Protein AF-A0A7Y3FM57-F1 (afdb_monomer)

Solvent-accessible surface area (backbone atoms only — not comparable to full-atom values): 23063 Å² total; per-residue (Å²): 140,81,91,77,89,79,87,84,93,79,85,79,88,87,86,83,86,82,70,80,78,75,78,76,75,72,80,77,81,76,71,95,62,81,79,86,74,94,65,78,88,65,86,68,80,74,81,64,99,66,69,58,32,25,31,26,63,42,56,32,79,55,20,45,92,72,53,52,64,70,27,26,35,34,25,35,68,86,34,71,12,58,30,52,68,40,40,51,53,34,43,60,75,47,58,44,65,41,74,34,51,31,34,26,37,50,97,87,38,82,44,80,43,78,37,45,24,33,61,45,99,87,56,47,34,32,62,38,63,45,66,45,67,86,78,84,85,74,90,77,80,79,78,67,79,83,73,44,80,54,59,45,50,41,67,42,31,51,82,42,29,36,30,36,36,39,69,91,75,73,42,76,41,77,64,76,43,77,49,59,94,77,52,43,40,39,34,41,67,60,37,46,33,38,37,42,68,42,98,84,50,38,44,34,38,26,30,37,67,85,81,64,50,73,26,65,33,82,43,84,73,32,37,76,73,45,62,24,15,13,51,91,44,22,40,30,37,33,34,41,52,99,74,40,27,32,44,34,33,26,30,54,86,74,28,43,75,74,44,74,36,83,70,41,77,55,79,24,45,77,51,45,36,41,38,45,81,71,53,30,30,44,36,35,48,10,68,41,68,84,27,51,64,28,49,34,36,31,21,39,85,78,59,46,79,74,47,73,42,74,46,62,77,85,28,62,23,18,50,81,48,37,40,29,27,84,52,28,38,32,24,33,24,60,85,40,87,40,36,31,36,35,36,32,70,86,76,65,48,74,45,79,47,50,53,70,94,60,80,56,62,78,47,67,37,50,68,43,72,64,44,42,32,42,35,28,37,76,30,21,34,27,40,28,43,77,44,85,81,42,64,73,44,75,74,46,91,69,52,61,73,53,81,48,50,47,54,13,31,77

Radius 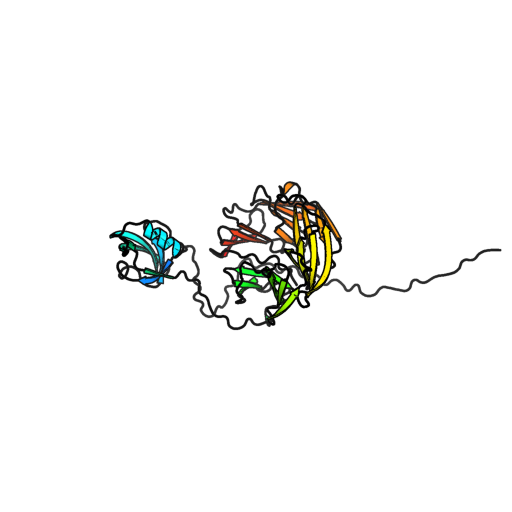of gyration: 27.64 Å; Cα contacts (8 Å, |Δi|>4): 940; chains: 1; bounding box: 70×47×112 Å

Sequence (410 aa):
MRFRVLVPLLALVIAACSGPSRPVSAVPDIPTTLAPLPIPPATCSISLDLGSGARVRTTSGSSADVLLPDDVIVSVGGIAVHSSGSLLTAVEAQTAGSTVDVVVVRSGLEQTVRVTLGASADGGPRLGVIVVTEQETVPLSAVPTTAISGRYIRALSLEGQVYLLDPATAAWQATGLEVSQQDIWFASSGDLYRLEVTPDQNELLSVSLTDGETVTLDLQERRVLTVAGTFSGAVMLVFATEDDNALVAFDPATGRQLWELPIGETTGRTIAFTNPIRANVALVTSADPETLVGTVEILGTDGTPTGSVVAPADSGGGRLLGWYDETTLLFSDATDNRRIVALSLETGETTTLQLPSLAGLTRLQPLGDGRHLIIQVDGDIARIEASADGEAISLTGGCEIGVLTDFGWS

pLDDT: mean 71.61, std 20.55, range [23.08, 98.19]

Nearest PDB structures (foldseek):
  3i18-assembly1_A  TM=8.625E-01  e=1.278E-04  Listeria monocytogenes
  2hga-assembly1_A  TM=7.712E-01  e=1.572E-04  Methanothermobacter thermautotrophicus
  2kjk-assembly1_A  TM=7.837E-01  e=4.674E-04  Listeria innocua
  2kl1-assembly1_A  TM=7.727E-01  e=3.186E-03  Geobacillus thermodenitrificans NG80-2
  2kjp-assembly1_A  TM=6.273E-01  e=1.227E-02  Bacillus subtilis

Foldseek 3Di:
DDDDDDDDDDPDDPDDDPDPDDPPPAQPDDDPDADDDPDPDDPPPPPDPDAQFWAFQAFDDQCRVWDDHGWGWQAKQNQGHNYPVSVVVRQQVDAQQDWIWTWTQDPNDTDTTITGFHADPVGGTHRRTDTDPDPDDDDDDDDDLVQLQALAWDWFQWPQWIWIQR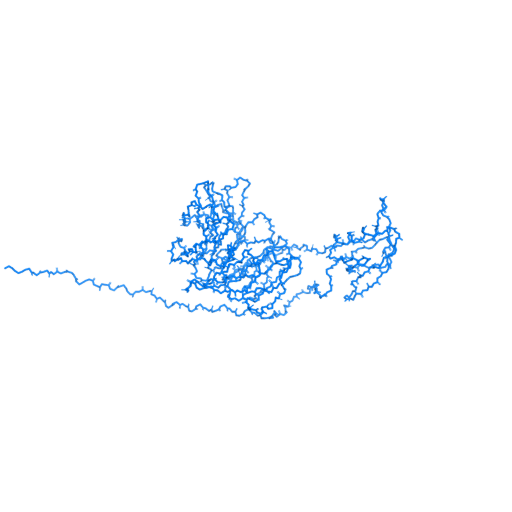SVNRDTDTPSHGHDLQWAWEDFPSWIWIFHQDPQQQWTWTATPSVRDTEIQGRVSWHFPDFQAYFNQWTWTWTDDPWWIKIWIANSVHSDTQAIDTPTDACADWHKHALQPQQWIFIQGHNHNQASQTKTFIAHNSRHGPDIAGPDPQLCRFDFQYAQANFWTWGARPVDNQWIWIAGNVPRDIDIFGHDDQAQWPDWHHSHSNFWIWTAGQQWIWIWGRDNPTDTHTPDPHIDTSDNPYYRGD

Secondary structure (DSSP, 8-state):
------------------PPPPP----PPPPSSPPPP--SS-------SS---EEEEEE-GGGTTT--TT-EEEEETTEE--SHHHHHHHHHTSPTT-EEEEEEEETTEEEEEEEE-EE-TTS-EE--EEEE------PPP---GGG---TTPEEEEETTEEEEEETTTTEEEEEEEE--TT-EEEEETTEEEEEEE-TTSSEEEEEETTT--EEEEE-TTPEEEEEEEEETTEEEEEEE-SS-EEEEEE-TTT--EEEEEEEE--SS-EEEEEETTTTEEEEEE-S-SS---SEEEEE-TTS-EEEEEEPPGGGTT--EEEESSSSEEEEE-SS-TTEEEEEETTT--EEEEEPP--TTEEEEEE-SSSSEEEEEETTEEEEEE-STTPPEEEEESS--EE--------

Mean predicted aligned error: 16.63 Å

Structure (mmCIF, N/CA/C/O backbone):
data_AF-A0A7Y3FM57-F1
#
_entry.id   AF-A0A7Y3FM57-F1
#
loop_
_atom_site.group_PDB
_atom_site.id
_atom_site.type_symbol
_atom_site.label_atom_id
_atom_site.label_alt_id
_atom_site.label_comp_id
_atom_site.label_asym_id
_atom_site.label_entity_id
_atom_site.label_seq_id
_atom_site.pdbx_PDB_ins_code
_atom_site.Cartn_x
_atom_site.Cartn_y
_atom_site.Cartn_z
_atom_site.occupancy
_atom_site.B_iso_or_equiv
_atom_site.auth_seq_id
_atom_site.auth_comp_id
_atom_site.auth_asym_id
_atom_site.auth_atom_id
_atom_site.pdbx_PDB_model_num
ATOM 1 N N . MET A 1 1 ? -39.407 -12.483 69.896 1.00 40.81 1 MET A N 1
ATOM 2 C CA . MET A 1 1 ? -39.522 -12.036 68.492 1.00 40.81 1 MET A CA 1
ATOM 3 C C . MET A 1 1 ? -38.212 -12.359 67.789 1.00 40.81 1 MET A C 1
ATOM 5 O O . MET A 1 1 ? -37.201 -11.764 68.128 1.00 40.81 1 MET A O 1
ATOM 9 N N . ARG A 1 2 ? -38.186 -13.386 66.931 1.00 40.53 2 ARG A N 1
ATOM 10 C CA . ARG A 1 2 ? -36.991 -13.812 66.184 1.00 40.53 2 ARG A CA 1
ATOM 11 C C . ARG A 1 2 ? -37.270 -13.618 64.696 1.00 40.53 2 ARG A C 1
ATOM 13 O O . ARG A 1 2 ? -38.188 -14.239 64.172 1.00 40.53 2 ARG A O 1
ATOM 20 N N . PHE A 1 3 ? -36.492 -12.745 64.063 1.00 43.91 3 PHE A N 1
ATOM 21 C CA . PHE A 1 3 ? -36.459 -12.544 62.617 1.00 43.91 3 PHE A CA 1
ATOM 22 C C . PHE A 1 3 ? -35.921 -13.809 61.937 1.00 43.91 3 PHE A C 1
ATOM 24 O O . PHE A 1 3 ? -34.827 -14.270 62.263 1.00 43.91 3 PHE A O 1
ATOM 31 N N . ARG A 1 4 ? -36.674 -14.364 60.986 1.00 49.12 4 ARG A N 1
ATOM 32 C CA . ARG A 1 4 ? -36.139 -15.258 59.956 1.00 49.12 4 ARG A CA 1
ATOM 33 C C . ARG A 1 4 ? -36.400 -14.608 58.608 1.00 49.12 4 ARG A C 1
ATOM 35 O O . ARG A 1 4 ? -37.524 -14.589 58.124 1.00 49.12 4 ARG A O 1
ATOM 42 N N . VAL A 1 5 ? -35.327 -14.033 58.080 1.00 42.28 5 VAL A N 1
ATOM 43 C CA . VAL A 1 5 ? -35.165 -13.632 56.687 1.00 42.28 5 VAL A CA 1
ATOM 44 C C . VAL A 1 5 ? -35.217 -14.903 55.843 1.00 42.28 5 VAL A C 1
ATOM 46 O O . VAL A 1 5 ? -34.544 -15.886 56.153 1.00 42.28 5 VAL A O 1
ATOM 49 N N . LEU A 1 6 ? -36.045 -14.894 54.808 1.00 50.03 6 LEU A N 1
ATOM 50 C CA . LEU A 1 6 ? -36.089 -15.922 53.780 1.00 50.03 6 LEU A CA 1
ATOM 51 C C . LEU A 1 6 ? -36.225 -15.209 52.435 1.00 50.03 6 LEU A C 1
ATOM 53 O O . LEU A 1 6 ? -36.873 -14.166 52.382 1.00 50.03 6 LEU A O 1
ATOM 57 N N . VAL A 1 7 ? -35.677 -15.849 51.398 1.00 44.59 7 VAL A N 1
ATOM 58 C CA . VAL A 1 7 ? -35.648 -15.499 49.959 1.00 44.59 7 VAL A CA 1
ATOM 59 C C . VAL A 1 7 ? -34.310 -14.865 49.507 1.00 44.59 7 VAL A C 1
ATOM 61 O O . VAL A 1 7 ? -33.831 -13.975 50.207 1.00 44.59 7 VAL A O 1
ATOM 64 N N . PRO A 1 8 ? -33.707 -15.243 48.347 1.00 52.28 8 PRO A N 1
ATOM 65 C CA . PRO A 1 8 ? -34.047 -16.315 47.390 1.00 52.28 8 PRO A CA 1
ATOM 66 C C . PRO A 1 8 ? -32.908 -17.314 47.081 1.00 52.28 8 PRO A C 1
ATOM 68 O O . PRO A 1 8 ? -31.731 -16.973 47.029 1.00 52.28 8 PRO A O 1
ATOM 71 N N . LEU A 1 9 ? -33.306 -18.540 46.734 1.00 47.44 9 LEU A N 1
ATOM 72 C CA . LEU A 1 9 ? -32.533 -19.460 45.901 1.00 47.44 9 LEU A CA 1
ATOM 73 C C . LEU A 1 9 ? -33.028 -19.264 44.456 1.00 47.44 9 LEU A C 1
ATOM 75 O O . LEU A 1 9 ? -34.041 -19.838 44.067 1.00 47.44 9 LEU A O 1
ATOM 79 N N . LEU A 1 10 ? -32.363 -18.399 43.689 1.00 43.50 10 LEU A N 1
ATOM 80 C CA . LEU A 1 10 ? -32.582 -18.237 42.248 1.00 43.50 10 LEU A CA 1
ATOM 81 C C . LEU A 1 10 ? -31.214 -18.241 41.557 1.00 43.50 10 LEU A C 1
ATOM 83 O O . LEU A 1 10 ? -30.664 -17.202 41.219 1.00 43.50 10 LEU A O 1
ATOM 87 N N . ALA A 1 11 ? -30.647 -19.435 41.405 1.00 39.84 11 ALA A N 1
ATOM 88 C CA . ALA A 1 11 ? -29.503 -19.693 40.538 1.00 39.84 11 ALA A CA 1
ATOM 89 C C . ALA A 1 11 ? -30.023 -20.506 39.347 1.00 39.84 11 ALA A C 1
ATOM 91 O O . ALA A 1 11 ? -29.978 -21.736 39.347 1.00 39.84 11 ALA A O 1
ATOM 92 N N . LEU A 1 12 ? -30.627 -19.809 38.381 1.00 41.22 12 LEU A N 1
ATOM 93 C CA . LEU A 1 12 ? -31.074 -20.404 37.129 1.00 41.22 12 LEU A CA 1
ATOM 94 C C . LEU A 1 12 ? -29.944 -20.283 36.099 1.00 41.22 12 LEU A C 1
ATOM 96 O O . LEU A 1 12 ? -29.580 -19.195 35.669 1.00 41.22 12 LEU A O 1
ATOM 100 N N . VAL A 1 13 ? -29.398 -21.451 35.783 1.00 48.53 13 VAL A N 1
ATOM 101 C CA . VAL A 1 13 ? -28.557 -21.849 34.651 1.00 48.53 13 VAL A CA 1
ATOM 102 C C . VAL A 1 13 ? -28.582 -20.879 33.456 1.00 48.53 13 VAL A C 1
ATOM 104 O O . VAL A 1 13 ? -29.534 -20.863 32.682 1.00 48.53 13 VAL A O 1
ATOM 107 N N . ILE A 1 14 ? -27.472 -20.162 33.250 1.00 45.78 14 ILE A N 1
ATOM 108 C CA . ILE A 1 14 ? -27.044 -19.659 31.937 1.00 45.78 14 ILE A CA 1
ATOM 109 C C . ILE A 1 14 ? -25.718 -20.358 31.631 1.00 45.78 14 ILE A C 1
ATOM 111 O O . ILE A 1 14 ? -24.642 -19.883 31.974 1.00 45.78 14 ILE A O 1
ATOM 115 N N . ALA A 1 15 ? -25.811 -21.552 31.057 1.00 47.25 15 ALA A N 1
ATOM 116 C CA . ALA A 1 15 ? -24.681 -22.270 30.483 1.00 47.25 15 ALA A CA 1
ATOM 117 C C . ALA A 1 15 ? -25.138 -22.816 29.131 1.00 47.25 15 ALA A C 1
ATOM 119 O O . ALA A 1 15 ? -25.518 -23.977 29.005 1.00 47.25 15 ALA A O 1
ATOM 120 N N . ALA A 1 16 ? -25.182 -21.939 28.131 1.00 43.00 16 ALA A N 1
ATOM 121 C CA . ALA A 1 16 ? -25.380 -22.324 26.745 1.00 43.00 16 ALA A CA 1
ATOM 122 C C . ALA A 1 16 ? -24.575 -21.386 25.835 1.00 43.00 16 ALA A C 1
ATOM 124 O O . ALA A 1 16 ? -24.736 -20.171 25.902 1.00 43.00 16 ALA A O 1
ATOM 125 N N . CYS A 1 17 ? -23.755 -22.012 24.982 1.00 37.91 17 CYS A N 1
ATOM 126 C CA . CYS A 1 17 ? -23.083 -21.468 23.796 1.00 37.91 17 CYS A CA 1
ATOM 127 C C . CYS A 1 17 ? -21.706 -20.799 23.968 1.00 37.91 17 CYS A C 1
ATOM 129 O O . CYS A 1 17 ? -21.470 -19.723 23.435 1.00 37.91 17 CYS A O 1
ATOM 131 N N . SER A 1 18 ? -20.739 -21.498 24.567 1.00 38.41 18 SER A N 1
ATOM 132 C CA . SER A 1 18 ? -19.344 -21.413 24.104 1.00 38.41 18 SER A CA 1
ATOM 133 C C . SER A 1 18 ? -19.045 -22.652 23.256 1.00 38.41 18 SER A C 1
ATOM 135 O O . SER A 1 18 ? -18.629 -23.698 23.752 1.00 38.41 18 SER A O 1
ATOM 137 N N . GLY A 1 19 ? -19.349 -22.573 21.957 1.00 44.41 19 GLY A N 1
ATOM 138 C CA . GLY A 1 19 ? -18.838 -23.564 21.009 1.00 44.41 19 GLY A CA 1
ATOM 139 C C . GLY A 1 19 ? -17.305 -23.526 21.028 1.00 44.41 19 GLY A C 1
ATOM 140 O O . GLY A 1 19 ? -16.750 -22.439 21.195 1.00 44.41 19 GLY A O 1
ATOM 141 N N . PRO A 1 20 ? -16.606 -24.669 20.896 1.00 36.28 20 PRO A N 1
ATOM 142 C CA . PRO A 1 20 ? -15.153 -24.656 20.799 1.00 36.28 20 PRO A CA 1
ATOM 143 C C . PRO A 1 20 ? -14.764 -23.748 19.632 1.00 36.28 20 PRO A C 1
ATOM 145 O O . PRO A 1 20 ? -15.245 -23.941 18.511 1.00 36.28 20 PRO A O 1
ATOM 148 N N . SER A 1 21 ? -13.935 -22.739 19.907 1.00 33.88 21 SER A N 1
ATOM 149 C CA . SER A 1 21 ? -13.277 -21.956 18.870 1.00 33.88 21 SER A CA 1
ATOM 150 C C . SER A 1 21 ? -12.628 -22.949 17.910 1.00 33.88 21 SER A C 1
ATOM 152 O O . SER A 1 21 ? -11.826 -23.793 18.314 1.00 33.88 21 SER A O 1
ATOM 154 N N . ARG A 1 22 ? -13.053 -22.927 16.640 1.00 30.70 22 ARG A N 1
ATOM 155 C CA . ARG A 1 22 ? -12.376 -23.714 15.608 1.00 30.70 22 ARG A CA 1
ATOM 156 C C . ARG A 1 22 ? -10.906 -23.291 15.638 1.00 30.70 22 ARG A C 1
ATOM 158 O O . ARG A 1 22 ? -10.664 -22.084 15.629 1.00 30.70 22 ARG A O 1
ATOM 165 N N . PRO A 1 23 ? -9.948 -24.230 15.692 1.00 35.47 23 PRO A N 1
ATOM 166 C CA . PRO A 1 23 ? -8.550 -23.871 15.542 1.00 35.47 23 PRO A CA 1
ATOM 167 C C . PRO A 1 23 ? -8.414 -23.108 14.225 1.00 35.47 23 PRO A C 1
ATOM 169 O O . PRO A 1 23 ? -8.820 -23.603 13.171 1.00 35.47 23 PRO A O 1
ATOM 172 N N . VAL A 1 24 ? -7.924 -21.873 14.315 1.00 32.25 24 VAL A N 1
ATOM 173 C CA . VAL A 1 24 ? -7.473 -21.108 13.158 1.00 32.25 24 VAL A CA 1
ATOM 174 C C . VAL A 1 24 ? -6.351 -21.947 12.558 1.00 32.25 24 VAL A C 1
ATOM 176 O O . VAL A 1 24 ? -5.334 -22.187 13.208 1.00 32.25 24 VAL A O 1
ATOM 179 N N . SER A 1 25 ? -6.587 -22.521 11.377 1.00 32.47 25 SER A N 1
ATOM 180 C CA . SER A 1 25 ? -5.512 -23.165 10.630 1.00 32.47 25 SER A CA 1
ATOM 181 C C . SER A 1 25 ? -4.457 -22.100 10.378 1.00 32.47 25 SER A C 1
ATOM 183 O O . SER A 1 25 ? -4.779 -21.058 9.811 1.00 32.47 25 SER A O 1
ATOM 185 N N . ALA A 1 26 ? -3.234 -22.368 10.840 1.00 34.88 26 ALA A N 1
ATOM 186 C CA . ALA A 1 26 ? -2.067 -21.557 10.540 1.00 34.88 26 ALA A CA 1
ATOM 187 C C . ALA A 1 26 ? -2.051 -21.216 9.047 1.00 34.88 26 ALA A C 1
ATOM 189 O O . ALA A 1 26 ? -2.389 -22.065 8.212 1.00 34.88 26 ALA A O 1
ATOM 190 N N . VAL A 1 27 ? -1.690 -19.968 8.745 1.00 35.91 27 VAL A N 1
ATOM 191 C CA . VAL A 1 27 ? -1.449 -19.489 7.384 1.00 35.91 27 VAL A CA 1
ATOM 192 C C . VAL A 1 27 ? -0.609 -20.548 6.658 1.00 35.91 27 VAL A C 1
ATOM 194 O O . VAL A 1 27 ? 0.419 -20.959 7.200 1.00 35.91 27 VAL A O 1
ATOM 197 N N . PRO A 1 28 ? -1.053 -21.072 5.500 1.00 37.62 28 PRO A N 1
ATOM 198 C CA . PRO A 1 28 ? -0.258 -22.042 4.763 1.00 37.62 28 PRO A CA 1
ATOM 199 C C . PRO A 1 28 ? 1.110 -21.436 4.443 1.00 37.62 28 PRO A C 1
ATOM 201 O O . PRO A 1 28 ? 1.197 -20.282 4.021 1.00 37.62 28 PRO A O 1
ATOM 204 N N . ASP A 1 29 ? 2.175 -22.211 4.661 1.00 35.50 29 ASP A N 1
ATOM 205 C CA . ASP A 1 29 ? 3.536 -21.781 4.353 1.00 35.50 29 ASP A CA 1
ATOM 206 C C . ASP A 1 29 ? 3.620 -21.309 2.900 1.00 35.50 29 ASP A C 1
ATOM 208 O O . ASP A 1 29 ? 3.301 -22.048 1.963 1.00 35.50 29 ASP A O 1
ATOM 212 N N . ILE A 1 30 ? 4.063 -20.066 2.713 1.00 36.50 30 ILE A N 1
ATOM 213 C CA . ILE A 1 30 ? 4.281 -19.509 1.381 1.00 36.50 30 ILE A CA 1
ATOM 214 C C . ILE A 1 30 ? 5.362 -20.341 0.674 1.00 36.50 30 ILE A C 1
ATOM 216 O O . ILE A 1 30 ? 6.456 -20.499 1.234 1.00 36.50 30 ILE A O 1
ATOM 220 N N . PRO A 1 31 ? 5.106 -20.842 -0.551 1.00 36.41 31 PRO A N 1
ATOM 221 C CA . PRO A 1 31 ? 6.097 -21.586 -1.310 1.00 36.41 31 PRO A CA 1
ATOM 222 C C . PRO A 1 31 ? 7.377 -20.763 -1.494 1.00 36.41 31 PRO A C 1
ATOM 224 O O . PRO A 1 31 ? 7.342 -19.603 -1.914 1.00 36.41 31 PRO A O 1
ATOM 227 N N . THR A 1 32 ? 8.527 -21.377 -1.218 1.00 34.81 32 THR A N 1
ATOM 228 C CA . THR A 1 32 ? 9.849 -20.792 -1.506 1.00 34.81 32 THR A CA 1
ATOM 229 C C . THR A 1 32 ? 10.141 -20.734 -3.006 1.00 34.81 32 THR A C 1
ATOM 231 O O . THR A 1 32 ? 11.044 -20.026 -3.434 1.00 34.81 32 THR A O 1
ATOM 234 N N . THR A 1 33 ? 9.359 -21.454 -3.813 1.00 32.28 33 THR A N 1
ATOM 235 C CA . THR A 1 33 ? 9.426 -21.472 -5.275 1.00 32.28 33 THR A CA 1
ATOM 236 C C . THR A 1 33 ? 8.013 -21.578 -5.846 1.00 32.28 33 THR A C 1
ATOM 238 O O . THR A 1 33 ? 7.200 -22.373 -5.374 1.00 32.28 33 THR A O 1
ATOM 241 N N . LEU A 1 34 ? 7.702 -20.760 -6.852 1.00 35.84 34 LEU A N 1
ATOM 242 C CA . LEU A 1 34 ? 6.446 -20.853 -7.593 1.00 35.84 34 LEU A CA 1
ATOM 243 C C . LEU A 1 34 ? 6.546 -22.020 -8.581 1.00 35.84 34 LEU A C 1
ATOM 245 O O . LEU A 1 34 ? 7.512 -22.114 -9.341 1.00 35.84 34 LEU A O 1
ATOM 249 N N . ALA A 1 35 ? 5.556 -22.915 -8.587 1.00 36.97 35 ALA A N 1
ATOM 250 C CA . ALA A 1 35 ? 5.447 -23.905 -9.651 1.00 36.97 35 ALA A CA 1
ATOM 251 C C . ALA A 1 35 ? 5.196 -23.166 -10.982 1.00 36.97 35 ALA A C 1
ATOM 253 O O . ALA A 1 35 ? 4.317 -22.302 -11.025 1.00 36.97 35 ALA A O 1
ATOM 254 N N . PRO A 1 36 ? 5.940 -23.466 -12.063 1.00 34.88 36 PRO A N 1
ATOM 255 C CA . PRO A 1 36 ? 5.733 -22.805 -13.344 1.00 34.88 36 PRO A CA 1
ATOM 256 C C . PRO A 1 36 ? 4.309 -23.079 -13.839 1.00 34.88 36 PRO A C 1
ATOM 258 O O . PRO A 1 36 ? 3.889 -24.230 -13.981 1.00 34.88 36 PRO A O 1
ATOM 261 N N . LEU A 1 37 ? 3.559 -22.002 -14.058 1.00 38.56 37 LEU A N 1
ATOM 262 C CA . LEU A 1 37 ? 2.166 -22.034 -14.493 1.00 38.56 37 LEU A CA 1
ATOM 263 C C . LEU A 1 37 ? 2.049 -22.639 -15.911 1.00 38.56 37 LEU A C 1
ATOM 265 O O . LEU A 1 37 ? 2.897 -22.366 -16.764 1.00 38.56 37 LEU A O 1
ATOM 269 N N . PRO A 1 38 ? 0.992 -23.415 -16.222 1.00 36.41 38 PRO A N 1
ATOM 270 C CA . PRO A 1 38 ? 0.647 -23.764 -17.595 1.00 36.41 38 PRO A CA 1
ATOM 271 C C . PRO A 1 38 ? -0.058 -22.569 -18.254 1.00 36.41 38 PRO A C 1
ATOM 273 O O . PRO A 1 38 ? -1.277 -22.423 -18.190 1.00 36.41 38 PRO A O 1
ATOM 276 N N . ILE A 1 39 ? 0.731 -21.693 -18.867 1.00 38.47 39 ILE A N 1
ATOM 277 C CA . ILE A 1 39 ? 0.267 -20.507 -19.595 1.00 38.47 39 ILE A CA 1
ATOM 278 C C . ILE A 1 39 ? -0.042 -20.938 -21.054 1.00 38.47 39 ILE A C 1
ATOM 280 O O . ILE A 1 39 ? 0.822 -21.567 -21.673 1.00 38.47 39 ILE A O 1
ATOM 284 N N . PRO A 1 40 ? -1.228 -20.664 -21.650 1.00 32.16 40 PRO A N 1
ATOM 285 C CA . PRO A 1 40 ? -1.392 -20.750 -23.115 1.00 32.16 40 PRO A CA 1
ATOM 286 C C . PRO A 1 40 ? -0.384 -19.780 -23.730 1.00 32.16 40 PRO A C 1
ATOM 288 O O . PRO A 1 40 ? -0.256 -18.723 -23.135 1.00 32.16 40 PRO A O 1
ATOM 291 N N . PRO A 1 41 ? 0.335 -20.091 -24.831 1.00 31.33 41 PRO A N 1
ATOM 292 C CA . PRO A 1 41 ? 1.626 -19.480 -25.158 1.00 31.33 41 PRO A CA 1
ATOM 293 C C . PRO A 1 41 ? 1.583 -17.957 -25.051 1.00 31.33 41 PRO A C 1
ATOM 295 O O . PRO A 1 41 ? 1.292 -17.247 -26.009 1.00 31.33 41 PRO A O 1
ATOM 298 N N . ALA A 1 42 ? 1.891 -17.476 -23.854 1.00 29.36 42 ALA A N 1
ATOM 299 C CA . ALA A 1 42 ? 2.344 -16.143 -23.641 1.00 29.36 42 ALA A CA 1
ATOM 300 C C . ALA A 1 42 ? 3.745 -16.183 -24.214 1.00 29.36 42 ALA A C 1
ATOM 302 O O . ALA A 1 42 ? 4.576 -17.019 -23.840 1.00 29.36 42 ALA A O 1
ATOM 303 N N . THR A 1 43 ? 4.026 -15.270 -25.122 1.00 28.58 43 THR A N 1
ATOM 304 C CA . THR A 1 43 ? 5.356 -14.692 -25.163 1.00 28.58 43 THR A CA 1
ATOM 305 C C . THR A 1 43 ? 5.582 -14.012 -23.817 1.00 28.58 43 THR A C 1
ATOM 307 O O . THR A 1 43 ? 5.431 -12.808 -23.674 1.00 28.58 43 THR A O 1
ATOM 310 N N . CYS A 1 44 ? 5.912 -14.803 -22.796 1.00 24.16 44 CYS A N 1
ATOM 311 C CA . CYS A 1 44 ? 6.663 -14.295 -21.673 1.00 24.16 44 CYS A CA 1
ATOM 312 C C . CYS A 1 44 ? 8.018 -13.904 -22.251 1.00 24.16 44 CYS A C 1
ATOM 314 O O . CYS A 1 44 ? 8.819 -14.772 -22.611 1.00 24.16 44 CYS A O 1
ATOM 316 N N . SER A 1 45 ? 8.292 -12.607 -22.341 1.00 26.61 45 SER A N 1
ATOM 317 C CA . SER A 1 45 ? 9.672 -12.165 -22.246 1.00 26.61 45 SER A CA 1
ATOM 318 C C . SER A 1 45 ? 10.119 -12.498 -20.827 1.00 26.61 45 SER A C 1
ATOM 320 O O . SER A 1 45 ? 9.859 -11.766 -19.875 1.00 26.61 45 SER A O 1
ATOM 322 N N . ILE A 1 46 ? 10.739 -13.663 -20.669 1.00 23.08 46 ILE A N 1
ATOM 323 C CA . ILE A 1 46 ? 11.619 -13.902 -19.536 1.00 23.08 46 ILE A CA 1
ATOM 324 C C . ILE A 1 46 ? 12.689 -12.818 -19.659 1.00 23.08 46 ILE A C 1
ATOM 326 O O . ILE A 1 46 ? 13.507 -12.867 -20.578 1.00 23.08 46 ILE A O 1
ATOM 330 N N . SER A 1 47 ? 12.639 -11.818 -18.782 1.00 33.59 47 SER A N 1
ATOM 331 C CA . SER A 1 47 ? 13.761 -10.909 -18.586 1.00 33.59 47 SER A CA 1
ATOM 332 C C . SER A 1 47 ? 14.845 -11.730 -17.895 1.00 33.59 47 SER A C 1
ATOM 334 O O . SER A 1 47 ? 14.876 -11.877 -16.677 1.00 33.59 47 SER A O 1
ATOM 336 N N . LEU A 1 48 ? 15.644 -12.415 -18.709 1.00 28.75 48 LEU A N 1
ATOM 337 C CA . LEU A 1 48 ? 16.920 -12.975 -18.295 1.00 28.75 48 LEU A CA 1
ATOM 338 C C . LEU A 1 48 ? 17.822 -11.774 -18.023 1.00 28.75 48 LEU A C 1
ATOM 340 O O . LEU A 1 48 ? 17.956 -10.976 -18.938 1.00 28.75 48 LEU A O 1
ATOM 344 N N . ASP A 1 49 ? 18.376 -11.664 -16.813 1.00 32.97 49 ASP A N 1
ATOM 345 C CA . ASP A 1 49 ? 19.520 -10.869 -16.301 1.00 32.97 49 ASP A CA 1
ATOM 346 C C . ASP A 1 49 ? 20.456 -10.084 -17.274 1.00 32.97 49 ASP A C 1
ATOM 348 O O . ASP A 1 49 ? 21.665 -9.997 -17.067 1.00 32.97 49 ASP A O 1
ATOM 352 N N . LEU A 1 50 ? 19.942 -9.447 -18.324 1.00 34.41 50 LEU A N 1
ATOM 353 C CA . LEU A 1 50 ? 20.669 -8.670 -19.326 1.00 34.41 50 LEU A CA 1
ATOM 354 C C . LEU A 1 50 ? 19.767 -7.540 -19.842 1.00 34.41 50 LEU A C 1
ATOM 356 O O . LEU A 1 50 ? 19.122 -7.657 -20.879 1.00 34.41 50 LEU A O 1
ATOM 360 N N . GLY A 1 51 ? 19.757 -6.434 -19.095 1.00 44.03 51 GLY A N 1
ATOM 361 C CA . GLY A 1 51 ? 19.499 -5.087 -19.607 1.00 44.03 51 GLY A CA 1
ATOM 362 C C . GLY A 1 51 ? 18.066 -4.762 -20.035 1.00 44.03 51 GLY A C 1
ATOM 363 O O . GLY A 1 51 ? 17.640 -5.073 -21.145 1.00 44.03 51 GLY A O 1
ATOM 364 N N . SER A 1 52 ? 17.378 -3.965 -19.213 1.00 66.06 52 SER A N 1
ATOM 365 C CA . SER A 1 52 ? 16.370 -3.002 -19.674 1.00 66.06 52 SER A CA 1
ATOM 366 C C . SER A 1 52 ? 16.891 -2.323 -20.949 1.00 66.06 52 SER A C 1
ATOM 368 O O . SER A 1 52 ? 18.063 -1.966 -20.959 1.00 66.06 52 SER A O 1
ATOM 370 N N . GLY A 1 53 ? 16.075 -2.159 -21.996 1.00 82.19 53 GLY A N 1
ATOM 371 C CA . GLY A 1 53 ? 16.498 -1.664 -23.314 1.00 82.19 53 GLY A CA 1
ATOM 372 C C . GLY A 1 53 ? 15.332 -1.150 -24.164 1.00 82.19 53 GLY A C 1
ATOM 373 O O . GLY A 1 53 ? 14.180 -1.176 -23.738 1.00 82.19 53 GLY A O 1
ATOM 374 N N . ALA A 1 54 ? 15.606 -0.653 -25.372 1.00 90.81 54 ALA A N 1
ATOM 375 C CA . ALA A 1 54 ? 14.594 -0.102 -26.281 1.00 90.81 54 ALA A CA 1
ATOM 376 C C . ALA A 1 54 ? 14.397 -0.993 -27.520 1.00 90.81 54 ALA A C 1
ATOM 378 O O . ALA A 1 54 ? 15.328 -1.178 -28.309 1.00 90.81 54 ALA A O 1
ATOM 379 N N . ARG A 1 55 ? 13.181 -1.525 -27.713 1.00 91.75 55 ARG A N 1
ATOM 380 C CA . ARG A 1 55 ? 12.870 -2.476 -28.792 1.00 91.75 55 ARG A CA 1
ATOM 381 C C . ARG A 1 55 ? 12.637 -1.769 -30.123 1.00 91.75 55 ARG A C 1
ATOM 383 O O . ARG A 1 55 ? 11.788 -0.883 -30.234 1.00 91.75 55 ARG A O 1
ATOM 390 N N . VAL A 1 56 ? 13.370 -2.172 -31.154 1.00 94.19 56 VAL A N 1
ATOM 391 C CA . VAL A 1 56 ? 13.269 -1.637 -32.515 1.00 94.19 56 VAL A CA 1
ATOM 392 C C . VAL A 1 56 ? 12.018 -2.190 -33.194 1.00 94.19 56 VAL A C 1
ATOM 394 O O . VAL A 1 56 ? 11.915 -3.385 -33.439 1.00 94.19 56 VAL A O 1
ATOM 397 N N . ARG A 1 57 ? 11.072 -1.319 -33.560 1.00 92.50 57 ARG A N 1
ATOM 398 C CA . ARG A 1 57 ? 9.882 -1.702 -34.339 1.00 92.50 57 ARG A CA 1
ATOM 399 C C . ARG A 1 57 ? 10.156 -1.646 -35.835 1.00 92.50 57 ARG A C 1
ATOM 401 O O . ARG A 1 57 ? 9.850 -2.572 -36.575 1.00 92.50 57 ARG A O 1
ATOM 408 N N . THR A 1 58 ? 10.721 -0.533 -36.287 1.00 94.25 58 THR A N 1
ATOM 409 C CA . THR A 1 58 ? 11.083 -0.329 -37.693 1.00 94.25 58 THR A CA 1
ATOM 410 C C . THR A 1 58 ? 12.364 0.473 -37.787 1.00 94.25 58 THR A C 1
ATOM 412 O O . THR A 1 58 ? 12.592 1.378 -36.983 1.00 94.25 58 THR A O 1
ATOM 415 N N . THR A 1 59 ? 13.158 0.199 -38.812 1.00 94.75 59 THR A N 1
ATOM 416 C CA . THR A 1 59 ? 14.389 0.930 -39.108 1.00 94.75 59 THR A CA 1
ATOM 417 C C . THR A 1 59 ? 14.228 1.776 -40.364 1.00 94.75 59 THR A C 1
ATOM 419 O O . THR A 1 59 ? 13.399 1.510 -41.234 1.00 94.75 59 THR A O 1
ATOM 422 N N . SER A 1 60 ? 14.980 2.867 -40.429 1.00 93.00 60 SER A N 1
ATOM 423 C CA . SER A 1 60 ? 14.964 3.830 -41.522 1.00 93.00 60 SER A CA 1
ATOM 424 C C . SER A 1 60 ? 16.284 4.597 -41.555 1.00 93.00 60 SER A C 1
ATOM 426 O O . SER A 1 60 ? 17.001 4.693 -40.558 1.00 93.00 60 SER A O 1
ATOM 428 N N . GLY A 1 61 ? 16.618 5.174 -42.708 1.00 93.12 61 GLY A N 1
ATOM 429 C CA . GLY A 1 61 ? 17.839 5.965 -42.844 1.00 93.12 61 GLY A CA 1
ATOM 430 C C . GLY A 1 61 ? 19.088 5.172 -42.451 1.00 93.12 61 GLY A C 1
ATOM 431 O O . GLY A 1 61 ? 19.276 4.045 -42.896 1.00 93.12 61 GLY A O 1
ATOM 432 N N . SER A 1 62 ? 19.943 5.765 -41.617 1.00 88.69 62 SER A N 1
ATOM 433 C CA . SER A 1 62 ? 21.296 5.257 -41.372 1.00 88.69 62 SER A CA 1
ATOM 434 C C . SER A 1 62 ? 21.392 3.925 -40.617 1.00 88.69 62 SER A C 1
ATOM 436 O O . SER A 1 62 ? 22.458 3.318 -40.618 1.00 88.69 62 SER A O 1
ATOM 438 N N . SER A 1 63 ? 20.316 3.462 -39.974 1.00 92.75 63 SER A N 1
ATOM 439 C CA . SER A 1 63 ? 20.276 2.157 -39.296 1.00 92.75 63 SER A CA 1
ATOM 440 C C . SER A 1 63 ? 19.573 1.061 -40.095 1.00 92.75 63 SER A C 1
ATOM 442 O O . SER A 1 63 ? 19.563 -0.080 -39.637 1.00 92.75 63 SER A O 1
ATOM 444 N N . ALA A 1 64 ? 19.008 1.377 -41.270 1.00 92.94 64 ALA A N 1
ATOM 445 C CA . ALA A 1 64 ? 18.143 0.466 -42.027 1.00 92.94 64 ALA A CA 1
ATOM 446 C C . ALA A 1 64 ? 18.803 -0.882 -42.368 1.00 92.94 64 ALA A C 1
ATOM 448 O O . ALA A 1 64 ? 18.131 -1.907 -42.342 1.00 92.94 64 ALA A O 1
ATOM 449 N N . ASP A 1 65 ? 20.113 -0.879 -42.624 1.00 92.88 65 ASP A N 1
ATOM 450 C CA . ASP A 1 65 ? 20.868 -2.074 -43.022 1.00 92.88 65 ASP A CA 1
ATOM 451 C C . ASP A 1 65 ? 21.581 -2.778 -41.851 1.00 92.88 65 ASP A C 1
ATOM 453 O O . ASP A 1 65 ? 22.250 -3.792 -42.051 1.00 92.88 65 ASP A O 1
ATOM 457 N N . VAL A 1 66 ? 21.495 -2.231 -40.632 1.00 96.69 66 VAL A N 1
ATOM 458 C CA . VAL A 1 66 ? 22.304 -2.677 -39.481 1.00 96.69 66 VAL A CA 1
ATOM 459 C C . VAL A 1 66 ? 21.435 -3.183 -38.332 1.00 96.69 66 VAL A C 1
ATOM 461 O O . VAL A 1 66 ? 21.698 -4.250 -37.764 1.00 96.69 66 VAL A O 1
ATOM 464 N N . LEU A 1 67 ? 20.404 -2.413 -37.992 1.00 97.00 67 LEU A N 1
ATOM 465 C CA . LEU A 1 67 ? 19.431 -2.773 -36.971 1.00 97.00 67 LEU A CA 1
ATOM 466 C C . LEU A 1 67 ? 18.257 -3.489 -37.635 1.00 97.00 67 LEU A C 1
ATOM 468 O O . LEU A 1 67 ? 17.833 -3.137 -38.738 1.00 97.00 67 LEU A O 1
ATOM 472 N N . LEU A 1 68 ? 17.742 -4.505 -36.958 1.00 96.75 68 LEU A N 1
ATOM 473 C CA . LEU A 1 68 ? 16.613 -5.298 -37.415 1.00 96.75 68 LEU A CA 1
ATOM 474 C C . LEU A 1 68 ? 15.399 -5.014 -36.525 1.00 96.75 68 LEU A C 1
ATOM 476 O O . LEU A 1 68 ? 15.567 -4.660 -35.354 1.00 96.75 68 LEU A O 1
ATOM 480 N N . PRO A 1 69 ? 14.172 -5.165 -37.052 1.00 95.25 69 PRO A N 1
ATOM 481 C CA . PRO A 1 69 ? 12.997 -5.279 -36.201 1.00 95.25 69 PRO A CA 1
ATOM 482 C C . PRO A 1 69 ? 13.225 -6.327 -35.106 1.00 95.25 69 PRO A C 1
ATOM 484 O O . PRO A 1 69 ? 13.870 -7.347 -35.346 1.00 95.25 69 PRO A O 1
ATOM 487 N N . ASP A 1 70 ? 12.696 -6.045 -33.920 1.00 91.62 70 ASP A N 1
ATOM 488 C CA . ASP A 1 70 ? 12.788 -6.846 -32.698 1.00 91.62 70 ASP A CA 1
ATOM 489 C C . ASP A 1 70 ? 14.151 -6.859 -31.984 1.00 91.62 70 ASP A C 1
ATOM 491 O O . ASP A 1 70 ? 14.252 -7.458 -30.912 1.00 91.62 70 ASP A O 1
ATOM 495 N N . ASP A 1 71 ? 15.171 -6.158 -32.494 1.00 95.06 71 ASP A N 1
ATOM 496 C CA . ASP A 1 71 ? 16.385 -5.884 -31.714 1.00 95.06 71 ASP A CA 1
ATOM 497 C C . ASP A 1 71 ? 16.039 -5.089 -30.447 1.00 95.06 71 ASP A C 1
ATOM 499 O O . ASP A 1 71 ? 15.272 -4.125 -30.504 1.00 95.06 71 ASP A O 1
ATOM 503 N N . VAL A 1 72 ? 16.652 -5.433 -29.312 1.00 92.56 72 VAL A N 1
ATOM 504 C CA . VAL A 1 72 ? 16.558 -4.640 -28.076 1.00 92.56 72 VAL A CA 1
ATOM 505 C C . VAL A 1 72 ? 17.860 -3.878 -27.880 1.00 92.56 72 VAL A C 1
ATOM 507 O O . VAL A 1 72 ? 18.899 -4.478 -27.623 1.00 92.56 72 VAL A O 1
ATOM 510 N N . ILE A 1 73 ? 17.828 -2.554 -28.023 1.00 94.44 73 ILE A N 1
ATOM 511 C CA . ILE A 1 73 ? 19.008 -1.700 -27.846 1.00 94.44 73 ILE A CA 1
ATOM 512 C C . ILE A 1 73 ? 19.260 -1.501 -26.353 1.00 94.44 73 ILE A C 1
ATOM 514 O O . ILE A 1 73 ? 18.433 -0.894 -25.677 1.00 94.44 73 ILE A O 1
ATOM 518 N N . VAL A 1 74 ? 20.412 -1.960 -25.868 1.00 93.44 74 VAL A N 1
ATOM 519 C CA . VAL A 1 74 ? 20.810 -1.871 -24.450 1.00 93.44 74 VAL A CA 1
ATOM 520 C C . VAL A 1 74 ? 21.956 -0.882 -24.216 1.00 93.44 74 VAL A C 1
ATOM 522 O O . VAL A 1 74 ? 22.171 -0.433 -23.093 1.00 93.44 74 VAL A O 1
ATOM 525 N N . SER A 1 75 ? 22.683 -0.473 -25.266 1.00 95.75 75 SER A N 1
ATOM 526 C CA . SER A 1 75 ? 23.656 0.624 -25.174 1.00 95.75 75 SER A CA 1
ATOM 527 C C . SER A 1 75 ? 23.885 1.338 -26.507 1.00 95.75 75 SER A C 1
ATOM 529 O O . SER A 1 75 ? 23.862 0.711 -27.565 1.00 95.75 75 SER A O 1
ATOM 531 N N . VAL A 1 76 ? 24.162 2.646 -26.455 1.00 97.38 76 VAL A N 1
ATOM 532 C CA . VAL A 1 76 ? 24.603 3.465 -27.597 1.00 97.38 76 VAL A CA 1
ATOM 533 C C . VAL A 1 76 ? 25.825 4.282 -27.187 1.00 97.38 76 VAL A C 1
ATOM 535 O O . VAL A 1 76 ? 25.766 5.073 -26.248 1.00 97.38 76 VAL A O 1
ATOM 538 N N . GLY A 1 77 ? 26.948 4.100 -27.883 1.00 97.00 77 GLY A N 1
ATOM 539 C CA . GLY A 1 77 ? 28.185 4.840 -27.615 1.00 97.00 77 GLY A CA 1
ATOM 540 C C . GLY A 1 77 ? 28.728 4.640 -26.195 1.00 97.00 77 GLY A C 1
ATOM 541 O O . GLY A 1 77 ? 29.330 5.556 -25.641 1.00 97.00 77 GLY A O 1
ATOM 542 N N . GLY A 1 78 ? 28.477 3.474 -25.588 1.00 95.62 78 GLY A N 1
ATOM 543 C CA . GLY A 1 78 ? 28.865 3.155 -24.210 1.00 95.62 78 GLY A CA 1
ATOM 544 C C . GLY A 1 78 ? 27.920 3.691 -23.128 1.00 95.62 78 GLY A C 1
ATOM 545 O O . GLY A 1 78 ? 28.149 3.428 -21.951 1.00 95.62 78 GLY A O 1
ATOM 546 N N . ILE A 1 79 ? 26.857 4.413 -23.495 1.00 94.31 79 ILE A N 1
ATOM 547 C CA . ILE A 1 79 ? 25.803 4.843 -22.568 1.00 94.31 79 ILE A CA 1
ATOM 548 C C . ILE A 1 79 ? 24.746 3.742 -22.511 1.00 94.31 79 ILE A C 1
ATOM 550 O O . ILE A 1 79 ? 24.298 3.272 -23.560 1.00 94.31 79 ILE A O 1
ATOM 554 N N . ALA A 1 80 ? 24.378 3.301 -21.309 1.00 91.75 80 ALA A N 1
ATOM 555 C CA . ALA A 1 80 ? 23.333 2.300 -21.115 1.00 91.75 80 ALA A CA 1
ATOM 556 C C . ALA A 1 80 ? 21.955 2.863 -21.494 1.00 91.75 80 ALA A C 1
ATOM 558 O O . ALA A 1 80 ? 21.658 4.036 -21.263 1.00 91.75 80 ALA A O 1
ATOM 559 N N . VAL A 1 81 ? 21.118 2.020 -22.085 1.00 91.19 81 VAL A N 1
ATOM 560 C CA . VAL A 1 81 ? 19.761 2.353 -22.515 1.00 91.19 81 VAL A CA 1
ATOM 561 C C . VAL A 1 81 ? 18.827 1.414 -21.791 1.00 91.19 81 VAL A C 1
ATOM 563 O O . VAL A 1 81 ? 18.954 0.228 -22.010 1.00 91.19 81 VAL A O 1
ATOM 566 N N . HIS A 1 82 ? 17.897 1.938 -20.993 1.00 83.94 82 HIS A N 1
ATOM 567 C CA . HIS A 1 82 ? 16.927 1.171 -20.203 1.00 83.94 82 HIS A CA 1
ATOM 568 C C . HIS A 1 82 ? 15.470 1.322 -20.660 1.00 83.94 82 HIS A C 1
ATOM 570 O O . HIS A 1 82 ? 14.593 0.578 -20.239 1.00 83.94 82 HIS A O 1
ATOM 576 N N . SER A 1 83 ? 15.213 2.310 -21.510 1.00 82.56 83 SER A N 1
ATOM 577 C CA . SER A 1 83 ? 13.893 2.715 -21.992 1.00 82.56 83 SER A CA 1
ATOM 578 C C . SER A 1 83 ? 14.024 3.520 -23.286 1.00 82.56 83 SER A C 1
ATOM 580 O O . SER A 1 83 ? 15.112 3.994 -23.631 1.00 82.56 83 SER A O 1
ATOM 582 N N . SER A 1 84 ? 12.911 3.755 -23.982 1.00 87.50 84 SER A N 1
ATOM 583 C CA . SER A 1 84 ? 12.866 4.627 -25.165 1.00 87.50 84 SER A CA 1
ATOM 584 C C . SER A 1 84 ? 13.344 6.059 -24.868 1.00 87.50 84 SER A C 1
ATOM 586 O O . SER A 1 84 ? 14.048 6.648 -25.688 1.00 87.50 84 SER A O 1
ATOM 588 N N . GLY A 1 85 ? 13.045 6.589 -23.676 1.00 84.12 85 GLY A N 1
ATOM 589 C CA . GLY A 1 85 ? 13.537 7.894 -23.221 1.00 84.12 85 GLY A CA 1
ATOM 590 C C . GLY A 1 85 ? 15.057 7.923 -23.045 1.00 84.12 85 GLY A C 1
ATOM 591 O O . GLY A 1 85 ? 15.725 8.798 -23.588 1.00 84.12 85 GLY A O 1
ATOM 592 N N . SER A 1 86 ? 15.630 6.924 -22.366 1.00 87.12 86 SER A N 1
ATOM 593 C CA . SER A 1 86 ? 17.093 6.839 -22.205 1.00 87.12 86 SER A CA 1
ATOM 594 C C . SER A 1 86 ? 17.829 6.583 -23.527 1.00 87.12 86 SER A C 1
ATOM 596 O O . SER A 1 86 ? 18.949 7.060 -23.697 1.00 87.12 86 SER A O 1
ATOM 598 N N . LEU A 1 87 ? 17.195 5.900 -24.494 1.00 94.19 87 LEU A N 1
ATOM 599 C CA . LEU A 1 87 ? 17.736 5.751 -25.846 1.00 94.19 87 LEU A CA 1
ATOM 600 C C . LEU A 1 87 ? 17.882 7.112 -26.523 1.00 94.19 87 LEU A C 1
ATOM 602 O O . LEU A 1 87 ? 18.921 7.385 -27.122 1.00 94.19 87 LEU A O 1
ATOM 606 N N . LEU A 1 88 ? 16.853 7.959 -26.429 1.00 94.19 88 LEU A N 1
ATOM 607 C CA . LEU A 1 88 ? 16.895 9.306 -26.988 1.00 94.19 88 LEU A CA 1
ATOM 608 C C . LEU A 1 88 ? 18.058 10.100 -26.381 1.00 94.19 88 LEU A C 1
ATOM 610 O O . LEU A 1 88 ? 18.898 10.596 -27.126 1.00 94.19 88 LEU A O 1
ATOM 614 N N . THR A 1 89 ? 18.178 10.116 -25.050 1.00 93.12 89 THR A N 1
ATOM 615 C CA . THR A 1 89 ? 19.290 10.782 -24.351 1.00 93.12 89 THR A CA 1
ATOM 616 C C . THR A 1 89 ? 20.659 10.240 -24.778 1.00 93.12 89 THR A C 1
ATOM 618 O O . THR A 1 89 ? 21.583 11.013 -25.029 1.00 93.12 89 THR A O 1
ATOM 621 N N . ALA A 1 90 ? 20.803 8.917 -24.901 1.00 96.25 90 ALA A N 1
ATOM 622 C CA . ALA A 1 90 ? 22.055 8.284 -25.308 1.00 96.25 90 ALA A CA 1
ATOM 623 C C . ALA A 1 90 ? 22.453 8.634 -26.752 1.00 96.25 90 ALA A C 1
ATOM 625 O O . ALA A 1 90 ? 23.641 8.788 -27.036 1.00 96.25 90 ALA A O 1
ATOM 626 N N . VAL A 1 91 ? 21.477 8.784 -27.657 1.00 97.38 91 VAL A N 1
ATOM 627 C CA . VAL A 1 91 ? 21.697 9.213 -29.049 1.00 97.38 91 VAL A CA 1
ATOM 628 C C . VAL A 1 91 ? 22.018 10.707 -29.124 1.00 97.38 91 VAL A C 1
ATOM 630 O O . VAL A 1 91 ? 22.944 11.081 -29.840 1.00 97.38 91 VAL A O 1
ATOM 633 N N . GLU A 1 92 ? 21.309 11.555 -28.376 1.00 96.56 92 GLU A N 1
ATOM 634 C CA . GLU A 1 92 ? 21.531 13.010 -28.322 1.00 96.56 92 GLU A CA 1
ATOM 635 C C . GLU A 1 92 ? 22.902 13.390 -27.749 1.00 96.56 92 GLU A C 1
ATOM 637 O O . GLU A 1 92 ? 23.463 14.419 -28.123 1.00 96.56 92 GLU A O 1
ATOM 642 N N . ALA A 1 93 ? 23.486 12.535 -26.906 1.00 97.00 93 ALA A N 1
ATOM 643 C CA . ALA A 1 93 ? 24.849 12.695 -26.403 1.00 97.00 93 ALA A CA 1
ATOM 644 C C . ALA A 1 93 ? 25.941 12.480 -27.475 1.00 97.00 93 ALA A C 1
ATOM 646 O O . ALA A 1 93 ? 27.123 12.707 -27.208 1.00 97.00 93 ALA A O 1
ATOM 647 N N . GLN A 1 94 ? 25.575 12.029 -28.679 1.00 98.06 94 GLN A N 1
ATOM 648 C CA . GLN A 1 94 ? 26.502 11.747 -29.776 1.00 98.06 94 GLN A CA 1
ATOM 649 C C . GLN A 1 94 ? 26.536 12.885 -30.807 1.00 98.06 94 GLN A C 1
ATOM 651 O O . GLN A 1 94 ? 25.780 13.849 -30.758 1.00 98.06 94 GLN A O 1
ATOM 656 N N . THR A 1 95 ? 27.439 12.787 -31.784 1.00 97.69 95 THR A N 1
ATOM 657 C CA . THR A 1 95 ? 27.554 13.773 -32.872 1.00 97.69 95 THR A CA 1
ATOM 658 C C . THR A 1 95 ? 26.932 13.233 -34.159 1.00 97.69 95 THR A C 1
ATOM 660 O O . THR A 1 95 ? 27.228 12.115 -34.571 1.00 97.69 95 THR A O 1
ATOM 663 N N . ALA A 1 96 ? 26.102 14.025 -34.842 1.00 97.94 96 ALA A N 1
ATOM 664 C CA . ALA A 1 96 ? 25.558 13.634 -36.142 1.00 97.94 96 ALA A CA 1
ATOM 665 C C . ALA A 1 96 ? 26.687 13.338 -37.152 1.00 97.94 96 ALA A C 1
ATOM 667 O O . ALA A 1 96 ? 27.665 14.079 -37.252 1.00 97.94 96 ALA A O 1
ATOM 668 N N . GLY A 1 97 ? 26.563 12.241 -37.901 1.00 96.88 97 GLY A N 1
ATOM 669 C CA . GLY A 1 97 ? 27.588 11.749 -38.825 1.00 96.88 97 GLY A CA 1
ATOM 670 C C . GLY A 1 97 ? 28.700 10.918 -38.176 1.00 96.88 97 GLY A C 1
ATOM 671 O O . GLY A 1 97 ? 29.499 10.327 -38.905 1.00 96.88 97 GLY A O 1
ATOM 672 N N . SER A 1 98 ? 28.773 10.827 -36.842 1.00 97.69 98 SER A N 1
ATOM 673 C CA . SER A 1 98 ? 29.722 9.928 -36.181 1.00 97.69 98 SER A CA 1
ATOM 674 C C . SER A 1 98 ? 29.274 8.470 -36.304 1.00 97.69 98 SER A C 1
ATOM 676 O O . SER A 1 98 ? 28.089 8.172 -36.449 1.00 97.69 98 SER A O 1
ATOM 678 N N . THR A 1 99 ? 30.234 7.545 -36.263 1.00 97.75 99 THR A N 1
ATOM 679 C CA . THR A 1 99 ? 29.947 6.109 -36.147 1.00 97.75 99 THR A CA 1
ATOM 680 C C . THR A 1 99 ? 30.049 5.705 -34.688 1.00 97.75 99 THR A C 1
ATOM 682 O O . THR A 1 99 ? 31.092 5.926 -34.074 1.00 97.75 99 THR A O 1
ATOM 685 N N . VAL A 1 100 ? 28.977 5.127 -34.152 1.00 97.75 100 VAL A N 1
ATOM 686 C CA . VAL A 1 100 ? 28.877 4.696 -32.756 1.00 97.75 100 VAL A CA 1
ATOM 687 C C . VAL A 1 100 ? 28.648 3.192 -32.679 1.00 97.75 100 VAL A C 1
ATOM 689 O O . VAL A 1 100 ? 27.987 2.608 -33.542 1.00 97.75 100 VAL A O 1
ATOM 692 N N . ASP A 1 101 ? 29.200 2.574 -31.640 1.00 98.19 101 ASP A N 1
ATOM 693 C CA . ASP A 1 101 ? 28.877 1.199 -31.277 1.00 98.19 101 ASP A CA 1
ATOM 694 C C . ASP A 1 101 ? 27.504 1.184 -30.589 1.00 98.19 101 ASP A C 1
ATOM 696 O O . ASP A 1 101 ? 27.256 1.935 -29.644 1.00 98.19 101 ASP A O 1
ATOM 700 N N . VAL A 1 102 ? 26.606 0.339 -31.081 1.00 97.56 102 VAL A N 1
ATOM 701 C CA . VAL A 1 102 ? 25.283 0.082 -30.513 1.00 97.56 102 VAL A CA 1
ATOM 702 C C . VAL A 1 102 ? 25.269 -1.369 -30.062 1.00 97.56 102 VAL A C 1
ATOM 704 O O . VAL A 1 102 ? 25.485 -2.270 -30.872 1.00 97.56 102 VAL A O 1
ATOM 707 N N . VAL A 1 103 ? 25.049 -1.601 -28.772 1.00 96.50 103 VAL A N 1
ATOM 708 C CA . VAL A 1 103 ? 24.882 -2.952 -28.235 1.00 96.50 103 VAL A CA 1
ATOM 709 C C . VAL A 1 103 ? 23.401 -3.290 -28.285 1.00 96.50 103 VAL A C 1
ATOM 711 O O . VAL A 1 103 ? 22.572 -2.560 -27.735 1.00 96.50 103 VAL A O 1
ATOM 714 N N . VAL A 1 104 ? 23.079 -4.383 -28.967 1.00 95.69 104 VAL A N 1
ATOM 715 C CA . VAL A 1 104 ? 21.724 -4.914 -29.077 1.00 95.69 104 VAL A CA 1
ATOM 716 C C . VAL A 1 104 ? 21.668 -6.339 -28.564 1.00 95.69 104 VAL A C 1
ATOM 718 O O . VAL A 1 104 ? 22.607 -7.106 -28.760 1.00 95.69 104 VAL A O 1
ATOM 721 N N . VAL A 1 105 ? 20.544 -6.719 -27.974 1.00 90.25 105 VAL A N 1
ATOM 722 C CA . VAL A 1 105 ? 20.194 -8.118 -27.754 1.00 90.25 105 VAL A CA 1
ATOM 723 C C . VAL A 1 105 ? 19.369 -8.576 -28.950 1.00 90.25 105 VAL A C 1
ATOM 725 O O . VAL A 1 105 ? 18.274 -8.069 -29.200 1.00 90.25 105 VAL A O 1
ATOM 728 N N . ARG A 1 106 ? 19.902 -9.542 -29.702 1.00 93.50 106 ARG A N 1
ATOM 729 C CA . ARG A 1 106 ? 19.261 -10.132 -30.881 1.00 93.50 106 ARG A CA 1
ATOM 730 C C . ARG A 1 106 ? 19.166 -11.635 -30.695 1.00 93.50 106 ARG A C 1
ATOM 732 O O . ARG A 1 106 ? 20.182 -12.311 -30.557 1.00 93.50 106 ARG A O 1
ATOM 739 N N . SER A 1 107 ? 17.942 -12.168 -30.706 1.00 87.62 107 SER A N 1
ATOM 740 C CA . SER A 1 107 ? 17.694 -13.594 -30.420 1.00 87.62 107 SER A CA 1
ATOM 741 C C . SER A 1 107 ? 18.311 -14.047 -29.083 1.00 87.62 107 SER A C 1
ATOM 743 O O . SER A 1 107 ? 18.861 -15.141 -28.987 1.00 87.62 107 SER A O 1
ATOM 745 N N . GLY A 1 108 ? 18.264 -13.175 -28.068 1.00 80.75 108 GLY A N 1
ATOM 746 C CA . GLY A 1 108 ? 18.807 -13.439 -26.730 1.00 80.75 108 GLY A CA 1
ATOM 747 C C . GLY A 1 108 ? 20.332 -13.345 -26.604 1.00 80.75 108 GLY A C 1
ATOM 748 O O . GLY A 1 108 ? 20.862 -13.665 -25.547 1.00 80.75 108 GLY A O 1
ATOM 749 N N . LEU A 1 109 ? 21.050 -12.923 -27.651 1.00 86.19 109 LEU A N 1
ATOM 750 C CA . LEU A 1 109 ? 22.504 -12.749 -27.622 1.00 86.19 109 LEU A CA 1
ATOM 751 C C . LEU A 1 109 ? 22.872 -11.277 -27.786 1.00 86.19 109 LEU A C 1
ATOM 753 O O . LEU A 1 109 ? 22.385 -10.620 -28.708 1.00 86.19 109 LEU A O 1
ATOM 757 N N . GLU A 1 110 ? 23.769 -10.781 -26.936 1.00 91.00 110 GLU A N 1
ATOM 758 C CA . GLU A 1 110 ? 24.349 -9.450 -27.103 1.00 91.00 110 GLU A CA 1
ATOM 759 C C . GLU A 1 110 ? 25.257 -9.394 -28.336 1.00 91.00 110 GLU A C 1
ATOM 761 O O . GLU A 1 110 ? 26.115 -10.251 -28.565 1.00 91.00 110 GLU A O 1
ATOM 766 N N . GLN A 1 111 ? 25.062 -8.358 -29.144 1.00 96.69 111 GLN A N 1
ATOM 767 C CA . GLN A 1 111 ? 25.833 -8.068 -30.342 1.00 96.69 111 GLN A CA 1
ATOM 768 C C . GLN A 1 111 ? 26.151 -6.580 -30.372 1.00 96.69 111 GLN A C 1
ATOM 770 O O . GLN A 1 111 ? 25.275 -5.740 -30.186 1.00 96.69 111 GLN A O 1
ATOM 775 N N . THR A 1 112 ? 27.402 -6.240 -30.664 1.00 97.38 112 THR A N 1
ATOM 776 C CA . THR A 1 112 ? 27.786 -4.859 -30.955 1.00 97.38 112 THR A CA 1
ATOM 777 C C . THR A 1 112 ? 27.732 -4.627 -32.457 1.00 97.38 112 THR A C 1
ATOM 779 O O . THR A 1 112 ? 28.417 -5.308 -33.224 1.00 97.38 112 THR A O 1
ATOM 782 N N . VAL A 1 113 ? 26.947 -3.642 -32.883 1.00 97.25 113 VAL A N 1
ATOM 783 C CA . VAL A 1 113 ? 26.858 -3.201 -34.276 1.00 97.25 113 VAL A CA 1
ATOM 784 C C . VAL A 1 113 ? 27.306 -1.750 -34.401 1.00 97.25 113 VAL A C 1
ATOM 786 O O . VAL A 1 113 ? 27.087 -0.941 -33.507 1.00 97.25 113 VAL A O 1
ATOM 789 N N . ARG A 1 114 ? 27.940 -1.399 -35.521 1.00 97.50 114 ARG A N 1
ATOM 790 C CA . ARG A 1 114 ? 28.377 -0.023 -35.787 1.00 97.50 114 ARG A CA 1
ATOM 791 C C . ARG A 1 114 ? 27.346 0.701 -36.629 1.00 97.50 114 ARG A C 1
ATOM 793 O O . ARG A 1 114 ? 27.061 0.263 -37.742 1.00 97.50 114 ARG A O 1
ATOM 800 N N . VAL A 1 115 ? 26.838 1.822 -36.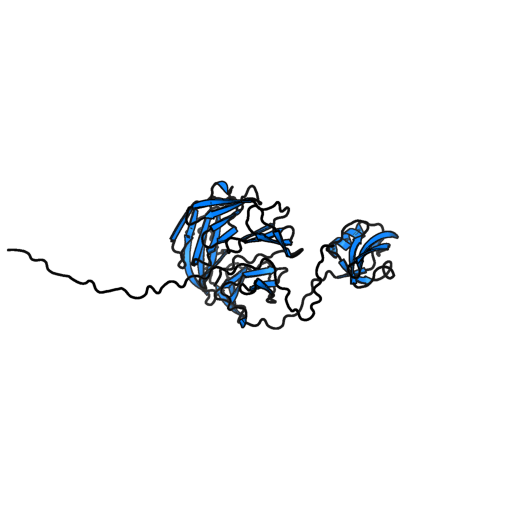129 1.00 97.69 115 VAL A N 1
ATOM 801 C CA . VAL A 1 115 ? 25.853 2.650 -36.833 1.00 97.69 115 VAL A CA 1
ATOM 802 C C . VAL A 1 115 ? 26.404 4.058 -37.005 1.00 97.69 115 VAL A C 1
ATOM 804 O O . VAL A 1 115 ? 26.838 4.686 -36.042 1.00 97.69 115 VAL A O 1
ATOM 807 N N . THR A 1 116 ? 26.384 4.574 -38.233 1.00 97.56 116 THR A N 1
ATOM 808 C CA . THR A 1 116 ? 26.683 5.987 -38.490 1.00 97.56 116 THR A CA 1
ATOM 809 C C . THR A 1 116 ? 25.425 6.812 -38.256 1.00 97.56 116 THR A C 1
ATOM 811 O O . THR A 1 116 ? 24.438 6.635 -38.960 1.00 97.56 116 THR A O 1
ATOM 814 N N . LEU A 1 117 ? 25.425 7.715 -37.281 1.00 97.44 117 LEU A N 1
ATOM 815 C CA . LEU A 1 117 ? 24.241 8.508 -36.958 1.00 97.44 117 LEU A CA 1
ATOM 816 C C . LEU A 1 117 ? 23.924 9.490 -38.090 1.00 97.44 117 LEU A C 1
ATOM 818 O O . LEU A 1 117 ? 24.807 10.162 -38.621 1.00 97.44 117 LEU A O 1
ATOM 822 N N . GLY A 1 118 ? 22.654 9.586 -38.475 1.00 96.44 118 GLY A N 1
ATOM 823 C CA . GLY A 1 118 ? 22.196 10.627 -39.394 1.00 96.44 118 GLY A CA 1
ATOM 824 C C . GLY A 1 118 ? 22.090 11.988 -38.701 1.00 96.44 118 GLY A C 1
ATOM 825 O O . GLY A 1 118 ? 22.222 12.078 -37.484 1.00 96.44 118 GLY A O 1
ATOM 826 N N . ALA A 1 119 ? 21.774 13.030 -39.472 1.00 96.38 119 ALA A N 1
ATOM 827 C CA . ALA A 1 119 ? 21.398 14.346 -38.950 1.00 96.38 119 ALA A CA 1
ATOM 828 C C . ALA A 1 119 ? 19.891 14.584 -39.133 1.00 96.38 119 ALA A C 1
ATOM 830 O O . ALA A 1 119 ? 19.387 14.412 -40.246 1.00 96.38 119 ALA A O 1
ATOM 831 N N . SER A 1 120 ? 19.161 14.959 -38.083 1.00 93.81 120 SER A N 1
ATOM 832 C CA . SER A 1 120 ? 17.789 15.477 -38.172 1.00 93.81 120 SER A CA 1
ATOM 833 C C . SER A 1 120 ? 17.751 16.862 -38.839 1.00 93.81 120 SER A C 1
ATOM 835 O O . SER A 1 120 ? 18.781 17.418 -39.219 1.00 93.81 120 SER A O 1
ATOM 837 N N . ALA A 1 121 ? 16.551 17.404 -39.069 1.00 93.38 121 ALA A N 1
ATOM 838 C CA . ALA A 1 121 ? 16.376 18.674 -39.784 1.00 93.38 121 ALA A CA 1
ATOM 839 C C . ALA A 1 121 ? 17.002 19.879 -39.053 1.00 93.38 121 ALA A C 1
ATOM 841 O O . ALA A 1 121 ? 17.410 20.845 -39.691 1.00 93.38 121 ALA A O 1
ATOM 842 N N . ASP A 1 122 ? 17.101 19.798 -37.730 1.00 93.69 122 ASP A N 1
ATOM 843 C CA . ASP A 1 122 ? 17.771 20.739 -36.829 1.00 93.69 122 ASP A CA 1
ATOM 844 C C . ASP A 1 122 ? 19.272 20.441 -36.637 1.00 93.69 122 ASP A C 1
ATOM 846 O O . ASP A 1 122 ? 19.959 21.164 -35.921 1.00 93.69 122 ASP A O 1
ATOM 850 N N . GLY A 1 123 ? 19.802 19.403 -37.292 1.00 95.94 123 GLY A N 1
ATOM 851 C CA . GLY A 1 123 ? 21.207 19.003 -37.210 1.00 95.94 123 GLY A CA 1
ATOM 852 C C . GLY A 1 123 ? 21.548 18.065 -36.047 1.00 95.94 123 GLY A C 1
ATOM 853 O O . GLY A 1 123 ? 22.708 17.666 -35.935 1.00 95.94 123 GLY A O 1
ATOM 854 N N . GLY A 1 124 ? 20.572 17.681 -35.217 1.00 96.12 124 GLY A N 1
ATOM 855 C CA . GLY A 1 124 ? 20.762 16.710 -34.136 1.00 96.12 124 GLY A CA 1
ATOM 856 C C . GLY A 1 124 ? 21.105 15.296 -34.638 1.00 96.12 124 GLY A C 1
ATOM 857 O O . GLY A 1 124 ? 20.774 14.933 -35.772 1.00 96.12 124 GLY A O 1
ATOM 858 N N . PRO A 1 125 ? 21.798 14.467 -33.838 1.00 97.44 125 PRO A N 1
ATOM 859 C CA . PRO A 1 125 ? 22.058 13.074 -34.190 1.00 97.44 125 PRO A CA 1
ATOM 860 C C . PRO A 1 125 ? 20.752 12.267 -34.223 1.00 97.44 125 PRO A C 1
ATOM 862 O O . PRO A 1 125 ? 19.899 12.390 -33.350 1.00 97.44 125 PRO A O 1
ATOM 865 N N . ARG A 1 126 ? 20.602 11.382 -35.213 1.00 97.06 126 ARG A N 1
ATOM 866 C CA . ARG A 1 126 ? 19.485 10.427 -35.273 1.00 97.06 126 ARG A CA 1
ATOM 867 C C . ARG A 1 126 ? 19.968 9.018 -35.573 1.00 97.06 126 ARG A C 1
ATOM 869 O O . ARG A 1 126 ? 20.742 8.803 -36.506 1.00 97.06 126 ARG A O 1
ATOM 876 N N . LEU A 1 127 ? 19.439 8.049 -34.832 1.00 96.81 127 LEU A N 1
ATOM 877 C CA . LEU A 1 127 ? 19.712 6.633 -35.075 1.00 96.81 127 LEU A CA 1
ATOM 878 C C . LEU A 1 127 ? 18.893 6.088 -36.258 1.00 96.81 127 LEU A C 1
ATOM 880 O O . LEU A 1 127 ? 19.363 5.226 -36.990 1.00 96.81 127 LEU A O 1
ATOM 884 N N . GLY A 1 128 ? 17.692 6.626 -36.496 1.00 95.62 128 GLY A N 1
ATOM 885 C CA . GLY A 1 128 ? 16.822 6.206 -37.603 1.00 95.62 128 GLY A CA 1
ATOM 886 C C . GLY A 1 128 ? 15.903 5.026 -37.279 1.00 95.62 128 GLY A C 1
ATOM 887 O O . GLY A 1 128 ? 15.371 4.395 -38.185 1.00 95.62 128 GLY A O 1
ATOM 888 N N . VAL A 1 129 ? 15.676 4.732 -36.004 1.00 95.38 129 VAL A N 1
ATOM 889 C CA . VAL A 1 129 ? 14.742 3.689 -35.567 1.00 95.38 129 VAL A CA 1
ATOM 890 C C . VAL A 1 129 ? 13.451 4.298 -35.035 1.00 95.38 129 VAL A C 1
ATOM 892 O O . VAL A 1 129 ? 13.460 5.378 -34.447 1.00 95.38 129 VAL A O 1
ATOM 895 N N . ILE A 1 130 ? 12.344 3.587 -35.215 1.00 90.38 130 ILE A N 1
ATOM 896 C CA . ILE A 1 130 ? 11.144 3.772 -34.403 1.00 90.38 130 ILE A CA 1
ATOM 897 C C . ILE A 1 130 ? 11.180 2.667 -33.365 1.00 90.38 130 ILE A C 1
ATOM 899 O O . ILE A 1 130 ? 11.150 1.489 -33.725 1.00 90.38 130 ILE A O 1
ATOM 903 N N . VAL A 1 131 ? 11.261 3.052 -32.098 1.00 90.06 131 VAL A N 1
ATOM 904 C CA . VAL A 1 131 ? 11.207 2.111 -30.983 1.00 90.06 131 VAL A CA 1
ATOM 905 C C . VAL A 1 131 ? 9.822 2.093 -30.368 1.00 90.06 131 VAL A C 1
ATOM 907 O O . VAL A 1 131 ? 9.077 3.071 -30.443 1.00 90.06 131 VAL A O 1
ATOM 910 N N . VAL A 1 132 ? 9.489 0.970 -29.756 1.00 76.88 132 VAL A N 1
ATOM 911 C CA . VAL A 1 132 ? 8.404 0.879 -28.789 1.00 76.88 132 VAL A CA 1
ATOM 912 C C . VAL A 1 132 ? 9.027 0.514 -27.451 1.00 76.88 132 VAL A C 1
ATOM 914 O O . VAL A 1 132 ? 9.855 -0.389 -27.362 1.00 76.88 132 VAL A O 1
ATOM 917 N N . THR A 1 133 ? 8.668 1.251 -26.410 1.00 60.59 133 THR A N 1
ATOM 918 C CA . THR A 1 133 ? 8.658 0.686 -25.062 1.00 60.59 133 THR A CA 1
ATOM 919 C C . THR A 1 133 ? 7.373 -0.122 -25.010 1.00 60.59 133 THR A C 1
ATOM 921 O O . THR A 1 133 ? 6.295 0.461 -25.100 1.00 60.59 133 THR A O 1
ATOM 924 N N . GLU A 1 134 ? 7.463 -1.449 -25.005 1.00 43.44 134 GLU A N 1
ATOM 925 C CA . GLU A 1 134 ? 6.287 -2.279 -24.742 1.00 43.44 134 GLU A CA 1
ATOM 926 C C . GLU A 1 134 ? 5.826 -1.994 -23.305 1.00 43.44 134 GLU A C 1
ATOM 928 O O . GLU A 1 134 ? 6.388 -2.512 -22.351 1.00 43.44 134 GLU A O 1
ATOM 933 N N . GLN A 1 135 ? 4.826 -1.128 -23.155 1.00 38.22 135 GLN A N 1
ATOM 934 C CA . GLN A 1 135 ? 3.747 -1.368 -22.204 1.00 38.22 135 GLN A CA 1
ATOM 935 C C . GLN A 1 135 ? 2.542 -1.748 -23.061 1.00 38.22 135 GLN A C 1
ATOM 937 O O . GLN A 1 135 ? 1.938 -0.912 -23.738 1.00 38.22 135 GLN A O 1
ATOM 942 N N . GLU A 1 136 ? 2.277 -3.047 -23.141 1.00 28.61 136 GLU A N 1
ATOM 943 C CA . GLU A 1 136 ? 1.155 -3.599 -23.888 1.00 28.61 136 GLU A CA 1
ATOM 944 C C . GLU A 1 136 ? -0.125 -3.432 -23.058 1.00 28.61 136 GLU A C 1
ATOM 946 O O . GLU A 1 136 ? -0.272 -4.021 -21.992 1.00 28.61 136 GLU A O 1
ATOM 951 N N . THR A 1 137 ? -1.063 -2.614 -23.537 1.00 28.67 137 THR A N 1
ATOM 952 C CA . THR A 1 137 ? -2.432 -2.562 -23.007 1.00 28.67 137 THR A CA 1
ATOM 953 C C . THR A 1 137 ? -3.280 -3.601 -23.740 1.00 28.67 137 THR A C 1
ATOM 955 O O . THR A 1 137 ? -3.454 -3.525 -24.957 1.00 28.67 137 THR A O 1
ATOM 958 N N . VAL A 1 138 ? -3.824 -4.571 -23.000 1.00 25.06 138 VAL A N 1
ATOM 959 C CA . VAL A 1 138 ? -4.726 -5.614 -23.519 1.00 25.06 138 VAL A CA 1
ATOM 960 C C . VAL A 1 138 ? -6.162 -5.312 -23.068 1.00 25.06 138 VAL A C 1
ATOM 962 O O . VAL A 1 138 ? -6.376 -5.060 -21.883 1.00 25.06 138 VAL A O 1
ATOM 965 N N . PRO A 1 139 ? -7.179 -5.365 -23.951 1.00 26.25 139 PRO A N 1
ATOM 966 C CA . PRO A 1 139 ? -8.571 -5.241 -23.530 1.00 26.25 139 PRO A CA 1
ATOM 967 C C . PRO A 1 139 ? -9.028 -6.520 -22.810 1.00 26.25 139 PRO A C 1
ATOM 969 O O . PRO A 1 139 ? -8.905 -7.625 -23.343 1.00 26.25 139 PRO A O 1
ATOM 972 N N . LEU A 1 140 ? -9.577 -6.372 -21.602 1.00 30.80 140 LEU A N 1
ATOM 973 C CA . LEU A 1 140 ? -9.941 -7.494 -20.735 1.00 30.80 140 LEU A CA 1
ATOM 974 C C . LEU A 1 140 ? -11.359 -8.017 -20.988 1.00 30.80 140 LEU A C 1
ATOM 976 O O . LEU A 1 140 ? -12.334 -7.273 -21.062 1.00 30.80 140 LEU A O 1
ATOM 980 N N . SER A 1 141 ? -11.461 -9.343 -21.082 1.00 32.22 141 SER A N 1
ATOM 981 C CA . SER A 1 141 ? -12.723 -10.080 -21.017 1.00 32.22 141 SER A CA 1
ATOM 982 C C . SER A 1 141 ? -12.901 -10.619 -19.597 1.00 32.22 141 SER A C 1
ATOM 984 O O . SER A 1 141 ? -12.088 -11.423 -19.157 1.00 32.22 141 SER A O 1
ATOM 986 N N . ALA A 1 142 ? -13.958 -10.155 -18.925 1.00 33.38 142 ALA A N 1
ATOM 987 C CA . ALA A 1 142 ? -14.623 -10.678 -17.724 1.00 33.38 142 ALA A CA 1
ATOM 988 C C . ALA A 1 142 ? -13.781 -11.486 -16.708 1.00 33.38 142 ALA A C 1
ATOM 990 O O . ALA A 1 142 ? -13.515 -12.675 -16.887 1.00 33.38 142 ALA A O 1
ATOM 991 N N . VAL A 1 143 ? -13.501 -10.857 -15.563 1.00 33.41 143 VAL A N 1
ATOM 992 C CA . VAL A 1 143 ? -13.063 -11.527 -14.330 1.00 33.41 143 VAL A CA 1
ATOM 993 C C . VAL A 1 143 ? -14.156 -12.507 -13.867 1.00 33.41 143 VAL A C 1
ATOM 995 O O . VAL A 1 143 ? -15.302 -12.090 -13.683 1.00 33.41 143 VAL A O 1
ATOM 998 N N . PRO A 1 144 ? -13.859 -13.802 -13.651 1.00 33.38 144 PRO A N 1
ATOM 999 C CA . PRO A 1 144 ? -14.812 -14.714 -13.034 1.00 33.38 144 PRO A CA 1
ATOM 1000 C C . PRO A 1 144 ? -14.991 -14.342 -11.556 1.00 33.38 144 PRO A C 1
ATOM 1002 O O . PRO A 1 144 ? -14.077 -14.511 -10.749 1.00 33.38 144 PRO A O 1
ATOM 1005 N N . THR A 1 145 ? -16.188 -13.889 -11.190 1.00 38.03 145 THR A N 1
ATOM 1006 C CA . THR A 1 145 ? -16.609 -13.531 -9.819 1.00 38.03 145 THR A CA 1
ATOM 1007 C C . THR A 1 145 ? -16.399 -14.645 -8.783 1.00 38.03 145 THR A C 1
ATOM 1009 O O . THR A 1 145 ? -16.367 -14.393 -7.585 1.00 38.03 145 THR A O 1
ATOM 1012 N N . THR A 1 146 ? -16.184 -15.888 -9.218 1.00 33.94 146 THR A N 1
ATOM 1013 C CA . THR A 1 146 ? -15.907 -17.037 -8.345 1.00 33.94 146 THR A CA 1
ATOM 1014 C C . THR A 1 146 ? -14.492 -17.073 -7.753 1.00 33.94 146 THR A C 1
ATOM 1016 O O . THR A 1 146 ? -14.248 -17.902 -6.883 1.00 33.94 146 THR A O 1
ATOM 1019 N N . ALA A 1 147 ? -13.560 -16.219 -8.195 1.00 34.41 147 ALA A N 1
ATOM 1020 C CA . ALA A 1 147 ? -12.195 -16.156 -7.648 1.00 34.41 147 ALA A CA 1
ATOM 1021 C C . ALA A 1 147 ? -12.073 -15.278 -6.383 1.00 34.41 147 ALA A C 1
ATOM 1023 O O . ALA A 1 147 ? -11.070 -15.346 -5.679 1.00 34.41 147 ALA A O 1
ATOM 1024 N N . ILE A 1 148 ? -13.103 -14.488 -6.060 1.00 38.75 148 ILE A N 1
ATOM 1025 C CA . ILE A 1 148 ? -13.052 -13.453 -5.011 1.00 38.75 148 ILE A CA 1
ATOM 1026 C C . ILE A 1 148 ? -13.589 -13.966 -3.653 1.00 38.75 148 ILE A C 1
ATOM 1028 O O . ILE A 1 148 ? -13.841 -13.205 -2.730 1.00 38.75 148 ILE A O 1
ATOM 1032 N N . SER A 1 149 ? -13.758 -15.282 -3.475 1.00 35.56 149 SER A N 1
ATOM 1033 C CA . SER A 1 149 ? -14.274 -15.857 -2.217 1.00 35.56 149 SER A CA 1
ATOM 1034 C C . SER A 1 149 ? -13.182 -16.278 -1.221 1.00 35.56 149 SER A C 1
ATOM 1036 O O . SER A 1 149 ? -13.450 -17.048 -0.294 1.00 35.56 149 S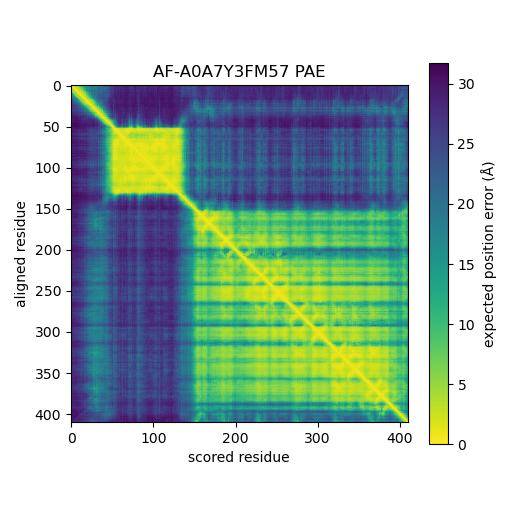ER A O 1
ATOM 1038 N N . GLY A 1 150 ? -11.933 -15.861 -1.439 1.00 37.09 150 GLY A N 1
ATOM 1039 C CA . GLY A 1 150 ? -10.812 -16.150 -0.548 1.00 37.09 150 GLY A CA 1
ATOM 1040 C C . GLY A 1 150 ? -10.784 -15.178 0.628 1.00 37.09 150 GLY A C 1
ATOM 1041 O O . GLY A 1 150 ? -10.823 -13.973 0.428 1.00 37.09 150 GLY A O 1
ATOM 1042 N N . ARG A 1 151 ? -10.643 -15.705 1.848 1.00 45.88 151 ARG A N 1
ATOM 1043 C CA . ARG A 1 151 ? -10.600 -14.982 3.140 1.00 45.88 151 ARG A CA 1
ATOM 1044 C C . ARG A 1 151 ? -9.523 -13.886 3.261 1.00 45.88 151 ARG A C 1
ATOM 1046 O O . ARG A 1 151 ? -9.359 -13.285 4.312 1.00 45.88 151 ARG A O 1
ATOM 1053 N N . TYR A 1 152 ? -8.721 -13.678 2.222 1.00 50.22 152 TYR A N 1
ATOM 1054 C CA . TYR A 1 152 ? -7.372 -13.149 2.338 1.00 50.22 152 TYR A CA 1
ATOM 1055 C C . TYR A 1 152 ? -6.889 -12.493 1.025 1.00 50.22 152 TYR A C 1
ATOM 1057 O O . TYR A 1 152 ? -5.814 -12.814 0.533 1.00 50.22 152 TYR A O 1
ATOM 1065 N N . ILE A 1 153 ? -7.684 -11.613 0.408 1.00 54.00 153 ILE A N 1
ATOM 1066 C CA . ILE A 1 153 ? -7.292 -10.954 -0.850 1.00 54.00 153 ILE A CA 1
ATOM 1067 C C . ILE A 1 153 ? -6.562 -9.644 -0.552 1.00 54.00 153 ILE A C 1
ATOM 1069 O O . ILE A 1 153 ? -7.107 -8.753 0.094 1.00 54.00 153 ILE A O 1
ATOM 1073 N N . ARG A 1 154 ? -5.335 -9.506 -1.062 1.00 61.91 154 ARG A N 1
ATOM 1074 C CA . ARG A 1 154 ? -4.625 -8.219 -1.095 1.00 61.91 154 ARG A CA 1
ATOM 1075 C C . ARG A 1 154 ? -4.755 -7.629 -2.482 1.00 61.91 154 ARG A C 1
ATOM 1077 O O . ARG A 1 154 ? -4.422 -8.323 -3.437 1.00 61.91 154 ARG A O 1
ATOM 1084 N N . ALA A 1 155 ? -5.181 -6.375 -2.600 1.00 62.84 155 ALA A N 1
ATOM 1085 C CA . ALA A 1 155 ? -5.042 -5.669 -3.863 1.00 62.84 155 ALA A CA 1
ATOM 1086 C C . ALA A 1 155 ? -3.727 -4.877 -3.910 1.00 62.84 155 ALA A C 1
ATOM 1088 O O . ALA A 1 155 ? -3.165 -4.492 -2.886 1.00 62.84 155 ALA A O 1
ATOM 1089 N N . LEU A 1 156 ? -3.210 -4.644 -5.105 1.00 67.31 156 LEU A N 1
ATOM 1090 C CA . LEU A 1 156 ? -2.047 -3.802 -5.351 1.00 67.31 156 LEU A CA 1
ATOM 1091 C C . LEU A 1 156 ? -2.295 -3.024 -6.637 1.00 67.31 156 LEU A C 1
ATOM 1093 O O . LEU A 1 156 ? -2.760 -3.612 -7.609 1.00 67.31 156 LEU A O 1
ATOM 1097 N N . SER A 1 157 ? -1.999 -1.724 -6.650 1.00 66.19 157 SER A N 1
ATOM 1098 C CA . SER A 1 157 ? -1.998 -0.955 -7.892 1.00 66.19 157 SER A CA 1
ATOM 1099 C C . SER A 1 157 ? -0.582 -0.921 -8.451 1.00 66.19 157 SER A C 1
ATOM 1101 O O . SER A 1 157 ? 0.343 -0.425 -7.802 1.00 66.19 157 SER A O 1
ATOM 1103 N N . LEU A 1 158 ? -0.417 -1.484 -9.645 1.00 64.81 158 LEU A N 1
ATOM 1104 C CA . LEU A 1 158 ? 0.828 -1.479 -10.406 1.00 64.81 158 LEU A CA 1
ATOM 1105 C C . LEU A 1 158 ? 0.546 -0.880 -11.771 1.00 64.81 158 LEU A C 1
ATOM 1107 O O . LEU A 1 158 ? -0.342 -1.359 -12.470 1.00 64.81 158 LEU A O 1
ATOM 1111 N N . GLU A 1 159 ? 1.286 0.167 -12.135 1.00 69.06 159 GLU A N 1
ATOM 1112 C CA . GLU A 1 159 ? 1.156 0.824 -13.445 1.00 69.06 159 GLU A CA 1
ATOM 1113 C C . GLU A 1 159 ? -0.282 1.279 -13.761 1.00 69.06 159 GLU A C 1
ATOM 1115 O O . GLU A 1 159 ? -0.749 1.220 -14.896 1.00 69.06 159 GLU A O 1
ATOM 1120 N N . GLY A 1 160 ? -1.015 1.710 -12.731 1.00 70.25 160 GLY A N 1
ATOM 1121 C CA . GLY A 1 160 ? -2.410 2.110 -12.881 1.00 70.25 160 GLY A CA 1
ATOM 1122 C C . GLY A 1 160 ? -3.371 0.939 -13.090 1.00 70.25 160 GLY A C 1
ATOM 1123 O O . GLY A 1 160 ? -4.486 1.179 -13.522 1.00 70.25 160 GLY A O 1
ATOM 1124 N N . GLN A 1 161 ? -2.981 -0.303 -12.795 1.00 73.50 161 GLN A N 1
ATOM 1125 C CA . GLN A 1 161 ? -3.849 -1.484 -12.830 1.00 73.50 161 GLN A CA 1
ATOM 1126 C C . GLN A 1 161 ? -3.970 -2.116 -11.443 1.00 73.50 161 GLN A C 1
ATOM 1128 O O . GLN A 1 161 ? -2.966 -2.260 -10.745 1.00 73.50 161 GLN A O 1
ATOM 1133 N N . VAL A 1 162 ? -5.172 -2.555 -11.051 1.00 72.69 162 VAL A N 1
ATOM 1134 C CA . VAL A 1 162 ? -5.354 -3.322 -9.806 1.00 72.69 162 VAL A CA 1
ATOM 1135 C C . VAL A 1 162 ? -5.066 -4.806 -10.038 1.00 72.69 162 VAL A C 1
ATOM 1137 O O . VAL A 1 162 ? -5.657 -5.449 -10.911 1.00 72.69 162 VAL A O 1
ATOM 1140 N N . TYR A 1 163 ? -4.223 -5.373 -9.186 1.00 73.12 163 TYR A N 1
ATOM 1141 C CA . TYR A 1 163 ? -3.943 -6.798 -9.074 1.00 73.12 163 TYR A CA 1
ATOM 1142 C C . TYR A 1 163 ? -4.462 -7.317 -7.742 1.00 73.12 163 TYR A C 1
ATOM 1144 O O . TYR A 1 163 ? -4.350 -6.619 -6.743 1.00 73.12 163 TYR A O 1
ATOM 1152 N N . LEU A 1 164 ? -4.985 -8.539 -7.712 1.00 72.00 164 LEU A N 1
ATOM 1153 C CA . LEU A 1 164 ? -5.409 -9.236 -6.500 1.00 72.00 164 LEU A CA 1
ATOM 1154 C C . LEU A 1 164 ? -4.482 -10.422 -6.251 1.00 72.00 164 LEU A C 1
ATOM 1156 O O . LEU A 1 164 ? -4.282 -11.240 -7.142 1.00 72.00 164 LEU A O 1
ATOM 1160 N N . LEU A 1 165 ? -3.915 -10.531 -5.055 1.00 64.81 165 LEU A N 1
ATOM 1161 C CA . LEU A 1 165 ? -3.200 -11.724 -4.628 1.00 64.81 165 LEU A CA 1
ATOM 1162 C C . LEU A 1 165 ? -4.226 -12.771 -4.205 1.00 64.81 165 LEU A C 1
ATOM 1164 O O . LEU A 1 165 ? -4.944 -12.564 -3.225 1.00 64.81 165 LEU A O 1
ATOM 1168 N N . ASP A 1 166 ? -4.265 -13.893 -4.916 1.00 61.72 166 ASP A N 1
ATOM 1169 C CA . ASP A 1 166 ? -4.980 -15.077 -4.465 1.00 61.72 166 ASP A CA 1
ATOM 1170 C C . ASP A 1 166 ? -4.157 -15.750 -3.349 1.00 61.72 166 ASP A C 1
ATOM 1172 O O . ASP A 1 166 ? -3.081 -16.296 -3.610 1.00 61.72 166 ASP A O 1
ATOM 1176 N N . PRO A 1 167 ? -4.642 -15.743 -2.100 1.00 50.44 167 PRO A N 1
ATOM 1177 C CA . PRO A 1 167 ? -3.942 -16.326 -0.959 1.00 50.44 167 PRO A CA 1
ATOM 1178 C C . PRO A 1 167 ? -3.814 -17.851 -1.053 1.00 50.44 167 PRO A C 1
ATOM 1180 O O . PRO A 1 167 ? -2.913 -18.427 -0.448 1.00 50.44 167 PRO A O 1
ATOM 1183 N N . ALA A 1 168 ? -4.712 -18.525 -1.780 1.00 50.09 168 ALA A N 1
ATOM 1184 C CA . ALA A 1 168 ? -4.699 -19.978 -1.906 1.00 50.09 168 ALA A CA 1
ATOM 1185 C C . ALA A 1 168 ? -3.609 -20.454 -2.872 1.00 50.09 168 ALA A C 1
ATOM 1187 O O . ALA A 1 168 ? -3.049 -21.535 -2.688 1.00 50.09 168 ALA A O 1
ATOM 1188 N N . THR A 1 169 ? -3.311 -19.656 -3.897 1.00 58.91 169 THR A N 1
ATOM 1189 C CA . THR A 1 169 ? -2.343 -20.001 -4.949 1.00 58.91 169 THR A CA 1
ATOM 1190 C C . THR A 1 169 ? -1.071 -19.158 -4.907 1.00 58.91 169 THR A C 1
ATOM 1192 O O . THR A 1 169 ? -0.112 -19.477 -5.609 1.00 58.91 169 THR A O 1
ATOM 1195 N N . ALA A 1 170 ? -1.046 -18.102 -4.088 1.00 57.50 170 ALA A N 1
ATOM 1196 C CA . ALA A 1 170 ? -0.028 -17.053 -4.085 1.00 57.50 170 ALA A CA 1
ATOM 1197 C C . ALA A 1 170 ? 0.183 -16.405 -5.469 1.00 57.50 170 ALA A C 1
ATOM 1199 O O . ALA A 1 170 ? 1.259 -15.878 -5.757 1.00 57.50 170 ALA A O 1
ATOM 1200 N N . ALA A 1 171 ? -0.832 -16.456 -6.337 1.00 65.31 171 ALA A N 1
ATOM 1201 C CA . ALA A 1 171 ? -0.783 -15.875 -7.668 1.00 65.31 171 ALA A CA 1
ATOM 1202 C C . ALA A 1 171 ? -1.409 -14.479 -7.666 1.00 65.31 171 ALA A C 1
ATOM 1204 O O . ALA A 1 171 ? -2.466 -14.261 -7.078 1.00 65.31 171 ALA A O 1
ATOM 1205 N N . TRP A 1 172 ? -0.775 -13.540 -8.363 1.00 67.56 172 TRP A N 1
ATOM 1206 C CA . TRP A 1 172 ? -1.384 -12.249 -8.657 1.00 67.56 172 TRP A CA 1
ATOM 1207 C C . TRP A 1 172 ? -2.306 -12.376 -9.867 1.00 67.56 172 TRP A C 1
ATOM 1209 O O . TRP A 1 172 ? -1.901 -12.856 -10.926 1.00 67.56 172 TRP A O 1
ATOM 1219 N N . GLN A 1 173 ? -3.541 -11.916 -9.715 1.00 73.75 173 GLN A N 1
ATOM 1220 C CA . GLN A 1 173 ? -4.539 -11.849 -10.766 1.00 73.75 173 GLN A CA 1
ATOM 1221 C C . GLN A 1 173 ? -4.800 -10.386 -11.122 1.00 73.75 173 GLN A C 1
ATOM 1223 O O . GLN A 1 173 ? -5.280 -9.614 -10.295 1.00 73.75 173 GLN A O 1
ATOM 1228 N N . ALA A 1 174 ? -4.507 -10.006 -12.366 1.00 74.62 174 ALA A N 1
ATOM 1229 C CA . ALA A 1 174 ? -4.924 -8.712 -12.891 1.00 74.62 174 ALA A CA 1
ATOM 1230 C C . ALA A 1 174 ? -6.456 -8.638 -12.927 1.00 74.62 174 ALA A C 1
ATOM 1232 O O . ALA A 1 174 ? -7.124 -9.563 -13.396 1.00 74.62 174 ALA A O 1
ATOM 1233 N N . THR A 1 175 ? -7.012 -7.534 -12.440 1.00 71.56 175 THR A N 1
ATOM 1234 C CA . THR A 1 175 ? -8.466 -7.301 -12.454 1.00 71.56 175 THR A CA 1
ATOM 1235 C C . THR A 1 175 ? -8.938 -6.613 -13.734 1.00 71.56 175 THR A C 1
ATOM 1237 O O . THR A 1 175 ? -10.107 -6.726 -14.092 1.00 71.56 175 THR A O 1
ATOM 1240 N N . GLY A 1 176 ? -8.038 -5.898 -14.421 1.00 73.69 176 GLY A N 1
ATOM 1241 C CA . GLY A 1 176 ? -8.373 -5.006 -15.537 1.00 73.69 176 GLY A CA 1
ATOM 1242 C C . GLY A 1 176 ? -8.953 -3.665 -15.122 1.00 73.69 176 GLY A C 1
ATOM 1243 O O . GLY A 1 176 ? -9.446 -2.929 -15.972 1.00 73.69 176 GLY A O 1
ATOM 1244 N N . LEU A 1 177 ? -8.947 -3.372 -13.824 1.00 72.62 177 LEU A N 1
ATOM 1245 C CA . LEU A 1 177 ? -9.383 -2.095 -13.294 1.00 72.62 177 LEU A CA 1
ATOM 1246 C C . LEU A 1 177 ? -8.249 -1.086 -13.403 1.00 72.62 177 LEU A C 1
ATOM 1248 O O . LEU A 1 177 ? -7.164 -1.314 -12.865 1.00 72.62 177 LEU A O 1
ATOM 1252 N N . GLU A 1 178 ? -8.540 0.039 -14.048 1.00 75.19 178 GLU A N 1
ATOM 1253 C CA . GLU A 1 178 ? -7.647 1.189 -14.076 1.00 75.19 178 GLU A CA 1
ATOM 1254 C C . GLU A 1 178 ? -7.748 1.998 -12.777 1.00 75.19 178 GLU A C 1
ATOM 1256 O O . GLU A 1 178 ? -8.838 2.238 -12.253 1.00 75.19 178 GLU A O 1
ATOM 1261 N N . VAL A 1 179 ? -6.598 2.431 -12.269 1.00 69.81 179 VAL A N 1
ATOM 1262 C CA . VAL A 1 179 ? -6.450 3.190 -11.028 1.00 69.81 179 VAL A CA 1
ATOM 1263 C C . VAL A 1 179 ? -6.034 4.612 -11.356 1.00 69.81 179 VAL A C 1
ATOM 1265 O O . VAL A 1 179 ? -4.956 4.834 -11.911 1.00 69.81 179 VAL A O 1
ATOM 1268 N N . SER A 1 180 ? -6.849 5.589 -10.956 1.00 69.00 180 SER A N 1
ATOM 1269 C CA . SER A 1 180 ? -6.381 6.970 -10.852 1.00 69.00 180 SER A CA 1
ATOM 1270 C C . SER A 1 180 ? -5.462 7.102 -9.640 1.00 69.00 180 SER A C 1
ATOM 1272 O O . SER A 1 180 ? -5.716 6.517 -8.588 1.00 69.00 180 SER A O 1
ATOM 1274 N N . GLN A 1 181 ? -4.421 7.931 -9.741 1.00 64.62 181 GLN A N 1
ATOM 1275 C CA . GLN A 1 181 ? -3.536 8.232 -8.606 1.00 64.62 181 GLN A CA 1
ATOM 1276 C C . GLN A 1 181 ? -4.257 8.903 -7.422 1.00 64.62 181 GLN A C 1
ATOM 1278 O O . GLN A 1 181 ? -3.680 9.011 -6.342 1.00 64.62 181 GLN A O 1
ATOM 1283 N N . GLN A 1 182 ? -5.483 9.390 -7.628 1.00 67.12 182 GLN A N 1
ATOM 1284 C CA . GLN A 1 182 ? -6.285 10.060 -6.603 1.00 67.12 182 GLN A CA 1
ATOM 1285 C C . GLN A 1 182 ? -7.274 9.127 -5.899 1.00 67.12 182 GLN A C 1
ATOM 1287 O O . GLN A 1 182 ? -7.821 9.502 -4.863 1.00 67.12 182 GLN A O 1
ATOM 1292 N N . ASP A 1 183 ? -7.492 7.931 -6.440 1.00 70.38 183 ASP A N 1
ATOM 1293 C CA . ASP A 1 183 ? -8.458 6.990 -5.895 1.00 70.38 183 ASP A CA 1
ATOM 1294 C C . ASP A 1 183 ? -7.834 6.212 -4.740 1.00 70.38 183 ASP A C 1
ATOM 1296 O O . ASP A 1 183 ? -6.710 5.707 -4.835 1.00 70.38 183 ASP A O 1
ATOM 1300 N N . ILE A 1 184 ? -8.594 6.049 -3.662 1.00 72.19 184 ILE A N 1
ATOM 1301 C CA . ILE A 1 184 ? -8.226 5.133 -2.588 1.00 72.19 184 ILE A CA 1
ATOM 1302 C C . ILE A 1 184 ? -8.975 3.824 -2.819 1.00 72.19 184 ILE A C 1
ATOM 1304 O O . ILE A 1 184 ? -10.158 3.848 -3.125 1.00 72.19 184 ILE A O 1
ATOM 1308 N N . TRP A 1 185 ? -8.327 2.668 -2.676 1.00 72.75 185 TRP A N 1
ATOM 1309 C CA . TRP A 1 185 ? -9.006 1.379 -2.847 1.00 72.75 185 TRP A CA 1
ATOM 1310 C C . TRP A 1 185 ? -8.801 0.496 -1.635 1.00 72.75 185 TRP A C 1
ATOM 1312 O O . TRP A 1 185 ? -7.739 0.517 -1.015 1.00 72.75 185 TRP A O 1
ATOM 1322 N N . PHE A 1 186 ? -9.823 -0.290 -1.329 1.00 73.06 186 PHE A N 1
ATOM 1323 C CA . PHE A 1 186 ? -9.852 -1.216 -0.204 1.00 73.06 186 PHE A CA 1
ATOM 1324 C C . PHE A 1 186 ? -10.767 -2.395 -0.542 1.00 73.06 186 PHE A C 1
ATOM 1326 O O . PHE A 1 186 ? -11.624 -2.288 -1.411 1.00 73.06 186 PHE A O 1
ATOM 1333 N N . ALA A 1 187 ? -10.602 -3.527 0.134 1.00 70.75 187 ALA A N 1
ATOM 1334 C CA . ALA A 1 187 ? -11.464 -4.692 -0.042 1.00 70.75 187 ALA A CA 1
ATOM 1335 C C . ALA A 1 187 ? -12.173 -4.999 1.270 1.00 70.75 187 ALA A C 1
ATOM 1337 O O . ALA A 1 187 ? -11.565 -4.939 2.337 1.00 70.75 187 ALA A O 1
ATOM 1338 N N . SER A 1 188 ? -13.458 -5.317 1.204 1.00 73.06 188 SER A N 1
ATOM 1339 C CA . SER A 1 188 ? -14.277 -5.606 2.377 1.00 73.06 188 SER A CA 1
ATOM 1340 C C . SER A 1 188 ? -15.305 -6.678 2.037 1.00 73.06 188 SER A C 1
ATOM 1342 O O . SER A 1 188 ? -15.913 -6.633 0.975 1.00 73.06 188 SER A O 1
ATOM 1344 N N . SER A 1 189 ? -15.499 -7.665 2.915 1.00 70.00 189 SER A N 1
ATOM 1345 C CA . SER A 1 189 ? -16.479 -8.752 2.715 1.00 70.00 189 SER A CA 1
ATOM 1346 C C . SER A 1 189 ? -16.371 -9.510 1.378 1.00 70.00 189 SER A C 1
ATOM 1348 O O . SER A 1 189 ? -17.361 -10.069 0.916 1.00 70.00 189 SER A O 1
ATOM 1350 N N . GLY A 1 190 ? -15.183 -9.568 0.769 1.00 66.56 190 GLY A N 1
ATOM 1351 C CA . GLY A 1 190 ? -14.988 -10.214 -0.535 1.00 66.56 190 GLY A CA 1
ATOM 1352 C C . GLY A 1 190 ? -15.339 -9.341 -1.742 1.00 66.56 190 GLY A C 1
ATOM 1353 O O . GLY A 1 190 ? -15.295 -9.835 -2.861 1.00 66.56 190 GLY A O 1
ATOM 1354 N N . ASP A 1 191 ? -15.626 -8.057 -1.540 1.00 71.38 191 ASP A N 1
ATOM 1355 C CA . ASP A 1 191 ? -15.762 -7.072 -2.611 1.00 71.38 191 ASP A CA 1
ATOM 1356 C C . ASP A 1 191 ? -14.584 -6.097 -2.596 1.00 71.38 191 ASP A C 1
ATOM 1358 O O . ASP A 1 191 ? -13.992 -5.818 -1.548 1.00 71.38 191 ASP A O 1
ATOM 1362 N N . LEU A 1 192 ? -14.239 -5.574 -3.771 1.00 73.81 192 LEU A N 1
ATOM 1363 C CA . LEU A 1 192 ? -13.268 -4.497 -3.926 1.00 73.81 192 LEU A CA 1
ATOM 1364 C C . LEU A 1 192 ? -14.030 -3.185 -4.096 1.00 73.81 192 LEU A C 1
ATOM 1366 O O . LEU A 1 192 ? -14.947 -3.092 -4.913 1.00 73.81 192 LEU A O 1
ATOM 1370 N N . TYR A 1 193 ? -13.610 -2.188 -3.332 1.00 77.56 193 TYR A N 1
ATOM 1371 C CA . TYR A 1 193 ? -14.198 -0.868 -3.290 1.00 77.56 193 TYR A CA 1
ATOM 1372 C C . TYR A 1 193 ? -13.195 0.187 -3.728 1.00 77.56 193 TYR A C 1
ATOM 1374 O O . TYR A 1 193 ? -12.013 0.145 -3.372 1.00 77.56 193 TYR A O 1
ATOM 1382 N N . ARG A 1 194 ? -13.704 1.170 -4.461 1.00 80.50 194 ARG A N 1
ATOM 1383 C CA . ARG A 1 194 ? -13.017 2.430 -4.742 1.00 80.50 194 ARG A CA 1
ATOM 1384 C C . ARG A 1 194 ? -13.643 3.533 -3.903 1.00 80.50 194 ARG A C 1
ATOM 1386 O O . ARG A 1 194 ? -14.862 3.617 -3.879 1.00 80.50 194 ARG A O 1
ATOM 1393 N N . LEU A 1 195 ? -12.811 4.342 -3.259 1.00 74.94 195 LEU A N 1
ATOM 1394 C CA . LEU A 1 195 ? -13.112 5.596 -2.577 1.00 74.94 195 LEU A CA 1
ATOM 1395 C C . LEU A 1 195 ? -12.668 6.742 -3.483 1.00 74.94 195 LEU A C 1
ATOM 1397 O O . LEU A 1 195 ? -11.474 7.016 -3.624 1.00 74.94 195 LEU A O 1
ATOM 1401 N N . GLU A 1 196 ? -13.643 7.389 -4.106 1.00 76.31 196 GLU A N 1
ATOM 1402 C CA . GLU A 1 196 ? -13.426 8.588 -4.911 1.00 76.31 196 GLU A CA 1
ATOM 1403 C C . GLU A 1 196 ? -13.693 9.816 -4.040 1.00 76.31 196 GLU A C 1
ATOM 1405 O O . GLU A 1 196 ? -14.808 9.990 -3.544 1.00 76.31 196 GLU A O 1
ATOM 1410 N N . VAL A 1 197 ? -12.663 10.637 -3.819 1.00 68.88 197 VAL A N 1
ATOM 1411 C CA . VAL A 1 197 ? -12.805 11.927 -3.130 1.00 68.88 197 VAL A CA 1
ATOM 1412 C C . VAL A 1 197 ? -13.258 12.946 -4.162 1.00 68.88 197 VAL A C 1
ATOM 1414 O O . VAL A 1 197 ? -12.514 13.269 -5.091 1.00 68.88 197 VAL A O 1
ATOM 1417 N N . THR A 1 198 ? -14.474 13.459 -4.013 1.00 67.38 198 THR A N 1
ATOM 1418 C CA . THR A 1 198 ? -15.002 14.462 -4.938 1.00 67.38 198 THR A CA 1
ATOM 1419 C C . THR A 1 198 ? -14.189 15.768 -4.869 1.00 67.38 198 THR A C 1
ATOM 1421 O O . THR A 1 198 ? -13.560 16.071 -3.850 1.00 67.38 198 THR A O 1
ATOM 1424 N N . PRO A 1 199 ? -14.167 16.590 -5.937 1.00 59.31 199 PRO A N 1
ATOM 1425 C CA . PRO A 1 199 ? -13.403 17.844 -5.961 1.00 59.31 199 PRO A CA 1
ATOM 1426 C C . PRO A 1 199 ? -13.801 18.874 -4.889 1.00 59.31 199 PRO A C 1
ATOM 1428 O O . PRO A 1 199 ? -13.007 19.757 -4.571 1.00 59.31 199 PRO A O 1
ATOM 1431 N N . ASP A 1 200 ? -15.014 18.775 -4.343 1.00 63.28 200 ASP A N 1
ATOM 1432 C CA . ASP A 1 200 ? -15.509 19.558 -3.204 1.00 63.28 200 ASP A CA 1
ATOM 1433 C C . ASP A 1 200 ? -15.187 18.925 -1.833 1.00 63.28 200 ASP A C 1
ATOM 1435 O O . ASP A 1 200 ? -15.524 19.504 -0.807 1.00 63.28 200 ASP A O 1
ATOM 1439 N N . GLN A 1 201 ? -14.468 17.795 -1.822 1.00 56.81 201 GLN A N 1
ATOM 1440 C CA . GLN A 1 201 ? -13.864 17.101 -0.672 1.00 56.81 201 GLN A CA 1
ATOM 1441 C C . GLN A 1 201 ? -14.832 16.584 0.403 1.00 56.81 201 GLN A C 1
ATOM 1443 O O . GLN A 1 201 ? -14.371 16.139 1.454 1.00 56.81 201 GLN A O 1
ATOM 1448 N N . ASN A 1 202 ? -16.140 16.597 0.142 1.00 53.97 202 ASN A N 1
ATOM 1449 C CA . ASN A 1 202 ? -17.154 16.311 1.161 1.00 53.97 202 ASN A CA 1
ATOM 1450 C C . ASN A 1 202 ? -17.925 15.010 0.938 1.00 53.97 202 ASN A C 1
ATOM 1452 O O . ASN A 1 202 ? -18.654 14.582 1.832 1.00 53.97 202 ASN A O 1
ATOM 1456 N N . GLU A 1 203 ? -17.760 14.371 -0.217 1.00 56.84 203 GLU A N 1
ATOM 1457 C CA . GLU A 1 203 ? -18.390 13.093 -0.512 1.00 56.84 203 GLU A CA 1
ATOM 1458 C C . GLU A 1 203 ? -17.331 12.056 -0.862 1.00 56.84 203 GLU A C 1
ATOM 1460 O O . GLU A 1 203 ? -16.338 12.321 -1.547 1.00 56.84 203 GLU A O 1
ATOM 1465 N N . LEU A 1 204 ? -17.563 10.850 -0.359 1.00 62.91 204 LEU A N 1
ATOM 1466 C CA . LEU A 1 204 ? -16.779 9.682 -0.693 1.00 62.91 204 LEU A CA 1
ATOM 1467 C C . LEU A 1 204 ? -17.702 8.683 -1.360 1.00 62.91 204 LEU A C 1
ATOM 1469 O O . LEU A 1 204 ? -18.643 8.178 -0.746 1.00 62.91 204 LEU A O 1
ATOM 1473 N N . LEU A 1 205 ? -17.429 8.399 -2.627 1.00 59.56 205 LEU A N 1
ATOM 1474 C CA . LEU A 1 205 ? -18.137 7.350 -3.338 1.00 59.56 205 LEU A CA 1
ATOM 1475 C C . LEU A 1 205 ? -17.445 6.026 -3.045 1.00 59.56 205 LEU A C 1
ATOM 1477 O O . LEU A 1 205 ? -16.280 5.881 -3.389 1.00 59.56 205 LEU A O 1
ATOM 1481 N N . SER A 1 206 ? -18.158 5.091 -2.426 1.00 64.94 206 SER A N 1
ATOM 1482 C CA . SER A 1 206 ? -17.790 3.681 -2.328 1.00 64.94 206 SER A CA 1
ATOM 1483 C C . SER A 1 206 ? -18.357 2.963 -3.551 1.00 64.94 206 SER A C 1
ATOM 1485 O O . SER A 1 206 ? -19.572 2.894 -3.715 1.00 64.94 206 SER A O 1
ATOM 1487 N N . VAL A 1 207 ? -17.507 2.469 -4.447 1.00 61.16 207 VAL A N 1
ATOM 1488 C CA . VAL A 1 207 ? -17.951 1.728 -5.641 1.00 61.16 207 VAL A CA 1
ATOM 1489 C C . VAL A 1 207 ? -17.639 0.256 -5.462 1.00 61.16 207 VAL A C 1
ATOM 1491 O O . VAL A 1 207 ? -16.466 -0.104 -5.504 1.00 61.16 207 VAL A O 1
ATOM 1494 N N . SER A 1 208 ? -18.662 -0.581 -5.293 1.00 67.38 208 SER A N 1
ATOM 1495 C CA . SER A 1 208 ? -18.517 -2.034 -5.374 1.00 67.38 208 SER A CA 1
ATOM 1496 C C . SER A 1 208 ? -18.222 -2.422 -6.817 1.00 67.38 208 SER A C 1
ATOM 1498 O O . SER A 1 208 ? -18.935 -2.051 -7.748 1.00 67.38 208 SER A O 1
ATOM 1500 N N . LEU A 1 209 ? -17.144 -3.165 -7.031 1.00 63.72 209 LEU A N 1
ATOM 1501 C CA . LEU A 1 209 ? -16.685 -3.511 -8.380 1.00 63.72 209 LEU A CA 1
ATOM 1502 C C . LEU A 1 209 ? -17.206 -4.866 -8.852 1.00 63.72 209 LEU A C 1
ATOM 1504 O O . LEU A 1 209 ? -17.070 -5.201 -10.028 1.00 63.72 209 LEU A O 1
ATOM 1508 N N . THR A 1 210 ? -17.813 -5.636 -7.950 1.00 64.44 210 THR A N 1
ATOM 1509 C CA . THR A 1 210 ? -18.442 -6.916 -8.279 1.00 64.44 210 THR A CA 1
ATOM 1510 C C . THR A 1 210 ? -19.736 -6.701 -9.064 1.00 64.44 210 THR A C 1
ATOM 1512 O O . THR A 1 210 ? -20.026 -7.446 -10.002 1.00 64.44 210 THR A O 1
ATOM 1515 N N . ASP A 1 211 ? -20.496 -5.661 -8.722 1.00 69.62 211 ASP A N 1
ATOM 1516 C CA . ASP A 1 211 ? -21.785 -5.315 -9.331 1.00 69.62 211 ASP A CA 1
ATOM 1517 C C . ASP A 1 211 ? -21.841 -3.896 -9.923 1.00 69.62 211 ASP A C 1
ATOM 1519 O O . ASP A 1 211 ? -22.785 -3.578 -10.650 1.00 69.62 211 ASP A O 1
ATOM 1523 N N . GLY A 1 212 ? -20.820 -3.066 -9.687 1.00 69.94 212 GLY A N 1
ATOM 1524 C CA . GLY A 1 212 ? -20.778 -1.674 -10.133 1.00 69.94 212 GLY A CA 1
ATOM 1525 C C . GLY A 1 212 ? -21.670 -0.747 -9.307 1.00 69.94 212 GLY A C 1
ATOM 1526 O O . GLY A 1 212 ? -21.915 0.383 -9.737 1.00 69.94 212 GLY A O 1
ATOM 1527 N N . GLU A 1 213 ? -22.197 -1.208 -8.166 1.00 76.56 213 GLU A N 1
ATOM 1528 C CA . GLU A 1 213 ? -23.060 -0.398 -7.314 1.00 76.56 213 GLU A CA 1
ATOM 1529 C C . GLU A 1 213 ? -22.250 0.705 -6.627 1.00 76.56 213 GLU A C 1
ATOM 1531 O O . GLU A 1 213 ? -21.181 0.480 -6.057 1.00 76.56 213 GLU A O 1
ATOM 1536 N N . THR A 1 214 ? -22.765 1.928 -6.699 1.00 79.44 214 THR A N 1
ATOM 1537 C CA . THR A 1 214 ? -22.141 3.104 -6.102 1.00 79.44 214 THR A CA 1
ATOM 1538 C C . THR A 1 214 ? -22.923 3.534 -4.872 1.00 79.44 214 THR A C 1
ATOM 1540 O O . THR A 1 214 ? -24.127 3.786 -4.957 1.00 79.44 214 THR A O 1
ATOM 1543 N N . VAL A 1 215 ? -22.230 3.686 -3.754 1.00 82.88 215 VAL A N 1
ATOM 1544 C CA . VAL A 1 215 ? -22.791 4.054 -2.460 1.00 82.88 215 VAL A CA 1
ATOM 1545 C C . VAL A 1 215 ? -22.078 5.302 -1.963 1.00 82.88 215 VAL A C 1
ATOM 1547 O O . VAL A 1 215 ? -20.862 5.307 -1.796 1.00 82.88 215 VAL A O 1
ATOM 1550 N N . THR A 1 216 ? -22.822 6.374 -1.718 1.00 83.12 216 THR A N 1
ATOM 1551 C CA . THR A 1 216 ? -22.255 7.589 -1.126 1.00 83.12 216 THR A CA 1
ATOM 1552 C C . THR A 1 216 ? -22.096 7.401 0.379 1.00 83.12 216 THR A C 1
ATOM 1554 O O . THR A 1 216 ? -23.056 7.061 1.073 1.00 83.12 216 THR A O 1
ATOM 1557 N N . LEU A 1 217 ? -20.890 7.640 0.887 1.00 82.50 217 LEU A N 1
ATOM 1558 C CA . LEU A 1 217 ? -20.624 7.769 2.314 1.00 82.50 217 LEU A CA 1
ATOM 1559 C C . LEU A 1 217 ? -20.867 9.228 2.715 1.00 82.50 217 LEU A C 1
ATOM 1561 O O . LEU A 1 217 ? -20.209 10.128 2.195 1.00 82.50 217 LEU A O 1
ATOM 1565 N N . ASP A 1 218 ? -21.809 9.461 3.629 1.00 81.75 218 ASP A N 1
ATOM 1566 C CA . ASP A 1 218 ? -22.030 10.788 4.213 1.00 81.75 218 ASP A CA 1
ATOM 1567 C C . ASP A 1 218 ? -20.912 11.093 5.213 1.00 81.75 218 ASP A C 1
ATOM 1569 O O . ASP A 1 218 ? -20.819 10.479 6.278 1.00 81.75 218 ASP A O 1
ATOM 1573 N N . LEU A 1 219 ? -20.048 12.036 4.845 1.00 77.62 219 LEU A N 1
ATOM 1574 C CA . LEU A 1 219 ? -18.897 12.432 5.650 1.00 77.62 219 LEU A CA 1
ATOM 1575 C C . LEU A 1 219 ? -19.198 13.609 6.566 1.00 77.62 219 LEU A C 1
ATOM 1577 O O . LEU A 1 219 ? -18.315 14.003 7.319 1.00 77.62 219 LEU A O 1
ATOM 1581 N N . GLN A 1 220 ? -20.401 14.188 6.508 1.00 79.44 220 GLN A N 1
ATOM 1582 C CA . GLN A 1 220 ? -20.782 15.352 7.310 1.00 79.44 220 GLN A CA 1
ATOM 1583 C C . GLN A 1 220 ? -19.771 16.510 7.205 1.00 79.44 220 GLN A C 1
ATOM 1585 O O . GLN A 1 220 ? -19.375 17.077 8.220 1.00 79.44 220 GLN A O 1
ATOM 1590 N N . GLU A 1 221 ? -19.322 16.826 5.983 1.00 76.75 221 GLU A N 1
ATOM 1591 C CA . GLU A 1 221 ? -18.334 17.889 5.695 1.00 76.75 221 GLU A CA 1
ATOM 1592 C C . GLU A 1 221 ? -16.944 17.658 6.324 1.00 76.75 221 GLU A C 1
ATOM 1594 O O . GLU A 1 221 ? -16.138 18.580 6.453 1.00 76.75 221 GLU A O 1
ATOM 1599 N N . ARG A 1 222 ? -16.635 16.419 6.724 1.00 80.56 222 ARG A N 1
ATOM 1600 C CA . ARG A 1 222 ? -15.329 16.061 7.281 1.00 80.56 222 ARG A CA 1
ATOM 1601 C C . ARG A 1 222 ? -14.370 15.628 6.180 1.00 80.56 222 ARG A C 1
ATOM 1603 O O . ARG A 1 222 ? -14.715 14.845 5.295 1.00 80.56 222 ARG A O 1
ATOM 1610 N N . ARG A 1 223 ? -13.110 16.045 6.305 1.00 80.31 223 ARG A N 1
ATOM 1611 C CA . ARG A 1 223 ? -12.046 15.644 5.386 1.00 80.31 223 ARG A CA 1
ATOM 1612 C C . ARG A 1 223 ? -11.466 14.297 5.800 1.00 80.31 223 ARG A C 1
ATOM 1614 O O . ARG A 1 223 ? -11.003 14.141 6.930 1.00 80.31 223 ARG A O 1
ATOM 1621 N N . VAL A 1 224 ? -11.393 13.351 4.867 1.00 79.44 224 VAL A N 1
ATOM 1622 C CA . VAL A 1 224 ? -10.650 12.103 5.091 1.00 79.44 224 VAL A CA 1
ATOM 1623 C C . VAL A 1 224 ? -9.151 12.351 5.007 1.00 79.44 224 VAL A C 1
ATOM 1625 O O . VAL A 1 224 ? -8.638 12.889 4.026 1.00 79.44 224 VAL A O 1
ATOM 1628 N N . LEU A 1 225 ? -8.448 11.948 6.062 1.00 75.94 225 LEU A N 1
ATOM 1629 C CA . LEU A 1 225 ? -6.993 11.972 6.136 1.00 75.94 225 LEU A CA 1
ATOM 1630 C C . LEU A 1 225 ? -6.386 10.703 5.552 1.00 75.94 225 LEU A C 1
ATOM 1632 O O . LEU A 1 225 ? -5.418 10.767 4.797 1.00 75.94 225 LEU A O 1
ATOM 1636 N N . THR A 1 226 ? -6.930 9.551 5.941 1.00 74.50 226 THR A N 1
ATOM 1637 C CA . THR A 1 226 ? -6.462 8.242 5.491 1.00 74.50 226 THR A CA 1
ATOM 1638 C C . THR A 1 226 ? -7.551 7.194 5.672 1.00 74.50 226 THR A C 1
ATOM 1640 O O . THR A 1 226 ? -8.399 7.303 6.560 1.00 74.50 226 THR A O 1
ATOM 1643 N N . VAL A 1 227 ? -7.486 6.142 4.863 1.00 77.19 227 VAL A N 1
ATOM 1644 C CA . VAL A 1 227 ? -8.173 4.881 5.148 1.00 77.19 227 VAL A CA 1
ATOM 1645 C C . VAL A 1 227 ? -7.305 4.107 6.134 1.00 77.19 227 VAL A C 1
ATOM 1647 O O . VAL A 1 227 ? -6.100 3.969 5.926 1.00 77.19 227 VAL A O 1
ATOM 1650 N N . ALA A 1 228 ? -7.909 3.668 7.233 1.00 74.06 228 ALA A N 1
ATOM 1651 C CA . ALA A 1 228 ? -7.252 2.894 8.286 1.00 74.06 228 ALA A CA 1
ATOM 1652 C C . ALA A 1 228 ? -7.257 1.380 8.017 1.00 74.06 228 ALA A C 1
ATOM 1654 O O . ALA A 1 228 ? -6.695 0.608 8.788 1.00 74.06 228 ALA A O 1
ATOM 1655 N N . GLY A 1 229 ? -7.966 0.961 6.973 1.00 75.06 229 GLY A N 1
ATOM 1656 C CA . GLY A 1 229 ? -8.156 -0.429 6.591 1.00 75.06 229 GLY A CA 1
ATOM 1657 C C . GLY A 1 229 ? -9.616 -0.852 6.674 1.00 75.06 229 GLY A C 1
ATOM 1658 O O . GLY A 1 229 ? -10.532 -0.037 6.838 1.00 75.06 229 GLY A O 1
ATOM 1659 N N . THR A 1 230 ? -9.830 -2.153 6.540 1.00 75.31 230 THR A N 1
ATOM 1660 C CA . THR A 1 230 ? -11.155 -2.771 6.536 1.00 75.31 230 THR A CA 1
ATOM 1661 C C . THR A 1 230 ? -11.217 -3.882 7.557 1.00 75.31 230 THR A C 1
ATOM 1663 O O . THR A 1 230 ? -10.231 -4.550 7.854 1.00 75.31 230 THR A O 1
ATOM 1666 N N . PHE A 1 231 ? -12.375 -4.080 8.164 1.00 74.75 231 PHE A N 1
ATOM 1667 C CA . PHE A 1 231 ? -12.496 -5.097 9.188 1.00 74.75 231 PHE A CA 1
ATOM 1668 C C . PHE A 1 231 ? -13.952 -5.540 9.376 1.00 74.75 231 PHE A C 1
ATOM 1670 O O . PHE A 1 231 ? -14.842 -4.707 9.512 1.00 74.75 231 PHE A O 1
ATOM 1677 N N . SER A 1 232 ? -14.206 -6.858 9.397 1.00 73.69 232 SER A N 1
ATOM 1678 C CA . SER A 1 232 ? -15.547 -7.464 9.557 1.00 73.69 232 SER A CA 1
ATOM 1679 C C . SER A 1 232 ? -16.622 -6.831 8.665 1.00 73.69 232 SER A C 1
ATOM 1681 O O . SER A 1 232 ? -17.755 -6.594 9.091 1.00 73.69 232 SER A O 1
ATOM 1683 N N . GLY A 1 233 ? -16.257 -6.540 7.421 1.00 77.00 233 GLY A N 1
ATOM 1684 C CA . GLY A 1 233 ? -17.155 -5.927 6.453 1.00 77.00 233 GLY A CA 1
ATOM 1685 C C . GLY A 1 233 ? -17.274 -4.410 6.546 1.00 77.00 233 GLY A C 1
ATOM 1686 O O . GLY A 1 233 ? -17.912 -3.823 5.683 1.00 77.00 233 GLY A O 1
ATOM 1687 N N . ALA A 1 234 ? -16.631 -3.762 7.516 1.00 83.94 234 ALA A N 1
ATOM 1688 C CA . ALA A 1 234 ? -16.553 -2.313 7.612 1.00 83.94 234 ALA A CA 1
ATOM 1689 C C . ALA A 1 234 ? -15.310 -1.757 6.904 1.00 83.94 234 ALA A C 1
ATOM 1691 O O . ALA A 1 234 ? -14.265 -2.406 6.868 1.00 83.94 234 ALA A O 1
ATOM 1692 N N . VAL A 1 235 ? -15.399 -0.521 6.419 1.00 84.94 235 VAL A N 1
ATOM 1693 C CA . VAL A 1 235 ? -14.242 0.324 6.100 1.00 84.94 235 VAL A CA 1
ATOM 1694 C C . VAL A 1 235 ? -14.063 1.345 7.209 1.00 84.94 235 VAL A C 1
ATOM 1696 O O . VAL A 1 235 ? -15.041 1.910 7.698 1.00 84.94 235 VAL A O 1
ATOM 1699 N N . MET A 1 236 ? -12.824 1.582 7.621 1.00 86.38 236 MET A N 1
ATOM 1700 C CA . MET A 1 236 ? -12.518 2.572 8.644 1.00 86.38 236 MET A CA 1
ATOM 1701 C C . MET A 1 236 ? -11.750 3.735 8.046 1.00 86.38 236 MET A C 1
ATOM 1703 O O . MET A 1 236 ? -10.760 3.561 7.332 1.00 86.38 236 MET A O 1
ATOM 1707 N N . LEU A 1 237 ? -12.202 4.932 8.381 1.00 85.56 237 LEU A N 1
ATOM 1708 C CA . LEU A 1 237 ? -11.698 6.183 7.849 1.00 85.56 237 LEU A CA 1
ATOM 1709 C C . LEU A 1 237 ? -11.260 7.066 9.012 1.00 85.56 237 LEU A C 1
ATOM 1711 O O . LEU A 1 237 ? -11.991 7.233 9.991 1.00 85.56 237 LEU A O 1
ATOM 1715 N N . VAL A 1 238 ? -10.061 7.628 8.898 1.00 83.25 238 VAL A N 1
ATOM 1716 C CA . VAL A 1 238 ? -9.586 8.675 9.802 1.00 83.25 238 VAL A CA 1
ATOM 1717 C C . VAL A 1 238 ? -9.978 10.014 9.201 1.00 83.25 238 VAL A C 1
ATOM 1719 O O . VAL A 1 238 ? -9.585 10.335 8.076 1.00 83.25 238 VAL A O 1
ATOM 1722 N N . PHE A 1 239 ? -10.721 10.801 9.966 1.00 84.31 239 PHE A N 1
ATOM 1723 C CA . PHE A 1 239 ? -11.139 12.148 9.610 1.00 84.31 239 PHE A CA 1
ATOM 1724 C C . PHE A 1 239 ? -10.339 13.194 10.364 1.00 84.31 239 PHE A C 1
ATOM 1726 O O . PHE A 1 239 ? -9.974 12.983 11.523 1.00 84.31 239 PHE A O 1
ATOM 1733 N N . ALA A 1 240 ? -10.156 14.335 9.707 1.00 75.62 240 ALA A N 1
ATOM 1734 C CA . ALA A 1 240 ? -9.830 15.592 10.355 1.00 75.62 240 ALA A CA 1
ATOM 1735 C C . ALA A 1 240 ? -10.974 16.585 10.195 1.00 75.62 240 ALA A C 1
ATOM 1737 O O . ALA A 1 240 ? -11.554 16.728 9.113 1.00 75.62 240 ALA A O 1
ATOM 1738 N N . THR A 1 241 ? -11.228 17.314 11.271 1.00 70.44 241 THR A N 1
ATOM 1739 C CA . THR A 1 241 ? -11.964 18.579 11.256 1.00 70.44 241 THR A CA 1
ATOM 1740 C C . THR A 1 241 ? -11.038 19.700 11.736 1.00 70.44 241 THR A C 1
ATOM 1742 O O . THR A 1 241 ? -9.882 19.436 12.072 1.00 70.44 241 THR A O 1
ATOM 1745 N N . GLU A 1 242 ? -11.502 20.954 11.718 1.00 68.81 242 GLU A N 1
ATOM 1746 C CA . GLU A 1 242 ? -10.722 22.066 12.287 1.00 68.81 242 GLU A CA 1
ATOM 1747 C C . GLU A 1 242 ? -10.421 21.853 13.775 1.00 68.81 242 GLU A C 1
ATOM 1749 O O . GLU A 1 242 ? -9.332 22.211 14.219 1.00 68.81 242 GLU A O 1
ATOM 1754 N N . ASP A 1 243 ? -11.349 21.225 14.502 1.00 71.00 243 ASP A N 1
ATOM 1755 C CA . ASP A 1 243 ? -11.309 21.151 15.962 1.00 71.00 243 ASP A CA 1
ATOM 1756 C C . ASP A 1 243 ? -11.095 19.727 16.502 1.00 71.00 243 ASP A C 1
ATOM 1758 O O . ASP A 1 243 ? -10.704 19.576 17.647 1.00 71.00 243 ASP A O 1
ATOM 1762 N N . ASP A 1 244 ? -11.333 18.667 15.721 1.00 80.00 244 ASP A N 1
ATOM 1763 C CA . ASP A 1 244 ? -11.271 17.286 16.221 1.00 80.00 244 ASP A CA 1
ATOM 1764 C C . ASP A 1 244 ? -10.982 16.243 15.130 1.00 80.00 244 ASP A C 1
ATOM 1766 O O . ASP A 1 244 ? -11.550 16.265 14.030 1.00 80.00 244 ASP A O 1
ATOM 1770 N N . ASN A 1 245 ? -10.148 15.259 15.468 1.00 85.94 245 ASN A N 1
ATOM 1771 C CA . ASN A 1 245 ? -9.961 14.056 14.661 1.00 85.94 245 ASN A CA 1
ATOM 1772 C C . ASN A 1 245 ? -10.880 12.930 15.148 1.00 85.94 245 ASN A C 1
ATOM 1774 O O . ASN A 1 245 ? -11.168 12.804 16.343 1.00 85.94 245 ASN A O 1
ATOM 1778 N N . ALA A 1 246 ? -11.305 12.066 14.228 1.00 89.12 246 ALA A N 1
ATOM 1779 C CA . ALA A 1 246 ? -12.135 10.907 14.549 1.00 89.12 246 ALA A CA 1
ATOM 1780 C C . ALA A 1 246 ? -11.764 9.696 13.692 1.00 89.12 246 ALA A C 1
ATOM 1782 O O . ALA A 1 246 ? -11.442 9.836 12.512 1.00 89.12 246 ALA A O 1
ATOM 1783 N N . LEU A 1 247 ? -11.859 8.500 14.273 1.00 89.31 247 LEU A N 1
ATOM 1784 C CA . LEU A 1 247 ? -11.894 7.245 13.524 1.00 89.31 247 LEU A CA 1
ATOM 1785 C C . LEU A 1 247 ? -13.352 6.815 13.405 1.00 89.31 247 LEU A C 1
ATOM 1787 O O . LEU A 1 247 ? -14.027 6.618 14.414 1.00 89.31 247 LEU A O 1
ATOM 1791 N N . VAL A 1 248 ? -13.839 6.654 12.181 1.00 90.44 248 VAL A N 1
ATOM 1792 C CA . VAL A 1 248 ? -15.231 6.273 11.923 1.00 90.44 248 VAL A CA 1
ATOM 1793 C C . VAL A 1 248 ? -15.246 5.018 11.068 1.00 90.44 248 VAL A C 1
ATOM 1795 O O . VAL A 1 248 ? -14.510 4.918 10.085 1.00 90.44 248 VAL A O 1
ATOM 1798 N N . ALA A 1 249 ? -16.099 4.068 11.434 1.00 90.44 249 ALA A N 1
ATOM 1799 C CA . ALA A 1 249 ? -16.349 2.880 10.635 1.00 90.44 249 ALA A CA 1
ATOM 1800 C C . ALA A 1 249 ? -17.658 3.012 9.861 1.00 90.44 249 ALA A C 1
ATOM 1802 O O . ALA A 1 249 ? -18.687 3.390 10.424 1.00 90.44 249 ALA A O 1
ATOM 1803 N N . PHE A 1 250 ? -17.629 2.620 8.593 1.00 90.44 250 PHE A N 1
ATOM 1804 C CA . PHE A 1 250 ? -18.783 2.575 7.705 1.00 90.44 250 PHE A CA 1
ATOM 1805 C C . PHE A 1 250 ? -18.995 1.164 7.177 1.00 90.44 250 PHE A C 1
ATOM 1807 O O . PHE A 1 250 ? -18.042 0.428 6.936 1.00 90.44 250 PHE A O 1
ATOM 1814 N N . ASP A 1 251 ? -20.252 0.814 6.949 1.00 88.88 251 ASP A N 1
ATOM 1815 C CA . ASP A 1 251 ? -20.625 -0.268 6.050 1.00 88.88 251 ASP A CA 1
ATOM 1816 C C . ASP A 1 251 ? -20.446 0.236 4.605 1.00 88.88 251 ASP A C 1
ATOM 1818 O O . ASP A 1 251 ? -21.198 1.122 4.189 1.00 88.88 251 ASP A O 1
ATOM 1822 N N . PRO A 1 252 ? -19.461 -0.262 3.839 1.00 84.19 252 PRO A N 1
ATOM 1823 C CA . PRO A 1 252 ? -19.189 0.224 2.492 1.00 84.19 252 PRO A CA 1
ATOM 1824 C C . PRO A 1 252 ? -20.271 -0.183 1.483 1.00 84.19 252 PRO A C 1
ATOM 1826 O O . PRO A 1 252 ? -20.354 0.446 0.430 1.00 84.19 252 PRO A O 1
ATOM 1829 N N . ALA A 1 253 ? -21.105 -1.183 1.804 1.00 85.12 253 ALA A N 1
ATOM 1830 C CA . ALA A 1 253 ? -22.199 -1.646 0.955 1.00 85.12 253 ALA A CA 1
ATOM 1831 C C . ALA A 1 253 ? -23.480 -0.824 1.152 1.00 85.12 253 ALA A C 1
ATOM 1833 O O . ALA A 1 253 ? -24.296 -0.723 0.243 1.00 85.12 253 ALA A O 1
ATOM 1834 N N . THR A 1 254 ? -23.686 -0.226 2.331 1.00 88.88 254 THR A N 1
ATOM 1835 C CA . THR A 1 254 ? -24.893 0.583 2.596 1.00 88.88 254 THR A CA 1
ATOM 1836 C C . THR A 1 254 ? -24.608 2.054 2.880 1.00 88.88 254 THR A C 1
ATOM 1838 O O . THR A 1 254 ? -25.544 2.825 3.078 1.00 88.88 254 THR A O 1
ATOM 1841 N N . GLY A 1 255 ? -23.339 2.431 3.023 1.00 88.50 255 GLY A N 1
ATOM 1842 C CA . GLY A 1 255 ? -22.889 3.767 3.414 1.00 88.50 255 GLY A CA 1
ATOM 1843 C C . GLY A 1 255 ? -23.224 4.139 4.854 1.00 88.50 255 GLY A C 1
ATOM 1844 O O . GLY A 1 255 ? -23.114 5.294 5.258 1.00 88.50 255 GLY A O 1
ATOM 1845 N N . ARG A 1 256 ? -23.656 3.163 5.659 1.00 91.56 256 ARG A N 1
ATOM 1846 C CA . ARG A 1 256 ? -24.133 3.407 7.018 1.00 91.56 256 ARG A CA 1
ATOM 1847 C C . ARG A 1 256 ? -22.947 3.509 7.966 1.00 91.56 256 ARG A C 1
ATOM 1849 O O . ARG A 1 256 ? -22.195 2.548 8.104 1.00 91.56 256 ARG A O 1
ATOM 1856 N N . GLN A 1 257 ? -22.849 4.616 8.697 1.00 92.56 257 GLN A N 1
ATOM 1857 C CA . GLN A 1 257 ? -21.936 4.723 9.832 1.00 92.56 257 GLN A CA 1
ATOM 1858 C C . GLN A 1 257 ? -22.281 3.661 10.891 1.00 92.56 257 GLN A C 1
ATOM 1860 O O . GLN A 1 257 ? -23.429 3.534 11.331 1.00 92.56 257 GLN A O 1
ATOM 1865 N N . LEU A 1 258 ? -21.284 2.872 11.279 1.00 91.75 258 LEU A N 1
ATOM 1866 C CA . LEU A 1 258 ? -21.403 1.801 12.266 1.00 91.75 258 LEU A CA 1
ATOM 1867 C C . LEU A 1 258 ? -21.105 2.313 13.671 1.00 91.75 258 LEU A C 1
ATOM 1869 O O . LEU A 1 258 ? -21.876 2.058 14.595 1.00 91.75 258 LEU A O 1
ATOM 1873 N N . TRP A 1 259 ? -19.995 3.031 13.810 1.00 93.31 259 TRP A N 1
ATOM 1874 C CA . TRP A 1 259 ? -19.534 3.637 15.051 1.00 93.31 259 TRP A CA 1
ATOM 1875 C C . TRP A 1 259 ? -18.531 4.748 14.746 1.00 93.31 259 TRP A C 1
ATOM 1877 O O . TRP A 1 259 ? -18.022 4.867 13.632 1.00 93.31 259 TRP A O 1
ATOM 1887 N N . GLU A 1 260 ? -18.263 5.567 15.755 1.00 91.88 260 GLU A N 1
ATOM 1888 C CA . GLU A 1 260 ? -17.298 6.659 15.713 1.00 91.88 260 GLU A CA 1
ATOM 1889 C C . GLU A 1 260 ? -16.549 6.716 17.041 1.00 91.88 260 GLU A C 1
ATOM 1891 O O . GLU A 1 260 ? -17.157 6.628 18.110 1.00 91.88 260 GLU A O 1
ATOM 1896 N N . LEU A 1 261 ? -15.231 6.861 16.949 1.00 91.00 261 LEU A N 1
ATOM 1897 C CA . LEU A 1 261 ? -14.335 7.075 18.069 1.00 91.00 261 LEU A CA 1
ATOM 1898 C C . LEU A 1 261 ? -13.722 8.476 17.939 1.00 91.00 261 LEU A C 1
ATOM 1900 O O . LEU A 1 261 ? -12.888 8.690 17.052 1.00 91.00 261 LEU A O 1
ATOM 1904 N N . PRO A 1 262 ? -14.104 9.423 18.812 1.00 90.31 262 PRO A N 1
ATOM 1905 C CA . PRO A 1 262 ? -13.425 10.706 18.910 1.00 90.31 262 PRO A CA 1
ATOM 1906 C C . PRO A 1 262 ? -11.979 10.486 19.354 1.00 90.31 262 PRO A C 1
ATOM 1908 O O . PRO A 1 262 ? -11.732 9.842 20.374 1.00 90.31 262 PRO A O 1
ATOM 1911 N N . ILE A 1 263 ? -11.035 11.022 18.588 1.00 85.44 263 ILE A N 1
ATOM 1912 C CA . ILE A 1 263 ? -9.597 10.951 18.881 1.00 85.44 263 ILE A CA 1
ATOM 1913 C C . ILE A 1 263 ? -9.132 12.238 19.581 1.00 85.44 263 ILE A C 1
ATOM 1915 O O . ILE A 1 263 ? -8.169 12.216 20.348 1.00 85.44 263 ILE A O 1
ATOM 1919 N N . GLY A 1 264 ? -9.862 13.336 19.370 1.00 80.81 264 GLY A N 1
ATOM 1920 C CA . GLY A 1 264 ? -9.559 14.657 19.908 1.00 80.81 264 GLY A CA 1
ATOM 1921 C C . GLY A 1 264 ? -8.590 15.447 19.029 1.00 80.81 264 GLY A C 1
ATOM 1922 O O . GLY A 1 264 ? -8.155 14.983 17.968 1.00 80.81 264 GLY A O 1
ATOM 1923 N N . GLU A 1 265 ? -8.221 16.639 19.494 1.00 73.00 265 GLU A N 1
ATOM 1924 C CA . GLU A 1 265 ? -7.150 17.443 18.904 1.00 73.00 265 GLU A CA 1
ATOM 1925 C C . GLU A 1 265 ? -5.807 16.705 19.000 1.00 73.00 265 GLU A C 1
ATOM 1927 O O . GLU A 1 265 ? -5.194 16.597 20.066 1.00 73.00 265 GLU A O 1
ATOM 1932 N N . THR A 1 266 ? -5.301 16.226 17.863 1.00 66.75 266 THR A N 1
ATOM 1933 C CA . THR A 1 266 ? -3.904 15.798 17.754 1.00 66.75 266 THR A CA 1
ATOM 1934 C C . THR A 1 266 ? -3.161 16.786 16.873 1.00 66.75 266 THR A C 1
ATOM 1936 O O . THR A 1 266 ? -3.463 16.908 15.688 1.00 66.75 266 THR A O 1
ATOM 1939 N N . THR A 1 267 ? -2.144 17.451 17.418 1.00 60.12 267 THR A N 1
ATOM 1940 C CA . THR A 1 267 ? -1.240 18.316 16.641 1.00 60.12 267 THR A CA 1
ATOM 1941 C C . THR A 1 267 ? -0.334 17.534 15.683 1.00 60.12 267 THR A C 1
ATOM 1943 O O . THR A 1 267 ? 0.304 18.133 14.818 1.00 60.12 267 THR A O 1
ATOM 1946 N N . GLY A 1 268 ? -0.261 16.208 15.838 1.00 65.44 268 GLY A N 1
ATOM 1947 C CA . GLY A 1 268 ? 0.561 15.321 15.026 1.00 65.44 268 GLY A CA 1
ATOM 1948 C C . GLY A 1 268 ? -0.244 14.380 14.132 1.00 65.44 268 GLY A C 1
ATOM 1949 O O . GLY A 1 268 ? -1.291 14.728 13.588 1.00 65.44 268 GLY A O 1
ATOM 1950 N N . ARG A 1 269 ? 0.296 13.177 13.917 1.00 69.88 269 ARG A N 1
ATOM 1951 C CA . ARG A 1 269 ? -0.270 12.183 12.997 1.00 69.88 269 ARG A CA 1
ATOM 1952 C C . ARG A 1 269 ? -1.184 11.199 13.714 1.00 69.88 269 ARG A C 1
ATOM 1954 O O . ARG A 1 269 ? -0.823 10.658 14.755 1.00 69.88 269 ARG A O 1
ATOM 1961 N N . THR A 1 270 ? -2.314 10.909 13.079 1.00 70.50 270 THR A N 1
ATOM 1962 C CA . THR A 1 270 ? -3.183 9.786 13.429 1.00 70.50 270 THR A CA 1
ATOM 1963 C C . THR A 1 270 ? -3.090 8.744 12.327 1.00 70.50 270 THR A C 1
ATOM 1965 O O . THR A 1 270 ? -3.326 9.050 11.157 1.00 70.50 270 THR A O 1
ATOM 1968 N N . ILE A 1 271 ? -2.723 7.521 12.694 1.00 76.38 271 ILE A N 1
ATOM 1969 C CA . ILE A 1 271 ? -2.658 6.385 11.778 1.00 76.38 271 ILE A CA 1
ATOM 1970 C C . ILE A 1 271 ? -3.346 5.210 12.454 1.00 76.38 271 ILE A C 1
ATOM 1972 O O . ILE A 1 271 ? -3.095 4.940 13.625 1.00 76.38 271 ILE A O 1
ATOM 1976 N N . ALA A 1 272 ? -4.189 4.499 11.718 1.00 78.06 272 ALA A N 1
ATOM 1977 C CA . ALA A 1 272 ? -4.769 3.256 12.188 1.00 78.06 272 ALA A CA 1
ATOM 1978 C C . ALA A 1 272 ? -4.541 2.143 11.166 1.00 78.06 272 ALA A C 1
ATOM 1980 O O . ALA A 1 272 ? -4.474 2.416 9.971 1.00 78.06 272 ALA A O 1
ATOM 1981 N N . PHE A 1 273 ? -4.389 0.917 11.667 1.00 78.88 273 PHE A N 1
ATOM 1982 C CA . PHE A 1 273 ? -4.251 -0.294 10.862 1.00 78.88 273 PHE A CA 1
ATOM 1983 C C . PHE A 1 273 ? -5.132 -1.397 11.418 1.00 78.88 273 PHE A C 1
ATOM 1985 O O . PHE A 1 273 ? -5.081 -1.723 12.612 1.00 78.88 273 PHE A O 1
ATOM 1992 N N . THR A 1 274 ? -5.891 -2.027 10.536 1.00 77.06 274 THR A N 1
ATOM 1993 C CA . THR A 1 274 ? -6.705 -3.192 10.892 1.00 77.06 274 THR A CA 1
ATOM 1994 C C . THR A 1 274 ? -5.847 -4.425 11.108 1.00 77.06 274 THR A C 1
ATOM 1996 O O . THR A 1 274 ? -5.020 -4.764 10.268 1.00 77.06 274 THR A O 1
ATOM 1999 N N . ASN A 1 275 ? -6.054 -5.114 12.232 1.00 76.75 275 ASN A N 1
ATOM 2000 C CA . ASN A 1 275 ? -5.594 -6.478 12.420 1.00 76.75 275 ASN A CA 1
ATOM 2001 C C . ASN A 1 275 ? -6.643 -7.421 11.841 1.00 76.75 275 ASN A C 1
ATOM 2003 O O . ASN A 1 275 ? -7.729 -7.608 12.407 1.00 76.75 275 ASN A O 1
ATOM 2007 N N . PRO A 1 276 ? -6.306 -8.069 10.741 1.00 63.03 276 PRO A N 1
ATOM 2008 C CA . PRO A 1 276 ? -7.265 -8.849 10.000 1.00 63.03 276 PRO A CA 1
ATOM 2009 C C . PRO A 1 276 ? -7.455 -10.251 10.576 1.00 63.03 276 PRO A C 1
ATOM 2011 O O . PRO A 1 276 ? -8.449 -10.913 10.297 1.00 63.03 276 PRO A O 1
ATOM 2014 N N . ILE A 1 277 ? -6.511 -10.710 11.398 1.00 70.19 277 ILE A N 1
ATOM 2015 C CA . ILE A 1 277 ? -6.536 -12.051 11.972 1.00 70.19 277 ILE A CA 1
ATOM 2016 C C . ILE A 1 277 ? -7.269 -12.037 13.315 1.00 70.19 277 ILE A C 1
ATOM 2018 O O . ILE A 1 277 ? -8.110 -12.897 13.579 1.00 70.19 277 ILE A O 1
ATOM 2022 N N . ARG A 1 278 ? -6.981 -11.036 14.158 1.00 74.25 278 ARG A N 1
ATOM 2023 C CA . ARG A 1 278 ? -7.573 -10.901 15.500 1.00 74.25 278 ARG A CA 1
ATOM 2024 C C . ARG A 1 278 ? -8.781 -9.997 15.581 1.00 74.25 278 ARG A C 1
ATOM 2026 O O . ARG A 1 278 ? -9.344 -9.875 16.667 1.00 74.25 278 ARG A O 1
ATOM 2033 N N . ALA A 1 279 ? -9.189 -9.399 14.471 1.00 77.31 279 ALA A N 1
ATOM 2034 C CA . ALA A 1 279 ? -10.361 -8.554 14.462 1.00 77.31 279 ALA A CA 1
ATOM 2035 C C . ALA A 1 279 ? -10.258 -7.349 15.408 1.00 77.31 279 ALA A C 1
ATOM 2037 O O . ALA A 1 279 ? -11.151 -7.075 16.206 1.00 77.31 279 ALA A O 1
ATOM 2038 N N . ASN A 1 280 ? -9.132 -6.646 15.356 1.00 83.62 280 ASN A N 1
ATOM 2039 C CA . ASN A 1 280 ? -8.904 -5.454 16.165 1.00 83.62 280 ASN A CA 1
ATOM 2040 C C . ASN A 1 280 ? -8.207 -4.375 15.332 1.00 83.62 280 ASN A C 1
ATOM 2042 O O . ASN A 1 280 ? -7.907 -4.585 14.159 1.00 83.62 280 ASN A O 1
ATOM 2046 N N . VAL A 1 281 ? -8.002 -3.198 15.906 1.00 84.56 281 VAL A N 1
ATOM 2047 C CA . VAL A 1 281 ? -7.402 -2.053 15.217 1.00 84.56 281 VAL A CA 1
ATOM 2048 C C . VAL A 1 281 ? -6.279 -1.521 16.077 1.00 84.56 281 VAL A C 1
ATOM 2050 O O . VAL A 1 281 ? -6.495 -1.259 17.255 1.00 84.56 281 VAL A O 1
ATOM 2053 N N . ALA A 1 282 ? -5.100 -1.330 15.497 1.00 83.94 282 ALA A N 1
ATOM 2054 C CA . ALA A 1 282 ? -4.062 -0.533 16.130 1.00 83.94 282 ALA A CA 1
ATOM 2055 C C . ALA A 1 282 ? -4.270 0.919 15.720 1.00 83.94 282 ALA A C 1
ATOM 2057 O O . ALA A 1 282 ? -4.126 1.241 14.543 1.00 83.94 282 ALA A O 1
ATOM 2058 N N . LEU A 1 283 ? -4.604 1.778 16.676 1.00 84.81 283 LEU A N 1
ATOM 2059 C CA . LEU A 1 283 ? -4.674 3.221 16.513 1.00 84.81 283 LEU A CA 1
ATOM 2060 C C . LEU A 1 283 ? -3.434 3.840 17.151 1.00 84.81 283 LEU A C 1
ATOM 2062 O O . LEU A 1 283 ? -3.171 3.651 18.337 1.00 84.81 283 LEU A O 1
ATOM 2066 N N . VAL A 1 284 ? -2.674 4.594 16.365 1.00 81.69 284 VAL A N 1
ATOM 2067 C CA . VAL A 1 284 ? -1.538 5.371 16.851 1.00 81.69 284 VAL A CA 1
ATOM 2068 C C . VAL A 1 284 ? -1.830 6.837 16.651 1.00 81.69 284 VAL A C 1
ATOM 2070 O O . VAL A 1 284 ? -2.034 7.309 15.530 1.00 81.69 284 VAL A O 1
ATOM 2073 N N . THR A 1 285 ? -1.809 7.554 17.762 1.00 78.31 285 THR A N 1
ATOM 2074 C CA . THR A 1 285 ? -1.929 9.002 17.809 1.00 78.31 285 THR A CA 1
ATOM 2075 C C . THR A 1 285 ? -0.604 9.574 18.274 1.00 78.31 285 THR A C 1
ATOM 2077 O O . THR A 1 285 ? 0.019 9.082 19.220 1.00 78.31 285 THR A O 1
ATOM 2080 N N . SER A 1 286 ? -0.140 10.606 17.579 1.00 75.38 286 SER A N 1
ATOM 2081 C CA . SER A 1 286 ? 1.031 11.366 17.990 1.00 75.38 286 SER A CA 1
ATOM 2082 C C . SER A 1 286 ? 0.678 12.831 18.172 1.00 75.38 286 SER A C 1
ATOM 2084 O O . SER A 1 286 ? -0.058 13.418 17.377 1.00 75.38 286 SER A O 1
ATOM 2086 N N . ALA A 1 287 ? 1.248 13.431 19.214 1.00 71.56 287 ALA A N 1
ATOM 2087 C CA . ALA A 1 287 ? 1.240 14.876 19.395 1.00 71.56 287 ALA A CA 1
ATOM 2088 C C . ALA A 1 287 ? 2.243 15.576 18.460 1.00 71.56 287 ALA A C 1
ATOM 2090 O O . ALA A 1 287 ? 2.098 16.763 18.178 1.00 71.56 287 ALA A O 1
ATOM 2091 N N . ASP A 1 288 ? 3.246 14.856 17.959 1.00 72.94 288 ASP A N 1
ATOM 2092 C CA . ASP A 1 288 ? 4.281 15.384 17.078 1.00 72.94 288 ASP A CA 1
ATOM 2093 C C . ASP A 1 288 ? 4.036 14.905 15.632 1.00 72.94 288 ASP A C 1
ATOM 2095 O O . ASP A 1 288 ? 3.871 13.705 15.394 1.00 72.94 288 ASP A O 1
ATOM 2099 N N . PRO A 1 289 ? 3.954 15.803 14.637 1.00 66.50 289 PRO A N 1
ATOM 2100 C CA . PRO A 1 289 ? 3.801 15.400 13.242 1.00 66.50 289 PRO A CA 1
ATOM 2101 C C . PRO A 1 289 ? 5.047 14.713 12.660 1.00 66.50 289 PRO A C 1
ATOM 2103 O O . PRO A 1 289 ? 4.915 13.958 11.692 1.00 66.50 289 PRO A O 1
ATOM 2106 N N . GLU A 1 290 ? 6.235 14.962 13.217 1.00 66.81 290 GLU A N 1
ATOM 2107 C CA . GLU A 1 290 ? 7.506 14.421 12.722 1.00 66.81 290 GLU A CA 1
ATOM 2108 C C . GLU A 1 290 ? 7.866 13.077 13.354 1.00 66.81 290 GLU A C 1
ATOM 2110 O O . GLU A 1 290 ? 8.605 12.299 12.750 1.00 66.81 290 GLU A O 1
ATOM 2115 N N . THR A 1 291 ? 7.314 12.774 14.531 1.00 64.44 291 THR A N 1
ATOM 2116 C CA . THR A 1 291 ? 7.613 11.541 15.257 1.00 64.44 291 THR A CA 1
ATOM 2117 C C . THR A 1 291 ? 6.346 10.793 15.656 1.00 64.44 291 THR A C 1
ATOM 2119 O O . THR A 1 291 ? 5.375 11.390 16.100 1.00 64.44 291 THR A O 1
ATOM 2122 N N . LEU A 1 292 ? 6.329 9.462 15.548 1.00 63.59 292 LEU A N 1
ATOM 2123 C CA . LEU A 1 292 ? 5.283 8.624 16.162 1.00 63.59 292 LEU A CA 1
ATOM 2124 C C . LEU A 1 292 ? 5.703 8.147 17.556 1.00 63.59 292 LEU A C 1
ATOM 2126 O O . LEU A 1 292 ? 5.660 6.959 17.869 1.00 63.59 292 LEU A O 1
ATOM 2130 N N . VAL A 1 293 ? 6.116 9.081 18.416 1.00 63.47 293 VAL A N 1
ATOM 2131 C CA . VAL A 1 293 ? 6.288 8.788 19.844 1.00 63.47 293 VAL A CA 1
ATOM 2132 C C . VAL A 1 293 ? 4.910 8.881 20.495 1.00 63.47 293 VAL A C 1
ATOM 2134 O O . VAL A 1 293 ? 4.455 9.963 20.861 1.00 63.47 293 VAL A O 1
ATOM 2137 N N . GLY A 1 294 ? 4.214 7.748 20.589 1.00 72.69 294 GLY A N 1
ATOM 2138 C CA . GLY A 1 294 ? 2.821 7.713 21.032 1.00 72.69 294 GLY A CA 1
ATOM 2139 C C . GLY A 1 294 ? 2.421 6.440 21.769 1.00 72.69 294 GLY A C 1
ATOM 2140 O O . GLY A 1 294 ? 3.212 5.518 21.968 1.00 72.69 294 GLY A O 1
ATOM 2141 N N . THR A 1 295 ? 1.160 6.402 22.190 1.00 82.44 295 THR A N 1
ATOM 2142 C CA . THR A 1 295 ? 0.516 5.175 22.668 1.00 82.44 295 THR A CA 1
ATOM 2143 C C . THR A 1 295 ? -0.163 4.511 21.477 1.00 82.44 295 THR A C 1
ATOM 2145 O O . THR A 1 295 ? -0.836 5.174 20.693 1.00 82.44 295 THR A O 1
ATOM 2148 N N . VAL A 1 296 ? 0.036 3.206 21.333 1.00 87.69 296 VAL A N 1
ATOM 2149 C CA . VAL A 1 296 ? -0.748 2.362 20.439 1.00 87.69 296 VAL A CA 1
ATOM 2150 C C . VAL A 1 296 ? -1.972 1.906 21.218 1.00 87.69 296 VAL A C 1
ATOM 2152 O O . VAL A 1 296 ? -1.854 1.095 22.137 1.00 87.69 296 VAL A O 1
ATOM 2155 N N . GLU A 1 297 ? -3.142 2.420 20.875 1.00 90.75 297 GLU A N 1
ATOM 2156 C CA . GLU A 1 297 ? -4.410 1.911 21.385 1.00 90.75 297 GLU A CA 1
ATOM 2157 C C . GLU A 1 297 ? -4.883 0.743 20.524 1.00 90.75 297 GLU A C 1
ATOM 2159 O O . GLU A 1 297 ? -4.838 0.798 19.296 1.00 90.75 297 GLU A O 1
ATOM 2164 N N . ILE A 1 298 ? -5.333 -0.330 21.170 1.00 90.88 298 ILE A N 1
ATOM 2165 C CA . ILE A 1 298 ? -5.894 -1.499 20.500 1.00 90.88 298 ILE A CA 1
ATOM 2166 C C . ILE A 1 298 ? -7.403 -1.455 20.659 1.00 90.88 298 ILE A C 1
ATOM 2168 O O . ILE A 1 298 ? -7.921 -1.617 21.766 1.00 90.88 298 ILE A O 1
ATOM 2172 N N . LEU A 1 299 ? -8.114 -1.251 19.558 1.00 90.62 299 LEU A N 1
ATOM 2173 C CA . LEU A 1 299 ? -9.567 -1.140 19.533 1.00 90.62 299 LEU A CA 1
ATOM 2174 C C . LEU A 1 299 ? -10.197 -2.464 19.108 1.00 90.62 299 LEU A C 1
ATOM 2176 O O . LEU A 1 299 ? -9.686 -3.148 18.223 1.00 90.62 299 LEU A O 1
ATOM 2180 N N . GLY A 1 300 ? -11.322 -2.814 19.719 1.00 89.19 300 GLY A N 1
ATOM 2181 C CA . GLY A 1 300 ? -12.184 -3.892 19.266 1.00 89.19 300 GLY A CA 1
ATOM 2182 C C . GLY A 1 300 ? -12.938 -3.528 17.986 1.00 89.19 300 GLY A C 1
ATOM 2183 O O . GLY A 1 300 ? -12.868 -2.414 17.468 1.00 89.19 300 GLY A O 1
ATOM 2184 N N . THR A 1 301 ? -13.719 -4.484 17.496 1.00 81.56 301 THR A N 1
ATOM 2185 C CA . THR A 1 301 ? -14.514 -4.376 16.261 1.00 81.56 301 THR A CA 1
ATOM 2186 C C . THR A 1 301 ? -15.577 -3.276 16.289 1.00 81.56 301 THR A C 1
ATOM 2188 O O . THR A 1 301 ? -16.077 -2.850 15.251 1.00 81.56 301 THR A O 1
ATOM 2191 N N . ASP A 1 302 ? -15.977 -2.871 17.489 1.00 87.06 302 ASP A N 1
ATOM 2192 C CA . ASP A 1 302 ? -16.973 -1.844 17.781 1.00 87.06 302 ASP A CA 1
ATOM 2193 C C . ASP A 1 302 ? -16.338 -0.484 18.119 1.00 87.06 302 ASP A C 1
ATOM 2195 O O . ASP A 1 302 ? -17.029 0.417 18.590 1.00 87.06 302 ASP A O 1
ATOM 2199 N N . GLY A 1 303 ? -15.023 -0.345 17.911 1.00 86.19 303 GLY A N 1
ATOM 2200 C CA . GLY A 1 303 ? -14.263 0.862 18.224 1.00 86.19 303 GLY A CA 1
ATOM 2201 C C . GLY A 1 303 ? -13.933 1.023 19.711 1.00 86.19 303 GLY A C 1
ATOM 2202 O O . GLY A 1 303 ? -13.330 2.025 20.089 1.00 86.19 303 GLY A O 1
ATOM 2203 N N . THR A 1 304 ? -14.294 0.065 20.574 1.00 90.69 304 THR A N 1
ATOM 2204 C CA . THR A 1 304 ? -13.999 0.169 22.010 1.00 90.69 304 THR A CA 1
ATOM 2205 C C . THR A 1 304 ? -12.522 -0.115 22.300 1.00 90.69 304 THR A C 1
ATOM 2207 O O . THR A 1 304 ? -11.987 -1.109 21.808 1.00 90.69 304 THR A O 1
ATOM 2210 N N . PRO A 1 305 ? -11.829 0.698 23.118 1.00 91.50 305 PRO A N 1
ATOM 2211 C CA . PRO A 1 305 ? -10.473 0.378 23.545 1.00 91.50 305 PRO A CA 1
ATOM 2212 C C . PRO A 1 305 ? -10.441 -0.923 24.355 1.00 91.50 305 PRO A C 1
ATOM 2214 O O . PRO A 1 305 ? -11.104 -1.061 25.383 1.00 91.50 305 PRO A O 1
ATOM 2217 N N . THR A 1 306 ? -9.644 -1.879 23.893 1.00 92.75 306 THR A N 1
ATOM 2218 C CA . THR A 1 306 ? -9.431 -3.190 24.530 1.00 92.75 306 THR A CA 1
ATOM 2219 C C . THR A 1 306 ? -8.065 -3.302 25.200 1.00 92.75 306 THR A C 1
ATOM 2221 O O . THR A 1 306 ? -7.867 -4.154 26.066 1.00 92.75 306 THR A O 1
ATOM 2224 N N . GLY A 1 307 ? -7.128 -2.425 24.839 1.00 90.06 307 GLY A N 1
ATOM 2225 C CA . GLY A 1 307 ? -5.796 -2.372 25.421 1.00 90.06 307 GLY A CA 1
ATOM 2226 C C . GLY A 1 307 ? -4.989 -1.196 24.889 1.00 90.06 307 GLY A C 1
ATOM 2227 O O . GLY A 1 307 ? -5.423 -0.481 23.989 1.00 90.06 307 GLY A O 1
ATOM 2228 N N . SER A 1 308 ? -3.801 -1.007 25.451 1.00 90.75 308 SER A N 1
ATOM 2229 C CA . SER A 1 308 ? -2.860 0.016 25.008 1.00 90.75 308 SER A CA 1
ATOM 2230 C C . SER A 1 308 ? -1.428 -0.433 25.260 1.00 90.75 308 SER A C 1
ATOM 2232 O O . SER A 1 308 ? -1.148 -1.016 26.311 1.00 90.75 308 SER A O 1
ATOM 2234 N N . VAL A 1 309 ? -0.518 -0.105 24.350 1.00 88.19 309 VAL A N 1
ATOM 2235 C CA . VAL A 1 309 ? 0.921 -0.354 24.489 1.00 88.19 309 VAL A CA 1
ATOM 2236 C C . VAL A 1 309 ? 1.670 0.929 24.152 1.00 88.19 309 VAL A C 1
ATOM 2238 O O . VAL A 1 309 ? 1.304 1.644 23.226 1.00 88.19 309 VAL A O 1
ATOM 2241 N N . VAL A 1 310 ? 2.714 1.256 24.909 1.00 85.50 310 VAL A N 1
ATOM 2242 C CA . VAL A 1 310 ? 3.550 2.427 24.608 1.00 85.50 310 VAL A CA 1
ATOM 2243 C C . VAL A 1 310 ? 4.442 2.091 23.417 1.00 85.50 310 VAL A C 1
ATOM 2245 O O . VAL A 1 310 ? 5.115 1.060 23.432 1.00 85.50 310 VAL A O 1
ATOM 2248 N N . ALA A 1 311 ? 4.447 2.940 22.388 1.00 77.81 311 ALA A N 1
ATOM 2249 C CA . ALA A 1 311 ? 5.312 2.736 21.237 1.00 77.81 311 ALA A CA 1
ATOM 2250 C C . ALA A 1 311 ? 6.798 2.818 21.653 1.00 77.81 311 ALA A C 1
ATOM 2252 O O . ALA A 1 311 ? 7.146 3.553 22.585 1.00 77.81 311 ALA A O 1
ATOM 2253 N N . PRO A 1 312 ? 7.694 2.091 20.966 1.00 74.88 312 PRO A N 1
ATOM 2254 C CA . PRO A 1 312 ? 9.118 2.088 21.278 1.00 74.88 312 PRO A CA 1
ATOM 2255 C C . PRO A 1 312 ? 9.704 3.504 21.190 1.00 74.88 312 PRO A C 1
ATOM 2257 O O . PRO A 1 312 ? 9.664 4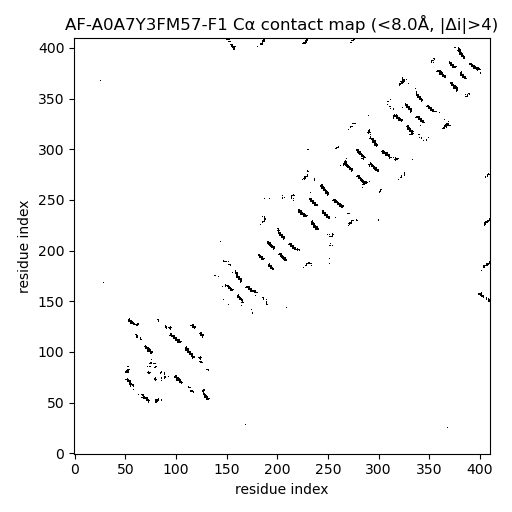.127 20.125 1.00 74.88 312 PRO A O 1
ATOM 2260 N N . ALA A 1 313 ? 10.291 4.018 22.276 1.00 72.12 313 ALA A N 1
ATOM 2261 C CA . ALA A 1 313 ? 10.991 5.310 22.252 1.00 72.12 313 ALA A CA 1
ATOM 2262 C C . ALA A 1 313 ? 12.236 5.275 21.341 1.00 72.12 313 ALA A C 1
ATOM 2264 O O . ALA A 1 313 ? 12.660 6.291 20.797 1.00 72.12 313 ALA A O 1
ATOM 2265 N N . ASP A 1 314 ? 12.807 4.086 21.164 1.00 66.75 314 ASP A N 1
ATOM 2266 C CA . ASP A 1 314 ? 13.956 3.770 20.320 1.00 66.75 314 ASP A CA 1
ATOM 2267 C C . ASP A 1 314 ? 13.611 3.605 18.833 1.00 66.75 314 ASP A C 1
ATOM 2269 O O . ASP A 1 314 ? 14.510 3.368 18.036 1.00 66.75 314 ASP A O 1
ATOM 2273 N N . SER A 1 315 ? 12.348 3.794 18.432 1.00 62.00 315 SER A N 1
ATOM 2274 C CA . SER A 1 315 ? 11.963 3.912 17.013 1.00 62.00 315 SER A CA 1
ATOM 2275 C C . SER A 1 315 ? 12.448 5.216 16.360 1.00 62.00 315 SER A C 1
ATOM 2277 O O . SER A 1 315 ? 12.207 5.446 15.175 1.00 62.00 315 SER A O 1
ATOM 2279 N N . GLY A 1 316 ? 13.059 6.125 17.129 1.00 62.09 316 GLY A N 1
ATOM 2280 C CA . GLY A 1 316 ? 13.515 7.423 16.630 1.00 62.09 316 GLY A CA 1
ATOM 2281 C C . GLY A 1 316 ? 12.381 8.308 16.098 1.00 62.09 316 GLY A C 1
ATOM 2282 O O . GLY A 1 316 ? 12.655 9.284 15.411 1.00 62.09 316 GLY A O 1
ATOM 2283 N N . GLY A 1 317 ? 11.118 7.964 16.382 1.00 68.94 317 GLY A N 1
ATOM 2284 C CA . GLY A 1 317 ? 9.948 8.624 15.810 1.00 68.94 317 GLY A CA 1
ATOM 2285 C C . GLY A 1 317 ? 9.507 8.091 14.447 1.00 68.94 317 GLY A C 1
ATOM 2286 O O . GLY A 1 317 ? 8.720 8.754 13.776 1.00 68.94 317 GLY A O 1
ATOM 2287 N N . GLY A 1 318 ? 9.994 6.934 13.999 1.00 75.25 318 GLY A N 1
ATOM 2288 C CA . GLY A 1 318 ? 9.675 6.450 12.660 1.00 75.25 318 GLY A CA 1
ATOM 2289 C C . GLY A 1 318 ? 8.238 5.939 12.482 1.00 75.25 318 GLY A C 1
ATOM 2290 O O . GLY A 1 318 ? 7.395 6.009 13.374 1.00 75.25 318 GLY A O 1
ATOM 2291 N N . ARG A 1 319 ? 7.905 5.518 11.257 1.00 79.56 319 ARG A N 1
ATOM 2292 C CA . ARG A 1 319 ? 6.522 5.351 10.793 1.00 79.56 319 ARG A CA 1
ATOM 2293 C C . ARG A 1 319 ? 5.967 3.977 11.143 1.00 79.56 319 ARG A C 1
ATOM 2295 O O . ARG A 1 319 ? 6.624 2.981 10.864 1.00 79.56 319 ARG A O 1
ATOM 2302 N N . LEU A 1 320 ? 4.732 3.905 11.644 1.00 83.56 320 LEU A N 1
ATOM 2303 C CA . LEU A 1 320 ? 4.014 2.632 11.729 1.00 83.56 320 LEU A CA 1
ATOM 2304 C C . LEU A 1 320 ? 3.782 2.095 10.310 1.00 83.56 320 LEU A C 1
ATOM 2306 O O . LEU A 1 320 ? 3.196 2.769 9.464 1.00 83.56 320 LEU A O 1
ATOM 2310 N N . LEU A 1 321 ? 4.281 0.892 10.056 1.00 84.62 321 LEU A N 1
ATOM 2311 C CA . LEU A 1 321 ? 4.192 0.208 8.769 1.00 84.62 321 LEU A CA 1
ATOM 2312 C C . LEU A 1 321 ? 2.965 -0.708 8.707 1.00 84.62 321 LEU A C 1
ATOM 2314 O O . LEU A 1 321 ? 2.462 -0.979 7.623 1.00 84.62 321 LEU A O 1
ATOM 2318 N N . GLY A 1 322 ? 2.489 -1.177 9.862 1.00 85.06 322 GLY A N 1
ATOM 2319 C CA . GLY A 1 322 ? 1.308 -2.025 9.998 1.00 85.06 322 GLY A CA 1
ATOM 2320 C C . GLY A 1 322 ? 1.597 -3.309 10.773 1.00 85.06 322 GLY A C 1
ATOM 2321 O O . GLY A 1 322 ? 2.610 -3.426 11.467 1.00 85.06 322 GLY A O 1
ATOM 2322 N N . TRP A 1 323 ? 0.690 -4.274 10.650 1.00 85.25 323 TRP A N 1
ATOM 2323 C CA . TRP A 1 323 ? 0.766 -5.569 11.323 1.00 85.25 323 TRP A CA 1
ATOM 2324 C C . TRP A 1 323 ? 1.769 -6.500 10.648 1.00 85.25 323 TRP A C 1
ATOM 2326 O O . TRP A 1 323 ? 1.633 -6.812 9.465 1.00 85.25 323 TRP A O 1
ATOM 2336 N N . TYR A 1 324 ? 2.771 -6.947 11.406 1.00 86.62 324 TYR A N 1
ATOM 2337 C CA . TYR A 1 324 ? 3.692 -7.998 10.983 1.00 86.62 324 TYR A CA 1
ATOM 2338 C C . TYR A 1 324 ? 3.029 -9.364 11.026 1.00 86.62 324 TYR A C 1
ATOM 2340 O O . TYR A 1 324 ? 3.167 -10.124 10.080 1.00 86.62 324 TYR A O 1
ATOM 2348 N N . ASP A 1 325 ? 2.310 -9.637 12.114 1.00 83.88 325 ASP A N 1
ATOM 2349 C CA . ASP A 1 325 ? 1.556 -10.855 12.406 1.00 83.88 325 ASP A CA 1
ATOM 2350 C C . ASP A 1 325 ? 0.335 -10.507 13.281 1.00 83.88 325 ASP A C 1
ATOM 2352 O O . ASP A 1 325 ? -0.030 -9.339 13.419 1.00 83.88 325 ASP A O 1
ATOM 2356 N N . GLU A 1 326 ? -0.297 -11.511 13.894 1.00 83.88 326 GLU A N 1
ATOM 2357 C CA . GLU A 1 326 ? -1.466 -11.348 14.768 1.00 83.88 326 GLU A CA 1
ATOM 2358 C C . GLU A 1 326 ? -1.253 -10.440 15.989 1.00 83.88 326 GLU A C 1
ATOM 2360 O O . GLU A 1 326 ? -2.220 -9.953 16.575 1.00 83.88 326 GLU A O 1
ATOM 2365 N N . THR A 1 327 ? -0.013 -10.274 16.429 1.00 88.75 327 THR A N 1
ATOM 2366 C CA . THR A 1 327 ? 0.365 -9.704 17.729 1.00 88.75 327 THR A CA 1
ATOM 2367 C C . THR A 1 327 ? 1.460 -8.659 17.641 1.00 88.75 327 THR A C 1
ATOM 2369 O O . THR A 1 327 ? 1.725 -7.988 18.635 1.00 88.75 327 THR A O 1
ATOM 2372 N N . THR A 1 328 ? 2.083 -8.510 16.478 1.00 90.00 328 THR A N 1
ATOM 2373 C CA . THR A 1 328 ? 3.283 -7.702 16.304 1.00 90.00 328 THR A CA 1
ATOM 2374 C C . THR A 1 328 ? 3.033 -6.575 15.313 1.00 90.00 328 THR A C 1
ATOM 2376 O O . THR A 1 328 ? 2.577 -6.805 14.192 1.00 90.00 328 THR A O 1
ATOM 2379 N N . LEU A 1 329 ? 3.389 -5.350 15.698 1.00 90.31 329 LEU A N 1
ATOM 2380 C CA . LEU A 1 329 ? 3.401 -4.177 14.820 1.00 90.31 329 LEU A CA 1
ATOM 2381 C C . LEU A 1 329 ? 4.826 -3.855 14.381 1.00 90.31 329 LEU A C 1
ATOM 2383 O O . LEU A 1 329 ? 5.753 -3.984 15.177 1.00 90.31 329 LEU A O 1
ATOM 2387 N N . LEU A 1 330 ? 5.003 -3.382 13.147 1.00 89.81 330 LEU A N 1
ATOM 2388 C CA . LEU A 1 330 ? 6.294 -2.880 12.675 1.00 89.81 330 LEU A CA 1
ATOM 2389 C C . LEU A 1 330 ? 6.312 -1.366 12.584 1.00 89.81 330 LEU A C 1
ATOM 2391 O O . LEU A 1 330 ? 5.429 -0.759 11.984 1.00 89.81 330 LEU A O 1
ATOM 2395 N N . PHE A 1 331 ? 7.395 -0.782 13.067 1.00 88.62 331 PHE A N 1
ATOM 2396 C CA . PHE A 1 331 ? 7.728 0.624 12.927 1.00 88.62 331 PHE A CA 1
ATOM 2397 C C . PHE A 1 331 ? 9.016 0.734 12.120 1.00 88.62 331 PHE A C 1
ATOM 2399 O O . PHE A 1 331 ? 9.968 0.006 12.392 1.00 88.62 331 PHE A O 1
ATOM 2406 N N . SER A 1 332 ? 9.083 1.626 11.135 1.00 86.62 332 SER A N 1
ATOM 2407 C CA . SER A 1 332 ? 10.386 2.035 10.609 1.00 86.62 332 SER A CA 1
ATOM 2408 C C . SER A 1 332 ? 11.100 2.882 11.656 1.00 86.62 332 SER A C 1
ATOM 2410 O O . SER A 1 332 ? 10.443 3.509 12.483 1.00 86.62 332 SER A O 1
ATOM 2412 N N . ASP A 1 333 ? 12.422 2.945 11.604 1.00 83.94 333 ASP A N 1
ATOM 2413 C CA . ASP A 1 333 ? 13.200 3.946 12.328 1.00 83.94 333 ASP A CA 1
ATOM 2414 C C . ASP A 1 333 ? 13.308 5.220 11.471 1.00 83.94 333 ASP A C 1
ATOM 2416 O O . ASP A 1 333 ? 13.478 5.148 10.250 1.00 83.94 333 ASP A O 1
ATOM 2420 N N . ALA A 1 334 ? 13.143 6.400 12.075 1.00 77.94 334 ALA A N 1
ATOM 2421 C CA . ALA A 1 334 ? 13.252 7.671 11.347 1.00 77.94 334 ALA A CA 1
ATOM 2422 C C . ALA A 1 334 ? 14.702 8.015 10.965 1.00 77.94 334 ALA A C 1
ATOM 2424 O O . ALA A 1 334 ? 14.937 8.777 10.028 1.00 77.94 334 ALA A O 1
ATOM 2425 N N . THR A 1 335 ? 15.670 7.479 11.708 1.00 82.00 335 THR A N 1
ATOM 2426 C CA . THR A 1 335 ? 17.101 7.770 11.561 1.00 82.00 335 THR A CA 1
ATOM 2427 C C . THR A 1 335 ? 17.828 6.754 10.685 1.00 82.00 335 THR A C 1
ATOM 2429 O O . THR A 1 335 ? 18.841 7.093 10.072 1.00 82.00 335 THR A O 1
ATOM 2432 N N . ASP A 1 336 ? 17.298 5.534 10.585 1.00 85.50 336 ASP A N 1
ATOM 2433 C CA . ASP A 1 336 ? 17.823 4.469 9.736 1.00 85.50 336 ASP A CA 1
ATOM 2434 C C . ASP A 1 336 ? 16.669 3.725 9.055 1.00 85.50 336 ASP A C 1
ATOM 2436 O O . ASP A 1 336 ? 16.023 2.863 9.643 1.00 85.50 336 ASP A O 1
ATOM 2440 N N . ASN A 1 337 ? 16.431 4.000 7.772 1.00 77.56 337 ASN A N 1
ATOM 2441 C CA . ASN A 1 337 ? 15.379 3.334 6.997 1.00 77.56 337 ASN A CA 1
ATOM 2442 C C . ASN A 1 337 ? 15.595 1.817 6.830 1.00 77.56 337 ASN A C 1
ATOM 2444 O O . ASN A 1 337 ? 14.706 1.120 6.337 1.00 77.56 337 ASN A O 1
ATOM 2448 N N . ARG A 1 338 ? 16.759 1.295 7.232 1.00 84.00 338 ARG A N 1
ATOM 2449 C CA . ARG A 1 338 ? 17.045 -0.138 7.274 1.00 84.00 338 ARG A CA 1
ATOM 2450 C C . ARG A 1 338 ? 16.687 -0.769 8.608 1.00 84.00 338 ARG A C 1
ATOM 2452 O O . ARG A 1 338 ? 16.687 -1.992 8.709 1.00 84.00 338 ARG A O 1
ATOM 2459 N N . ARG A 1 339 ? 16.425 0.028 9.635 1.00 87.56 339 ARG A N 1
ATOM 2460 C CA . ARG A 1 339 ? 16.067 -0.464 10.951 1.00 87.56 339 ARG A CA 1
ATOM 2461 C C . ARG A 1 339 ? 14.549 -0.471 11.081 1.00 87.56 339 ARG A C 1
ATOM 2463 O O . ARG A 1 339 ? 13.887 0.553 10.943 1.00 87.56 339 ARG A O 1
ATOM 2470 N N . ILE A 1 340 ? 13.999 -1.649 11.348 1.00 89.12 340 ILE A N 1
ATOM 2471 C CA . ILE A 1 340 ? 12.589 -1.835 11.677 1.00 89.12 340 ILE A CA 1
ATOM 2472 C C . ILE A 1 340 ? 12.506 -2.267 13.135 1.00 89.12 340 ILE A C 1
ATOM 2474 O O . ILE A 1 340 ? 13.231 -3.160 13.569 1.00 89.12 340 ILE A O 1
ATOM 2478 N N . VAL A 1 341 ? 11.597 -1.667 13.890 1.00 90.00 341 VAL A N 1
ATOM 2479 C CA . VAL A 1 341 ? 11.272 -2.083 15.250 1.00 90.00 341 VAL A CA 1
ATOM 2480 C C . VAL A 1 341 ? 9.962 -2.861 15.224 1.00 90.00 341 VAL A C 1
ATOM 2482 O O . VAL A 1 341 ? 8.920 -2.330 14.855 1.00 90.00 341 VAL A O 1
ATOM 2485 N N . ALA A 1 342 ? 10.024 -4.129 15.608 1.00 90.88 342 ALA A N 1
ATOM 2486 C CA . ALA A 1 342 ? 8.877 -4.989 15.839 1.00 90.88 342 ALA A CA 1
ATOM 2487 C C . ALA A 1 342 ? 8.438 -4.863 17.305 1.00 90.88 342 ALA A C 1
ATOM 2489 O O . ALA A 1 342 ? 9.236 -5.123 18.204 1.00 90.88 342 ALA A O 1
ATOM 2490 N N . LEU A 1 343 ? 7.192 -4.459 17.548 1.00 91.06 343 LEU A N 1
ATOM 2491 C CA . LEU A 1 343 ? 6.582 -4.339 18.874 1.00 91.06 343 LEU A CA 1
ATOM 2492 C C . LEU A 1 343 ? 5.593 -5.483 19.090 1.00 91.06 343 LEU A C 1
ATOM 2494 O O . LEU A 1 343 ? 4.573 -5.539 18.405 1.00 91.06 343 LEU A O 1
ATOM 2498 N N . SER A 1 344 ? 5.857 -6.336 20.078 1.00 90.81 344 SER A N 1
ATOM 2499 C CA . SER A 1 344 ? 4.897 -7.333 20.557 1.00 90.81 344 SER A CA 1
ATOM 2500 C C . SER A 1 344 ? 3.835 -6.658 21.418 1.00 90.81 344 SER A C 1
ATOM 2502 O O . SER A 1 344 ? 4.147 -6.046 22.440 1.00 90.81 344 SER A O 1
ATOM 2504 N N . LEU A 1 345 ? 2.565 -6.799 21.051 1.00 88.62 345 LEU A N 1
ATOM 2505 C CA . LEU A 1 345 ? 1.455 -6.251 21.829 1.00 88.62 345 LEU A CA 1
ATOM 2506 C C . LEU A 1 345 ? 1.108 -7.086 23.063 1.00 88.62 345 LEU A C 1
ATOM 2508 O O . LEU A 1 345 ? 0.481 -6.577 23.988 1.00 88.62 345 LEU A O 1
ATOM 2512 N N . GLU A 1 346 ? 1.500 -8.360 23.089 1.00 87.38 346 GLU A N 1
ATOM 2513 C CA . GLU A 1 346 ? 1.239 -9.234 24.236 1.00 87.38 346 GLU A CA 1
ATOM 2514 C C . GLU A 1 346 ? 2.224 -8.977 25.378 1.00 87.38 346 GLU A C 1
ATOM 2516 O O . GLU A 1 346 ? 1.841 -9.010 26.547 1.00 87.38 346 GLU A O 1
ATOM 2521 N N . THR A 1 347 ? 3.490 -8.710 25.045 1.00 89.38 347 THR A N 1
ATOM 2522 C CA . THR A 1 347 ? 4.564 -8.530 26.036 1.00 89.38 347 THR A CA 1
ATOM 2523 C C . THR A 1 347 ? 5.005 -7.077 26.194 1.00 89.38 347 THR A C 1
ATOM 2525 O O . THR A 1 347 ? 5.610 -6.737 27.209 1.00 89.38 347 THR A O 1
ATOM 2528 N N . GLY A 1 348 ? 4.719 -6.215 25.213 1.00 88.44 348 GLY A N 1
ATOM 2529 C CA . GLY A 1 348 ? 5.279 -4.865 25.121 1.00 88.44 348 GLY A CA 1
ATOM 2530 C C . GLY A 1 348 ? 6.769 -4.843 24.763 1.00 88.44 348 GLY A C 1
ATOM 2531 O O . GLY A 1 348 ? 7.381 -3.778 24.766 1.00 88.44 348 GLY A O 1
ATOM 2532 N N . GLU A 1 349 ? 7.374 -6.002 24.489 1.00 90.62 349 GLU A N 1
ATOM 2533 C CA . GLU A 1 349 ? 8.787 -6.101 24.133 1.00 90.62 349 GLU A CA 1
ATOM 2534 C C . GLU A 1 349 ? 9.022 -5.680 22.685 1.00 90.62 349 GLU A C 1
ATOM 2536 O O . GLU A 1 349 ? 8.181 -5.880 21.802 1.00 90.62 349 GLU A O 1
ATOM 2541 N N . THR A 1 350 ? 10.206 -5.123 22.443 1.00 90.56 350 THR A N 1
ATOM 2542 C CA . THR A 1 350 ? 10.620 -4.649 21.129 1.00 90.56 350 THR A CA 1
ATOM 2543 C C . THR A 1 350 ? 11.792 -5.472 20.622 1.00 90.56 350 THR A C 1
ATOM 2545 O O . THR A 1 350 ? 12.727 -5.794 21.354 1.00 90.56 350 THR A O 1
ATOM 2548 N N . THR A 1 351 ? 11.743 -5.833 19.345 1.00 90.69 351 THR A N 1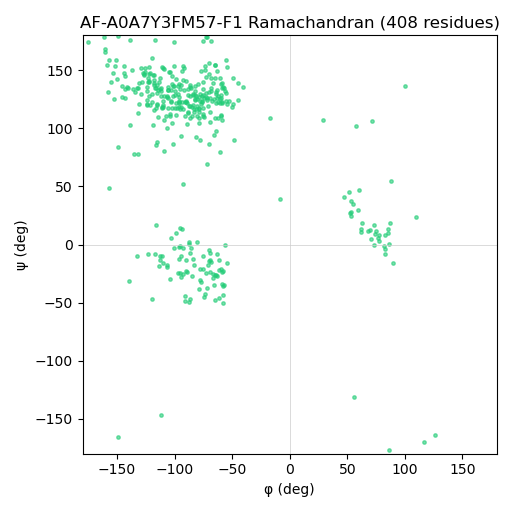
ATOM 2549 C CA . THR A 1 351 ? 12.847 -6.482 18.637 1.00 90.69 351 THR A CA 1
ATOM 2550 C C . THR A 1 351 ? 13.219 -5.632 17.440 1.00 90.69 351 THR A C 1
ATOM 2552 O O . THR A 1 351 ? 12.357 -5.089 16.758 1.00 90.69 351 THR A O 1
ATOM 2555 N N . THR A 1 352 ? 14.512 -5.496 17.174 1.00 89.38 352 THR A N 1
ATOM 2556 C CA . THR A 1 352 ? 14.983 -4.783 15.988 1.00 89.38 352 THR A CA 1
ATOM 2557 C C . THR A 1 352 ? 15.270 -5.772 14.866 1.00 89.38 352 THR A C 1
ATOM 2559 O O . THR A 1 352 ? 16.038 -6.714 15.050 1.00 89.38 352 THR A O 1
ATOM 2562 N N . LEU A 1 353 ? 14.676 -5.529 13.703 1.00 85.88 353 LEU A N 1
ATOM 2563 C CA . LEU A 1 353 ? 14.954 -6.219 12.452 1.00 85.88 353 LEU A CA 1
ATOM 2564 C C . LEU A 1 353 ? 15.809 -5.290 11.590 1.00 85.88 353 LEU A C 1
ATOM 2566 O O . LEU A 1 353 ? 15.418 -4.156 11.306 1.00 85.88 353 LEU A O 1
ATOM 2570 N N . GLN A 1 354 ? 16.983 -5.764 11.182 1.00 84.38 354 GLN A N 1
ATOM 2571 C CA . GLN A 1 354 ? 17.840 -5.018 10.272 1.00 84.38 354 GLN A CA 1
ATOM 2572 C C . GLN A 1 354 ? 17.595 -5.504 8.848 1.00 84.38 354 GLN A C 1
ATOM 2574 O O . GLN A 1 354 ? 17.851 -6.660 8.526 1.00 84.38 354 GLN A O 1
ATOM 2579 N N . LEU A 1 355 ? 17.141 -4.607 7.984 1.00 81.88 355 LEU A N 1
ATOM 2580 C CA . LEU A 1 355 ? 17.054 -4.867 6.561 1.00 81.88 355 LEU A CA 1
ATOM 2581 C C . LEU A 1 355 ? 18.448 -4.841 5.910 1.00 81.88 355 LEU A C 1
ATOM 2583 O O . LEU A 1 355 ? 19.343 -4.073 6.326 1.00 81.88 355 LEU A O 1
ATOM 2587 N N . PRO A 1 356 ? 18.642 -5.621 4.832 1.00 74.62 356 PRO A N 1
ATOM 2588 C CA . PRO A 1 356 ? 19.802 -5.462 3.967 1.00 74.62 356 PRO A CA 1
ATOM 2589 C C . PRO A 1 356 ? 19.904 -4.019 3.447 1.00 74.62 356 PRO A C 1
ATOM 2591 O O . PRO A 1 356 ? 18.953 -3.237 3.489 1.00 74.62 356 PRO A O 1
ATOM 2594 N N . SER A 1 357 ? 21.101 -3.619 3.018 1.00 73.44 357 SER A N 1
ATOM 2595 C CA . SER A 1 357 ? 21.313 -2.271 2.484 1.00 73.44 357 SER A CA 1
ATOM 2596 C C . SER A 1 357 ? 20.610 -2.135 1.142 1.00 73.44 357 SER A C 1
ATOM 2598 O O . SER A 1 357 ? 21.099 -2.646 0.140 1.00 73.44 357 SER A O 1
ATOM 2600 N N . LEU A 1 358 ? 19.490 -1.421 1.133 1.00 70.06 358 LEU A N 1
ATOM 2601 C CA . LEU A 1 358 ? 18.686 -1.167 -0.055 1.00 70.06 358 LEU A CA 1
ATOM 2602 C C . LEU A 1 358 ? 18.722 0.334 -0.331 1.00 70.06 358 LEU A C 1
ATOM 2604 O O . LEU A 1 358 ? 17.917 1.105 0.199 1.00 70.06 358 LEU A O 1
ATOM 2608 N N . ALA A 1 359 ? 19.723 0.766 -1.099 1.00 73.75 359 ALA A N 1
ATOM 2609 C CA . ALA A 1 359 ? 19.730 2.128 -1.620 1.00 73.75 359 ALA A CA 1
ATOM 2610 C C . ALA A 1 359 ? 18.466 2.319 -2.469 1.00 73.75 359 ALA A C 1
ATOM 2612 O O . ALA A 1 359 ? 18.122 1.414 -3.212 1.00 73.75 359 ALA A O 1
ATOM 2613 N N . GLY A 1 360 ? 17.757 3.439 -2.311 1.00 76.25 360 GLY A N 1
ATOM 2614 C CA . GLY A 1 360 ? 16.533 3.684 -3.081 1.00 76.25 360 GLY A CA 1
ATOM 2615 C C . GLY A 1 360 ? 15.249 3.088 -2.499 1.00 76.25 360 GLY A C 1
ATOM 2616 O O . GLY A 1 360 ? 14.218 3.108 -3.170 1.00 76.25 360 GLY A O 1
ATOM 2617 N N . LEU A 1 361 ? 15.266 2.578 -1.257 1.00 78.19 361 LEU A N 1
ATOM 2618 C CA . LEU A 1 361 ? 14.047 2.137 -0.571 1.00 78.19 361 LEU A CA 1
ATOM 2619 C C . LEU A 1 361 ? 13.057 3.304 -0.436 1.00 78.19 361 LEU A C 1
ATOM 2621 O O . LEU A 1 361 ? 13.279 4.245 0.328 1.00 78.19 361 LEU A O 1
ATOM 2625 N N . THR A 1 362 ? 11.946 3.217 -1.157 1.00 77.94 362 THR A N 1
ATOM 2626 C CA . THR A 1 362 ? 10.873 4.221 -1.153 1.00 77.94 362 THR A CA 1
ATOM 2627 C C . THR A 1 362 ? 9.664 3.754 -0.356 1.00 77.94 362 THR A C 1
ATOM 2629 O O . THR A 1 362 ? 8.965 4.577 0.244 1.00 77.94 362 THR A O 1
ATOM 2632 N N . ARG A 1 363 ? 9.417 2.437 -0.300 1.00 77.75 363 ARG A N 1
ATOM 2633 C CA . ARG A 1 363 ? 8.284 1.855 0.431 1.00 77.75 363 ARG A CA 1
ATOM 2634 C C . ARG A 1 363 ? 8.614 0.523 1.083 1.00 77.75 363 ARG A C 1
ATOM 2636 O O . ARG A 1 363 ? 9.480 -0.215 0.627 1.00 77.75 363 ARG A O 1
ATOM 2643 N N . LEU A 1 364 ? 7.876 0.242 2.151 1.00 82.81 364 LEU A N 1
ATOM 2644 C CA . LEU A 1 364 ? 8.018 -0.929 3.002 1.00 82.81 364 LEU A CA 1
ATOM 2645 C C . LEU A 1 364 ? 6.654 -1.228 3.638 1.00 82.81 364 LEU A C 1
ATOM 2647 O O . LEU A 1 364 ? 6.079 -0.332 4.258 1.00 82.81 364 LEU A O 1
ATOM 2651 N N . GLN A 1 365 ? 6.151 -2.452 3.479 1.00 83.75 365 GLN A N 1
ATOM 2652 C CA . GLN A 1 365 ? 4.846 -2.880 3.988 1.00 83.75 365 GLN A CA 1
ATOM 2653 C C . GLN A 1 365 ? 4.913 -4.339 4.473 1.00 83.75 365 GLN A C 1
ATOM 2655 O O . GLN A 1 365 ? 5.312 -5.210 3.696 1.00 83.75 365 GLN A O 1
ATOM 2660 N N . PRO A 1 366 ? 4.518 -4.652 5.720 1.00 82.56 366 PRO A N 1
ATOM 2661 C CA . PRO A 1 366 ? 4.411 -6.034 6.164 1.00 82.56 366 PRO A CA 1
ATOM 2662 C C . PRO A 1 366 ? 3.248 -6.778 5.507 1.00 82.56 366 PRO A C 1
ATOM 2664 O O . PRO A 1 366 ? 2.183 -6.210 5.247 1.00 82.56 366 PRO A O 1
ATOM 2667 N N . LEU A 1 367 ? 3.450 -8.079 5.287 1.00 74.69 367 LEU A N 1
ATOM 2668 C CA . LEU A 1 367 ? 2.423 -8.974 4.756 1.00 74.69 367 LEU A CA 1
ATOM 2669 C C . LEU A 1 367 ? 1.501 -9.568 5.821 1.00 74.69 367 LEU A C 1
ATOM 2671 O O . LEU A 1 367 ? 0.545 -10.241 5.444 1.00 74.69 367 LEU A O 1
ATOM 2675 N N . GLY A 1 368 ? 1.710 -9.304 7.112 1.00 76.88 368 GLY A N 1
ATOM 2676 C CA . GLY A 1 368 ? 0.832 -9.800 8.178 1.00 76.88 368 GLY A CA 1
ATOM 2677 C C . GLY A 1 368 ? 0.971 -11.298 8.482 1.00 76.88 368 GLY A C 1
ATOM 2678 O O . GLY A 1 368 ? 0.147 -11.839 9.210 1.00 76.88 368 GLY A O 1
ATOM 2679 N N . ASP A 1 369 ? 1.975 -11.976 7.921 1.00 73.12 369 ASP A N 1
ATOM 2680 C CA . ASP A 1 369 ? 2.225 -13.414 8.087 1.00 73.12 369 ASP A CA 1
ATOM 2681 C C . ASP A 1 369 ? 3.376 -13.744 9.056 1.00 73.12 369 ASP A C 1
ATOM 2683 O O . ASP A 1 369 ? 3.779 -14.899 9.184 1.00 73.12 369 ASP A O 1
ATOM 2687 N N . GLY A 1 370 ? 3.932 -12.730 9.717 1.00 80.19 370 GLY A N 1
ATOM 2688 C CA . GLY A 1 370 ? 5.034 -12.847 10.667 1.00 80.19 370 GLY A CA 1
ATOM 2689 C C . GLY A 1 370 ? 6.371 -13.200 10.038 1.00 80.19 370 GLY A C 1
ATOM 2690 O O . GLY A 1 370 ? 7.297 -13.577 10.760 1.00 80.19 370 GLY A O 1
ATOM 2691 N N . ARG A 1 371 ? 6.486 -13.111 8.708 1.00 77.44 371 ARG A N 1
ATOM 2692 C CA . ARG A 1 371 ? 7.688 -13.553 8.001 1.00 77.44 371 ARG A CA 1
ATOM 2693 C C . ARG A 1 371 ? 8.116 -12.651 6.864 1.00 77.44 371 ARG A C 1
ATOM 2695 O O . ARG A 1 371 ? 9.310 -12.570 6.605 1.00 77.44 371 ARG A O 1
ATOM 2702 N N . HIS A 1 372 ? 7.202 -11.978 6.177 1.00 78.62 372 HIS A N 1
ATOM 2703 C CA . HIS A 1 372 ? 7.540 -11.296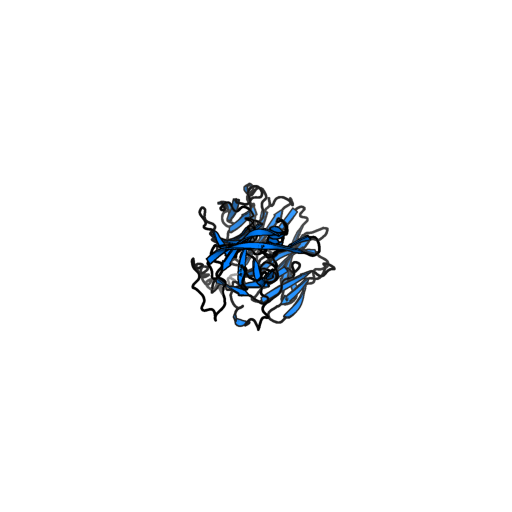 4.934 1.00 78.62 372 HIS A CA 1
ATOM 2704 C C . HIS A 1 372 ? 7.160 -9.823 4.916 1.00 78.62 372 HIS A C 1
ATOM 2706 O O . HIS A 1 372 ? 6.151 -9.379 5.469 1.00 78.62 372 HIS A O 1
ATOM 2712 N N . LEU A 1 373 ? 7.976 -9.076 4.180 1.00 80.62 373 LEU A N 1
ATOM 2713 C CA . LEU A 1 373 ? 7.790 -7.671 3.865 1.00 80.62 373 LEU A CA 1
ATOM 2714 C C . LEU A 1 373 ? 7.790 -7.512 2.348 1.00 80.62 373 LEU A C 1
ATOM 2716 O O . LEU A 1 373 ? 8.569 -8.165 1.650 1.00 80.62 373 LEU A O 1
ATOM 2720 N N . ILE A 1 374 ? 6.951 -6.613 1.848 1.00 80.44 374 ILE A N 1
ATOM 2721 C CA . ILE A 1 374 ? 7.086 -6.069 0.501 1.00 80.44 374 ILE A CA 1
ATOM 2722 C C . ILE A 1 374 ? 7.855 -4.759 0.604 1.00 80.44 374 ILE A C 1
ATOM 2724 O O . ILE A 1 374 ? 7.555 -3.906 1.443 1.00 80.44 374 ILE A O 1
ATOM 2728 N N . ILE A 1 375 ? 8.836 -4.604 -0.273 1.00 81.06 375 ILE A N 1
ATOM 2729 C CA . ILE A 1 375 ? 9.627 -3.390 -0.421 1.00 81.06 375 ILE A CA 1
ATOM 2730 C C . ILE A 1 375 ? 9.534 -2.861 -1.839 1.00 81.06 375 ILE A C 1
ATOM 2732 O O . ILE A 1 375 ? 9.352 -3.629 -2.782 1.00 81.06 375 ILE A O 1
ATOM 2736 N N . GLN A 1 376 ? 9.712 -1.551 -1.966 1.00 77.19 376 GLN A N 1
ATOM 2737 C CA . GLN A 1 376 ? 9.930 -0.889 -3.243 1.00 77.19 376 GLN A CA 1
ATOM 2738 C C . GLN A 1 376 ? 11.287 -0.188 -3.220 1.00 77.19 376 GLN A C 1
ATOM 2740 O O . GLN A 1 376 ? 11.521 0.660 -2.353 1.00 77.19 376 GLN A O 1
ATOM 2745 N N . VAL A 1 377 ? 12.166 -0.532 -4.155 1.00 75.88 377 VAL A N 1
ATOM 2746 C CA . VAL A 1 377 ? 13.550 -0.052 -4.238 1.00 75.88 377 VAL A CA 1
ATOM 2747 C C . VAL A 1 377 ? 13.822 0.398 -5.662 1.00 75.88 377 VAL A C 1
ATOM 2749 O O . VAL A 1 377 ? 13.794 -0.426 -6.562 1.00 75.88 377 VAL A O 1
ATOM 2752 N N . ASP A 1 378 ? 14.035 1.697 -5.883 1.00 77.75 378 ASP A N 1
ATOM 2753 C CA . ASP A 1 378 ? 14.264 2.262 -7.228 1.00 77.75 378 ASP A CA 1
ATOM 2754 C C . ASP A 1 378 ? 13.179 1.890 -8.269 1.00 77.75 378 ASP A C 1
ATOM 2756 O O . ASP A 1 378 ? 13.429 1.833 -9.469 1.00 77.75 378 ASP A O 1
ATOM 2760 N N . GLY A 1 379 ? 11.948 1.644 -7.805 1.00 68.00 379 GLY A N 1
ATOM 2761 C CA . GLY A 1 379 ? 10.843 1.138 -8.627 1.00 68.00 379 GLY A CA 1
ATOM 2762 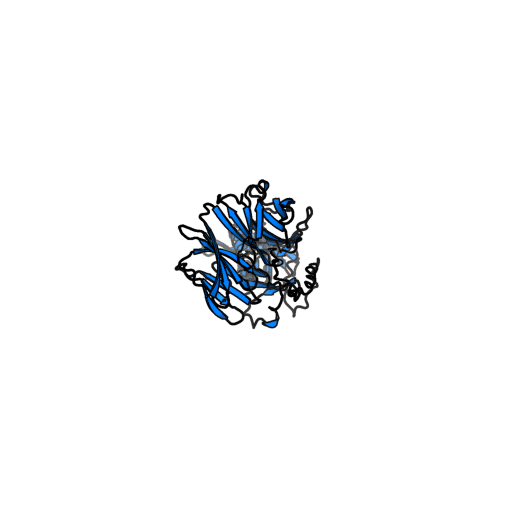C C . GLY A 1 379 ? 10.754 -0.392 -8.670 1.00 68.00 379 GLY A C 1
ATOM 2763 O O . GLY A 1 379 ? 9.710 -0.942 -8.973 1.00 68.00 379 GLY A O 1
ATOM 2764 N N . ASP A 1 380 ? 11.772 -1.143 -8.288 1.00 64.38 380 ASP A N 1
ATOM 2765 C CA . ASP A 1 380 ? 11.644 -2.598 -8.196 1.00 64.38 380 ASP A CA 1
ATOM 2766 C C . ASP A 1 380 ? 10.846 -2.991 -6.956 1.00 64.38 380 ASP A C 1
ATOM 2768 O O . ASP A 1 380 ? 11.020 -2.421 -5.878 1.00 64.38 380 ASP A O 1
ATOM 2772 N N . ILE A 1 381 ? 9.984 -3.997 -7.093 1.00 64.94 381 ILE A N 1
ATOM 2773 C CA . ILE A 1 381 ? 9.258 -4.583 -5.973 1.00 64.94 381 ILE A CA 1
ATOM 2774 C C . ILE A 1 381 ? 9.953 -5.877 -5.614 1.00 64.94 381 ILE A C 1
ATOM 2776 O O . ILE A 1 381 ? 10.137 -6.752 -6.458 1.00 64.94 381 ILE A O 1
ATOM 2780 N N . ALA A 1 382 ? 10.297 -6.025 -4.345 1.00 68.25 382 ALA A N 1
ATOM 2781 C CA . ALA A 1 382 ? 10.848 -7.265 -3.832 1.00 68.25 382 ALA A CA 1
ATOM 2782 C C . ALA A 1 382 ? 10.089 -7.719 -2.590 1.00 68.25 382 ALA A C 1
ATOM 2784 O O . ALA A 1 382 ? 9.529 -6.926 -1.831 1.00 68.25 382 ALA A O 1
ATOM 2785 N N . ARG A 1 383 ? 10.083 -9.033 -2.393 1.00 75.56 383 ARG A N 1
ATOM 2786 C CA . ARG A 1 383 ? 9.698 -9.668 -1.143 1.00 75.56 383 ARG A CA 1
ATOM 2787 C C . ARG A 1 383 ? 10.970 -9.953 -0.377 1.00 75.56 383 ARG A C 1
ATOM 2789 O O . ARG A 1 383 ? 11.873 -10.591 -0.910 1.00 75.56 383 ARG A O 1
ATOM 2796 N N . ILE A 1 384 ? 11.013 -9.554 0.882 1.00 74.38 384 ILE A N 1
ATOM 2797 C CA . ILE A 1 384 ? 12.080 -9.971 1.788 1.00 74.38 384 ILE A CA 1
ATOM 2798 C C . ILE A 1 384 ? 11.454 -10.801 2.892 1.00 74.38 384 ILE A C 1
ATOM 2800 O O . ILE A 1 384 ? 10.422 -10.432 3.454 1.00 74.38 384 ILE A O 1
ATOM 2804 N N . GLU A 1 385 ? 12.088 -11.921 3.204 1.00 74.56 385 GLU A N 1
ATOM 2805 C CA . GLU A 1 385 ? 11.886 -12.583 4.483 1.00 74.56 385 GLU A CA 1
ATOM 2806 C C . GLU A 1 385 ? 12.532 -11.739 5.588 1.00 74.56 385 GLU A C 1
ATOM 2808 O O . GLU A 1 385 ? 13.737 -11.497 5.578 1.00 74.56 385 GLU A O 1
ATOM 2813 N N . ALA A 1 386 ? 11.735 -11.270 6.543 1.00 67.69 386 ALA A N 1
ATOM 2814 C CA . ALA A 1 386 ? 12.176 -10.520 7.709 1.00 67.69 386 ALA A CA 1
ATOM 2815 C C . ALA A 1 386 ? 12.901 -11.447 8.699 1.00 67.69 386 ALA A C 1
ATOM 2817 O O . ALA A 1 386 ? 12.433 -11.766 9.788 1.00 67.69 386 ALA A O 1
ATOM 2818 N N . SER A 1 387 ? 14.085 -11.891 8.294 1.00 67.44 387 SER A N 1
ATOM 2819 C CA . SER A 1 387 ? 15.088 -12.522 9.141 1.00 67.44 387 SER A CA 1
ATOM 2820 C C . SER A 1 387 ? 16.365 -11.681 9.108 1.00 67.44 387 SER A C 1
ATOM 2822 O O . SER A 1 387 ? 16.558 -10.868 8.203 1.00 67.44 387 SER A O 1
ATOM 2824 N N . ALA A 1 388 ? 17.242 -11.857 10.099 1.00 51.91 388 ALA A N 1
ATOM 2825 C CA . ALA A 1 388 ? 18.491 -11.095 10.202 1.00 51.91 388 ALA A CA 1
ATOM 2826 C C . ALA A 1 388 ? 19.406 -11.237 8.963 1.00 51.91 388 ALA A C 1
ATOM 2828 O O . ALA A 1 388 ? 20.207 -10.344 8.701 1.00 51.91 388 ALA A O 1
ATOM 2829 N N . ASP A 1 389 ? 19.234 -12.318 8.194 1.00 54.72 389 ASP A N 1
ATOM 2830 C CA . ASP A 1 389 ? 19.995 -12.640 6.981 1.00 54.72 389 ASP A CA 1
ATOM 2831 C C . ASP A 1 389 ? 19.109 -12.653 5.715 1.00 54.72 389 ASP A C 1
ATOM 2833 O O . ASP A 1 389 ? 19.489 -13.236 4.701 1.00 54.72 389 ASP A O 1
ATOM 2837 N N . GLY A 1 390 ? 17.911 -12.059 5.784 1.00 55.56 390 GLY A N 1
ATOM 2838 C CA . GLY A 1 390 ? 16.843 -12.216 4.796 1.00 55.56 390 GLY A CA 1
ATOM 2839 C C . GLY A 1 390 ? 17.279 -12.014 3.346 1.00 55.56 390 GLY A C 1
ATOM 2840 O O . GLY A 1 390 ? 17.735 -10.935 2.961 1.00 55.56 390 GLY A O 1
ATOM 2841 N N . GLU A 1 391 ? 17.086 -13.047 2.525 1.00 55.28 391 GLU A N 1
ATOM 2842 C CA . GLU A 1 391 ? 17.275 -12.968 1.081 1.00 55.28 391 GLU A CA 1
ATOM 2843 C C . GLU A 1 391 ? 16.136 -12.137 0.472 1.00 55.28 391 GLU A C 1
ATOM 2845 O O . GLU A 1 391 ? 14.949 -12.406 0.688 1.00 55.28 391 GLU A O 1
ATOM 2850 N N . ALA A 1 392 ? 16.497 -11.088 -0.268 1.00 54.47 392 ALA A N 1
ATOM 2851 C CA . ALA A 1 392 ? 15.539 -10.312 -1.037 1.00 54.47 392 ALA A CA 1
ATOM 2852 C C . ALA A 1 392 ? 15.258 -11.042 -2.351 1.00 54.47 392 ALA A C 1
ATOM 2854 O O . ALA A 1 392 ? 16.144 -11.202 -3.188 1.00 54.47 392 ALA A O 1
ATOM 2855 N N . ILE A 1 393 ? 14.014 -11.465 -2.537 1.00 56.12 393 ILE A N 1
ATOM 2856 C CA . ILE A 1 393 ? 13.544 -12.074 -3.775 1.00 56.12 393 ILE A CA 1
ATOM 2857 C C . ILE A 1 393 ? 12.833 -10.977 -4.560 1.00 56.12 393 ILE A C 1
ATOM 2859 O O . ILE A 1 393 ? 11.772 -10.502 -4.143 1.00 56.12 393 ILE A O 1
ATOM 2863 N N . SER A 1 394 ? 13.414 -10.562 -5.686 1.00 49.94 394 SER A N 1
ATOM 2864 C CA . SER A 1 394 ? 12.743 -9.629 -6.592 1.00 49.94 394 SER A CA 1
ATOM 2865 C C . SER A 1 394 ? 11.430 -10.243 -7.084 1.00 49.94 394 SER A C 1
ATOM 2867 O O . SER A 1 394 ? 11.393 -11.392 -7.527 1.00 49.94 394 SER A O 1
ATOM 2869 N N . LEU A 1 395 ? 10.343 -9.486 -6.948 1.00 49.94 395 LEU A N 1
ATOM 2870 C CA . LEU A 1 395 ? 9.026 -9.837 -7.473 1.00 49.94 395 LEU A CA 1
ATOM 2871 C C . LEU A 1 395 ? 8.798 -9.206 -8.850 1.00 49.94 395 LEU A C 1
ATOM 2873 O O . LEU A 1 395 ? 8.044 -9.763 -9.645 1.00 49.94 395 LEU A O 1
ATOM 2877 N N . THR A 1 396 ? 9.433 -8.063 -9.134 1.00 52.50 396 THR A N 1
ATOM 2878 C CA . THR A 1 396 ? 9.304 -7.318 -10.394 1.00 52.50 396 THR A CA 1
ATOM 2879 C C . THR A 1 396 ? 10.579 -6.526 -10.701 1.00 52.50 396 THR A C 1
ATOM 2881 O O . THR A 1 396 ? 11.252 -6.074 -9.778 1.00 52.50 396 THR A O 1
ATOM 2884 N N . GLY A 1 397 ? 10.848 -6.243 -11.979 1.00 38.38 397 GLY A N 1
ATOM 2885 C CA . GLY A 1 397 ? 11.835 -5.235 -12.394 1.00 38.38 397 GLY A CA 1
ATOM 2886 C C . GLY A 1 397 ? 11.162 -3.990 -12.989 1.00 38.38 397 GLY A C 1
ATOM 2887 O O . GLY A 1 397 ? 10.660 -4.061 -14.106 1.00 38.38 397 GLY A O 1
ATOM 2888 N N . GLY A 1 398 ? 11.150 -2.869 -12.265 1.00 37.94 398 GLY A N 1
ATOM 2889 C CA . GLY A 1 398 ? 11.060 -1.507 -12.805 1.00 37.94 398 GLY A CA 1
ATOM 2890 C C . GLY A 1 398 ? 9.758 -0.726 -12.579 1.00 37.94 398 GLY A C 1
ATOM 2891 O O . GLY A 1 398 ? 9.471 0.166 -13.370 1.00 37.94 398 GLY A O 1
ATOM 2892 N N . CYS A 1 399 ? 8.945 -1.033 -11.565 1.00 43.31 399 CYS A N 1
ATOM 2893 C CA . CYS A 1 399 ? 7.544 -0.590 -11.450 1.00 43.31 399 CYS A CA 1
ATOM 2894 C C . CYS A 1 399 ? 7.239 0.469 -10.356 1.00 43.31 399 CYS A C 1
ATOM 2896 O O . CYS A 1 399 ? 7.461 0.308 -9.154 1.00 43.31 399 CYS A O 1
ATOM 2898 N N . GLU A 1 400 ? 6.578 1.561 -10.733 1.00 40.34 400 GLU A N 1
ATOM 2899 C CA . GLU A 1 400 ? 6.097 2.549 -9.762 1.00 40.34 400 GLU A CA 1
ATOM 2900 C C . GLU A 1 400 ? 4.814 2.062 -9.048 1.00 40.34 400 GLU A C 1
ATOM 2902 O O . GLU A 1 400 ? 3.814 1.740 -9.691 1.00 40.34 400 GLU A O 1
ATOM 2907 N N . ILE A 1 401 ? 4.828 1.999 -7.708 1.00 42.28 401 ILE A N 1
ATOM 2908 C CA . ILE A 1 401 ? 3.655 1.645 -6.894 1.00 42.28 401 ILE A CA 1
ATOM 2909 C C . ILE A 1 401 ? 2.771 2.877 -6.647 1.00 42.28 401 ILE A C 1
ATOM 2911 O O . ILE A 1 401 ? 3.165 3.811 -5.934 1.00 42.28 401 ILE A O 1
ATOM 2915 N N . GLY A 1 402 ? 1.515 2.802 -7.094 1.00 42.62 402 GLY A N 1
ATOM 2916 C CA . GLY A 1 402 ? 0.404 3.500 -6.446 1.00 42.62 402 GLY A CA 1
ATOM 2917 C C . GLY A 1 402 ? -0.035 2.677 -5.235 1.00 42.62 402 GLY A C 1
ATOM 2918 O O . GLY A 1 402 ? -0.509 1.555 -5.390 1.00 42.62 402 GLY A O 1
ATOM 2919 N N . VAL A 1 403 ? 0.189 3.150 -4.006 1.00 41.28 403 VAL A N 1
ATOM 2920 C CA . VAL A 1 403 ? -0.204 2.347 -2.836 1.00 41.28 403 VAL A CA 1
ATOM 2921 C C . VAL A 1 403 ? -1.701 2.440 -2.641 1.00 41.28 403 VAL A C 1
ATOM 2923 O O . VAL A 1 403 ? -2.250 3.514 -2.421 1.00 41.28 403 VAL A O 1
ATOM 2926 N N . LEU A 1 404 ? -2.308 1.265 -2.644 1.00 45.78 404 LEU A N 1
ATOM 2927 C CA . LEU A 1 404 ? -3.615 1.013 -2.084 1.00 45.78 404 LEU A CA 1
ATOM 2928 C C . LEU A 1 404 ? -3.452 0.843 -0.567 1.00 45.78 404 LEU A C 1
ATOM 2930 O O . LEU A 1 404 ? -2.675 0.006 -0.102 1.00 45.78 404 LEU A O 1
ATOM 2934 N N . THR A 1 405 ? -4.098 1.715 0.200 1.00 45.78 405 THR A N 1
ATOM 2935 C CA . THR A 1 405 ? -3.949 1.812 1.654 1.00 45.78 405 THR A CA 1
ATOM 2936 C C . THR A 1 405 ? -4.763 0.724 2.343 1.00 45.78 405 THR A C 1
ATOM 2938 O O . THR A 1 405 ? -5.978 0.836 2.444 1.00 45.78 405 THR A O 1
ATOM 2941 N N . ASP A 1 406 ? -4.053 -0.296 2.818 1.00 46.50 406 ASP A N 1
ATOM 2942 C CA . ASP A 1 406 ? -4.490 -1.323 3.768 1.00 46.50 406 ASP A CA 1
ATOM 2943 C C . ASP A 1 406 ? -5.729 -2.150 3.360 1.00 46.50 406 ASP A C 1
ATOM 2945 O O . ASP A 1 406 ? -6.884 -1.752 3.508 1.00 46.50 406 ASP A O 1
ATOM 2949 N N . PHE A 1 407 ? -5.473 -3.371 2.887 1.00 45.38 407 PHE A N 1
ATOM 2950 C CA . PHE A 1 407 ? -6.503 -4.395 2.747 1.00 45.38 407 PHE A CA 1
ATOM 2951 C C . PHE A 1 407 ? -6.566 -5.168 4.050 1.00 45.38 407 PHE A C 1
ATOM 2953 O O . PHE A 1 407 ? -5.715 -6.020 4.327 1.00 45.38 407 PHE A O 1
ATOM 2960 N N . GLY A 1 408 ? -7.593 -4.872 4.837 1.00 37.72 408 GLY A N 1
ATOM 2961 C CA . GLY A 1 408 ? -8.060 -5.815 5.827 1.00 37.72 408 GLY A CA 1
ATOM 2962 C C . GLY A 1 408 ? -8.375 -7.149 5.168 1.00 37.72 408 GLY A C 1
ATOM 2963 O O . GLY A 1 408 ? -8.680 -7.232 3.976 1.00 37.72 408 GLY A O 1
ATOM 2964 N N . TRP A 1 409 ? -8.262 -8.213 5.945 1.00 33.91 409 TRP A N 1
ATOM 2965 C CA . TRP A 1 409 ? -8.567 -9.543 5.470 1.00 33.91 409 TRP A CA 1
ATOM 2966 C C . TRP A 1 409 ? -9.965 -9.916 5.976 1.00 33.91 409 TRP A C 1
ATOM 2968 O O . TRP A 1 409 ? -10.332 -9.575 7.102 1.00 33.91 409 TRP A 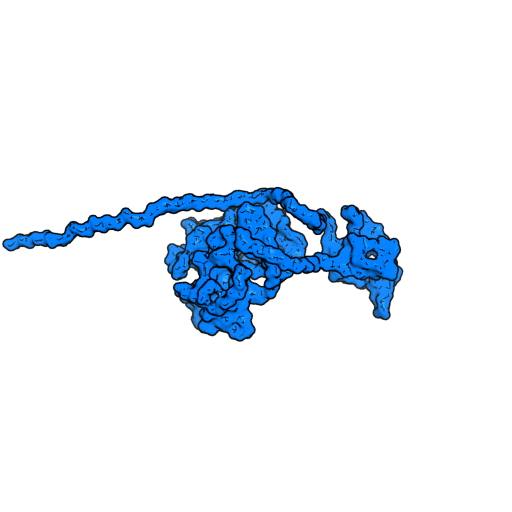O 1
ATOM 2978 N N . SER A 1 410 ? -10.776 -10.509 5.099 1.00 34.34 410 SER A N 1
ATOM 2979 C CA . SER A 1 410 ? -12.218 -10.722 5.293 1.00 34.34 410 SER A CA 1
ATOM 2980 C C . SER A 1 410 ? -12.544 -12.062 5.935 1.00 34.34 410 SER A C 1
ATOM 2982 O O . SER A 1 410 ? -12.157 -13.079 5.318 1.00 34.34 410 SER A O 1
#